Protein AF-A0A1J4JAC3-F1 (afdb_monomer_lite)

Sequence (617 aa):
MEIDFVDEEEGLDLLEAREMFLNYNIKGLGPDDFVIIKKSLINSKSPNYKYFCHSVSGLMVDSLESFLDYYLKLEQLQNHQNKIQTQKYKFEGGQFRCFNSFSNEELLITVDCELNITTNITELIDQNFDNFLYSSILRYHRPTFPIICATFGCLNPYYLKYLNCYQPRNLNYEEIEYLTKKHPISHEFYFSIAKIVSLTLNSKQFSQYLHQIEHTHPMVLSYIHQIIPKNREISTALYFFIEHHLDFFCDDLNSAITLVNHFCDCQNIEKCIKFVPLLHSNLWNDPRCGICLGRICTHNSKFSDAFGYFNLASFRINNNLNHLNHNDLHESNLNENNINESYINENNININYLSESCWNDKVSKEELKLCKTQLNGIFSDFINAIIEMYLKINNEELFSELIDDFSRKHRLYRHYSQINKTSEYYSDYSENNNDMNIENRKINIELDYRYGKSNTENENSDLFEYYENDNQEAIFLYDPGIESVPQIDNELENMPFSSTFNEALNNVKGIFNQYKKLKNRRANLNQDHVGNLIVAYRVKDGELMNRIFKTVQQSRTVTIADFVIMLKGVVVGLIQITNTLLETYPYNSNHAQKTVLDYTRKLVKQLDELPQLNDNP

Secondary structure (DSSP, 8-state):
--------EESSHHHHHHHHHHHTT--SS-SPEEEEEEEEETT-SS--EEEEEEEEES---SSSHHHHHHHHHHHHHHHHHTTT-SS-EEEEEEEEEEEETTTTEEEEEEEETT--EEES-S---HHHHHHHHHHHHHHHHSS--HHHHHHHT-S-----TTEEE-PPPPPPHHHHHHHHHHSPP-HHHHHHHHHHHHHH--HHHHHHHHHHHTTT-HHHHHHHHHHS-TTBHHHHHHHHHHHHHHHH-TT-HHHHHHHHHHHHHTT-GGGGGGGHHHHHHTTTT-HHHHHHHHHHHHHTT-HHHHHHHHHHHHHHHHHHHHHHHHTTT--S----------SS-GGG---TTS-HHHHHTTS-HHHHHHHT-TTSSHHHHHHHHHHHHHHHH--HHHHHHHHHHHHHHHHHHHHHHHHHHHHHHHHHHGGGS-THHHHHHHHHHHHHHHHT--------SS---------GGG-PPP-TT--------TTGGGSPPPHHHHHHHHHHHHHHHHHHHHHTT-S-TTSSHHHHHHHHHHTT-HHHHHHHHHHHHHHT---HHHHHHHHHHHHTTSS---HHHHHPPPTT--HHHHHHHHHHHHHHHHHHTSPBPPS--

Radius of gyration: 28.75 Å; chains: 1; bounding box: 92×59×74 Å

InterPro domains:
  IPR015374 Chs5p-Arf1p binding [PTHR31975] (8-485)

Foldseek 3Di:
DADQDFFKDWDCVVVVVLVVQLVVVDADLHDAKKKKWWKAWPPDPDRPIIIIMFGEFQQQQQDLCSVLVVVVNVQVNLVVVQVPDPTHIHTQKMWIWFAQQQVRDIWIWIQGPVRDIDIPDPDDDSVNSVRSRVSRLLRLLFQQALLSCLQLQDPDHNDGQRYDYDHHDQDDLVSLVCCLVRGDDDPSNLLSSLLSLLQPDALVSSLVVLVVPLQPPVVSLLNVLSFFACQFPSVVSSLVSLVVSCVVVVLPPSSLLSNLVSCLVVVVLVVNQLCLLSLVLCLQVALSSLLSLLSSCLSVVVNLLSLLSLQSSLVVVVVVVVVVVVVVPDPDDDDDDDDDDPDPDPVPPPPCVCPCVVVVVRDDPVSVCSSVPCCHDDNVSSLLSVLSSCVSVVDPVVVVVSVVVLQVLQVVLVVVVVVVVVVVVVVVVVVDDDDPPPVVVVVVVVVCVVVDDDDDDDDDPPPDDDPPVPPPVSPDDSDSPDGDRDDDDPVSSNDHRDPSSVVSVVVSVVLVVLVVCLVVVVDDLCPPVLSQLVSCLSNLNLVSLVVSVVVCVVVLQDASSNLSSVLSCLSNPSDADDVSSQPDDHPPDDPVSVSVSNVSSVSSNSSSPRHGNPPPD

pLDDT: mean 80.36, std 19.41, range [25.05, 98.0]

Structure (mmCIF, N/CA/C/O backbone):
data_AF-A0A1J4JAC3-F1
#
_entry.id   AF-A0A1J4JAC3-F1
#
loop_
_atom_site.group_PDB
_atom_site.id
_atom_site.type_symbol
_atom_site.label_atom_id
_atom_site.label_alt_id
_atom_site.label_comp_id
_atom_site.label_asym_id
_atom_site.label_entity_id
_atom_site.label_seq_id
_atom_site.pdbx_PDB_ins_code
_atom_site.Cartn_x
_atom_site.Cartn_y
_atom_site.Cartn_z
_atom_site.occupancy
_atom_site.B_iso_or_equiv
_atom_site.auth_seq_id
_atom_site.auth_comp_id
_atom_site.auth_asym_id
_atom_site.auth_atom_id
_atom_site.pdbx_PDB_model_num
ATOM 1 N N . MET A 1 1 ? -22.772 6.637 14.290 1.00 61.91 1 MET A N 1
ATOM 2 C CA . MET A 1 1 ? -21.769 5.562 14.434 1.00 61.91 1 MET A CA 1
ATOM 3 C C . MET A 1 1 ? -22.425 4.435 15.208 1.00 61.91 1 MET A C 1
ATOM 5 O O . MET A 1 1 ? -22.780 4.657 16.361 1.00 61.91 1 MET A O 1
ATOM 9 N N . GLU A 1 2 ? -22.667 3.314 14.541 1.00 71.88 2 GLU A N 1
ATOM 10 C CA . GLU A 1 2 ? -23.227 2.086 15.118 1.00 71.88 2 GLU A CA 1
ATOM 11 C C . GLU A 1 2 ? -22.047 1.149 15.439 1.00 71.88 2 GLU A C 1
ATOM 13 O O . GLU A 1 2 ? -21.089 1.111 14.665 1.00 71.88 2 GLU A O 1
ATOM 18 N N . ILE A 1 3 ? -22.050 0.505 16.612 1.00 77.81 3 ILE A N 1
ATOM 19 C CA . ILE A 1 3 ? -20.988 -0.416 17.050 1.00 77.81 3 ILE A CA 1
ATOM 20 C C . ILE A 1 3 ? -21.619 -1.795 17.215 1.00 77.81 3 ILE A C 1
ATOM 22 O O . ILE A 1 3 ? -22.270 -2.066 18.223 1.00 77.81 3 ILE A O 1
ATOM 26 N N . ASP A 1 4 ? -21.409 -2.663 16.231 1.00 74.81 4 ASP A N 1
ATOM 27 C CA . ASP A 1 4 ? -21.992 -4.010 16.235 1.00 74.81 4 ASP A CA 1
ATOM 28 C C . ASP A 1 4 ? -21.114 -5.027 16.975 1.00 74.81 4 ASP A C 1
ATOM 30 O O . ASP A 1 4 ? -21.594 -6.049 17.473 1.00 74.81 4 ASP A O 1
ATOM 34 N N . PHE A 1 5 ? -19.814 -4.749 17.060 1.00 80.75 5 PHE A N 1
ATOM 35 C CA . PHE A 1 5 ? -18.822 -5.615 17.679 1.00 80.75 5 PHE A CA 1
ATOM 36 C C . PHE A 1 5 ? -17.580 -4.815 18.071 1.00 80.75 5 PHE A C 1
ATOM 38 O O . PHE A 1 5 ? -17.227 -3.848 17.396 1.00 80.75 5 PHE A O 1
ATOM 45 N N . VAL A 1 6 ? -16.906 -5.255 19.135 1.00 80.19 6 VAL A N 1
ATOM 46 C CA . VAL A 1 6 ? -15.604 -4.730 19.558 1.00 80.19 6 VAL A CA 1
ATOM 47 C C . VAL A 1 6 ? -14.692 -5.899 19.879 1.00 80.19 6 VAL A C 1
ATOM 49 O O . VAL A 1 6 ? -15.071 -6.791 20.639 1.00 80.19 6 VAL A O 1
ATOM 52 N N . ASP A 1 7 ? -13.514 -5.891 19.264 1.00 79.19 7 ASP A N 1
ATOM 53 C CA . ASP A 1 7 ? -12.436 -6.816 19.602 1.00 79.19 7 ASP A CA 1
ATOM 54 C C . ASP A 1 7 ? -11.633 -6.223 20.766 1.00 79.19 7 ASP A C 1
ATOM 56 O O . ASP A 1 7 ? -11.125 -5.110 20.631 1.00 79.19 7 ASP A O 1
ATOM 60 N N . GLU A 1 8 ? -11.563 -6.928 21.898 1.00 85.19 8 GLU A N 1
ATOM 61 C CA . GLU A 1 8 ? -10.936 -6.464 23.146 1.00 85.19 8 GLU A CA 1
ATOM 62 C C . GLU A 1 8 ? -10.027 -7.552 23.741 1.00 85.19 8 GLU A C 1
ATOM 64 O O . GLU A 1 8 ? -10.340 -8.744 23.686 1.00 85.19 8 GLU A O 1
ATOM 69 N N . GLU A 1 9 ? -8.935 -7.137 24.382 1.00 85.62 9 GLU A N 1
ATOM 70 C CA . GLU A 1 9 ? -8.028 -7.993 25.150 1.00 85.62 9 GLU A CA 1
ATOM 71 C C . GLU A 1 9 ? -8.251 -7.809 26.654 1.00 85.62 9 GLU A C 1
ATOM 73 O O . GLU A 1 9 ? -8.298 -6.683 27.148 1.00 85.62 9 GLU A O 1
ATOM 78 N N . GLU A 1 10 ? -8.382 -8.911 27.400 1.00 87.44 10 GLU A N 1
ATOM 79 C CA . GLU A 1 10 ? -8.357 -8.862 28.866 1.00 87.44 10 GLU A CA 1
ATOM 80 C C . GLU A 1 10 ? -6.909 -8.673 29.335 1.00 87.44 10 GLU A C 1
ATOM 82 O O . GLU A 1 10 ? -6.057 -9.509 29.044 1.00 87.44 10 GLU A O 1
ATOM 87 N N . GLY A 1 11 ? -6.644 -7.610 30.093 1.00 86.50 11 GLY A N 1
ATOM 88 C CA . GLY A 1 11 ? -5.310 -7.275 30.590 1.00 86.50 11 GLY A CA 1
ATOM 89 C C . GLY A 1 11 ? -4.885 -5.850 30.246 1.00 86.50 11 GLY A C 1
ATOM 90 O O . GLY A 1 11 ? -5.701 -5.021 29.841 1.00 86.50 11 GLY A O 1
ATOM 91 N N . LEU A 1 12 ? -3.599 -5.568 30.464 1.00 78.75 12 LEU A N 1
ATOM 92 C CA . LEU A 1 12 ? -2.965 -4.276 30.177 1.00 78.75 12 LEU A CA 1
ATOM 93 C C . LEU A 1 12 ? -1.758 -4.413 29.236 1.00 78.75 12 LEU A C 1
ATOM 95 O O . LEU A 1 12 ? -1.046 -3.439 29.025 1.00 78.75 12 LEU A O 1
ATOM 99 N N . ASP A 1 13 ? -1.558 -5.575 28.614 1.00 79.56 13 ASP A N 1
ATOM 100 C CA . ASP A 1 13 ? -0.420 -5.844 27.726 1.00 79.56 13 ASP A CA 1
ATOM 101 C C . ASP A 1 13 ? -0.327 -4.824 26.575 1.00 79.56 13 ASP A C 1
ATOM 103 O O . ASP A 1 13 ? 0.761 -4.372 26.220 1.00 79.56 13 ASP A O 1
ATOM 107 N N . LEU A 1 14 ? -1.467 -4.394 26.013 1.00 74.00 14 LEU A N 1
ATOM 108 C CA . LEU A 1 14 ? -1.494 -3.336 24.992 1.00 74.00 14 LEU A CA 1
ATOM 109 C C . LEU A 1 14 ? -1.071 -1.968 25.541 1.00 74.00 14 LEU A C 1
ATOM 111 O O . LEU A 1 14 ? -0.488 -1.171 24.806 1.00 74.00 14 LEU A O 1
ATOM 115 N N . LEU A 1 15 ? -1.369 -1.682 26.811 1.00 80.25 15 LEU A N 1
ATOM 116 C CA . LEU A 1 15 ? -0.938 -0.449 27.465 1.00 80.25 15 LEU A CA 1
ATOM 117 C C . LEU A 1 15 ? 0.575 -0.471 27.689 1.00 80.25 15 LEU A C 1
ATOM 119 O O . LEU A 1 15 ? 1.238 0.507 27.362 1.00 80.25 15 LEU A O 1
ATOM 123 N N . GLU A 1 16 ? 1.126 -1.588 28.163 1.00 81.00 16 GLU A N 1
ATOM 124 C CA . GLU A 1 16 ? 2.575 -1.756 28.326 1.00 81.00 16 GLU A CA 1
ATOM 125 C C . GLU A 1 16 ? 3.299 -1.627 26.979 1.00 81.00 16 GLU A C 1
ATOM 127 O O . GLU A 1 16 ? 4.265 -0.875 26.861 1.00 81.00 16 GLU A O 1
ATOM 132 N N . ALA A 1 17 ? 2.779 -2.268 25.925 1.00 75.12 17 ALA A N 1
ATOM 133 C CA . ALA A 1 17 ? 3.318 -2.140 24.571 1.00 75.12 17 ALA A CA 1
ATOM 134 C C . ALA A 1 17 ? 3.281 -0.686 24.066 1.00 75.12 17 ALA A C 1
ATOM 136 O O . ALA A 1 17 ? 4.227 -0.222 23.425 1.00 75.12 17 ALA A O 1
ATOM 137 N N . ARG A 1 18 ? 2.212 0.058 24.377 1.00 81.81 18 ARG A N 1
ATOM 138 C CA . ARG A 1 18 ? 2.099 1.487 24.060 1.00 81.81 18 ARG A CA 1
ATOM 139 C C . ARG A 1 18 ? 3.107 2.331 24.840 1.00 81.81 18 ARG A C 1
ATOM 141 O O . ARG A 1 18 ? 3.725 3.216 24.256 1.00 81.81 18 ARG A O 1
ATOM 148 N N . GLU A 1 19 ? 3.267 2.096 26.136 1.00 83.19 19 GLU A N 1
ATOM 149 C CA . GLU A 1 19 ? 4.220 2.835 26.971 1.00 83.19 19 GLU A CA 1
ATOM 150 C C . GLU A 1 19 ? 5.657 2.584 26.515 1.00 83.19 19 GLU A C 1
ATOM 152 O O . GLU A 1 19 ? 6.435 3.528 26.378 1.00 83.19 19 GLU A O 1
ATOM 157 N N . MET A 1 20 ? 5.986 1.335 26.171 1.00 79.00 20 MET A N 1
ATOM 158 C CA . MET A 1 20 ? 7.246 1.007 25.509 1.00 79.00 20 MET A CA 1
ATOM 159 C C . MET A 1 20 ? 7.410 1.815 24.220 1.00 79.00 20 MET A C 1
ATOM 161 O O . MET A 1 20 ? 8.429 2.477 24.057 1.00 79.00 20 MET A O 1
ATOM 165 N N . PHE A 1 21 ? 6.397 1.837 23.346 1.00 73.88 21 PHE A N 1
ATOM 166 C CA . PHE A 1 21 ? 6.421 2.599 22.093 1.00 73.88 21 PHE A CA 1
ATOM 167 C C . PHE A 1 21 ? 6.709 4.096 22.313 1.00 73.88 21 PHE A C 1
ATOM 169 O O . PHE A 1 21 ? 7.547 4.672 21.623 1.00 73.88 21 PHE A O 1
ATOM 176 N N . LEU A 1 22 ? 6.068 4.729 23.299 1.00 79.25 22 LEU A N 1
ATOM 177 C CA . LEU A 1 22 ? 6.287 6.146 23.619 1.00 79.25 22 LEU A CA 1
ATOM 178 C C . LEU A 1 22 ? 7.692 6.416 24.184 1.00 79.25 22 LEU A C 1
ATOM 180 O O . LEU A 1 22 ? 8.298 7.439 23.863 1.00 79.25 22 LEU A O 1
ATOM 184 N N . ASN A 1 23 ? 8.244 5.486 24.966 1.00 79.94 23 ASN A N 1
ATOM 185 C CA . ASN A 1 23 ? 9.578 5.620 25.556 1.00 79.94 23 ASN A CA 1
ATOM 186 C C . ASN A 1 23 ? 10.714 5.575 24.520 1.00 79.94 23 ASN A C 1
ATOM 188 O O . ASN A 1 23 ? 11.791 6.109 24.777 1.00 79.94 23 ASN A O 1
ATOM 192 N N . TYR A 1 24 ? 10.480 5.004 23.334 1.00 74.06 24 TYR A N 1
ATOM 193 C CA . TYR A 1 24 ? 11.463 4.975 22.244 1.00 74.06 24 TYR A CA 1
ATOM 194 C C . TYR A 1 24 ? 11.569 6.291 21.452 1.00 74.06 24 TYR A C 1
ATOM 196 O O . TYR A 1 24 ? 12.238 6.329 20.421 1.00 74.06 24 TYR A O 1
ATOM 204 N N . ASN A 1 25 ? 10.950 7.381 21.929 1.00 65.06 25 ASN A N 1
ATOM 205 C CA . ASN A 1 25 ? 11.027 8.719 21.328 1.00 65.06 25 ASN A CA 1
ATOM 206 C C . ASN A 1 25 ? 10.692 8.706 19.821 1.00 65.06 25 ASN A C 1
ATOM 208 O O . ASN A 1 25 ? 11.392 9.295 18.989 1.00 65.06 25 ASN A O 1
ATOM 212 N N . ILE A 1 26 ? 9.651 7.949 19.466 1.00 62.25 26 ILE A N 1
ATOM 213 C CA . ILE A 1 26 ? 9.314 7.652 18.075 1.00 62.25 26 ILE A CA 1
ATOM 214 C C . ILE A 1 26 ? 8.820 8.918 17.372 1.00 62.25 26 ILE A C 1
ATOM 216 O O . ILE A 1 26 ? 7.891 9.590 17.819 1.00 62.25 26 ILE A O 1
ATOM 220 N N . LYS A 1 27 ? 9.449 9.216 16.233 1.00 68.62 27 LYS A N 1
ATOM 221 C CA . LYS A 1 27 ? 9.082 10.298 15.315 1.00 68.62 27 LYS A CA 1
ATOM 222 C C . LYS A 1 27 ? 8.002 9.792 14.350 1.00 68.62 27 LYS A C 1
ATOM 224 O O . LYS A 1 27 ? 8.169 8.720 13.779 1.00 68.62 27 LYS A O 1
ATOM 229 N N . GLY A 1 28 ? 6.921 10.544 14.133 1.00 86.94 28 GLY A N 1
ATOM 230 C CA . GLY A 1 28 ? 5.861 10.145 13.195 1.00 86.94 28 GLY A CA 1
ATOM 231 C C . GLY A 1 28 ? 4.471 10.650 13.575 1.00 86.94 28 GLY A C 1
ATOM 232 O O . GLY A 1 28 ? 4.336 11.718 14.168 1.00 86.94 28 GLY A O 1
ATOM 233 N N . LEU A 1 29 ? 3.436 9.868 13.250 1.00 91.19 29 LEU A N 1
ATOM 234 C CA . LEU A 1 29 ? 2.049 10.141 13.658 1.00 91.19 29 LEU A CA 1
ATOM 235 C C . LEU A 1 29 ? 1.709 9.588 15.056 1.00 91.19 29 LEU A C 1
ATOM 237 O O . LEU A 1 29 ? 0.594 9.791 15.548 1.00 91.19 29 LEU A O 1
ATOM 241 N N . GLY A 1 30 ? 2.663 8.903 15.694 1.00 89.19 30 GLY A N 1
ATOM 242 C CA . GLY A 1 30 ? 2.531 8.304 17.022 1.00 89.19 30 GLY A CA 1
ATOM 243 C C . GLY A 1 30 ? 1.675 7.034 17.045 1.00 89.19 30 GLY A C 1
ATOM 244 O O . GLY A 1 30 ? 1.290 6.524 15.996 1.00 89.19 30 GLY A O 1
ATOM 245 N N . PRO A 1 31 ? 1.387 6.465 18.224 1.00 88.00 31 PRO A N 1
ATOM 246 C CA . PRO A 1 31 ? 0.606 5.231 18.339 1.00 88.00 31 PRO A CA 1
ATOM 247 C C . PRO A 1 31 ? -0.889 5.449 18.026 1.00 88.00 31 PRO A C 1
ATOM 249 O O . PRO A 1 31 ? -1.391 6.564 18.159 1.00 88.00 31 PRO A O 1
ATOM 252 N N . ASP A 1 32 ? -1.612 4.383 17.646 1.00 87.56 32 ASP A N 1
ATOM 253 C CA . ASP A 1 32 ? -3.075 4.444 17.428 1.00 87.56 32 ASP A CA 1
ATOM 254 C C . ASP A 1 32 ? -3.820 4.819 18.706 1.00 87.56 32 ASP A C 1
ATOM 256 O O . ASP A 1 32 ? -3.309 4.616 19.805 1.00 87.56 32 ASP A O 1
ATOM 260 N N . ASP A 1 33 ? -5.038 5.341 18.580 1.00 91.50 33 ASP A N 1
ATOM 261 C CA . ASP A 1 33 ? -5.826 5.702 19.754 1.00 91.50 33 ASP A CA 1
ATOM 262 C C . ASP A 1 33 ? -6.205 4.440 20.541 1.00 91.50 33 ASP A C 1
ATOM 264 O O . ASP A 1 33 ? -6.302 3.335 19.996 1.00 91.50 33 ASP A O 1
ATOM 268 N N . PHE A 1 34 ? -6.360 4.576 21.853 1.00 92.25 34 PHE A N 1
ATOM 269 C CA . PHE A 1 34 ? -6.440 3.426 22.750 1.00 92.25 34 PHE A CA 1
ATOM 270 C C . PHE A 1 34 ? -7.536 3.598 23.791 1.00 92.25 34 PHE A C 1
ATOM 272 O O . PHE A 1 34 ? -7.691 4.673 24.368 1.00 92.25 34 PHE A O 1
ATOM 279 N N . VAL A 1 35 ? -8.292 2.531 24.040 1.00 95.19 35 VAL A N 1
ATOM 280 C CA . VAL A 1 35 ? -9.406 2.506 24.986 1.00 95.19 35 VAL A CA 1
ATOM 281 C C . VAL A 1 35 ? -9.149 1.443 26.043 1.00 95.19 35 VAL A C 1
ATOM 283 O O . VAL A 1 35 ? -8.737 0.327 25.733 1.00 95.19 35 VAL A O 1
ATOM 286 N N . ILE A 1 36 ? -9.426 1.791 27.298 1.00 96.06 36 ILE A N 1
ATOM 287 C CA . ILE A 1 36 ? -9.386 0.884 28.444 1.00 96.06 36 ILE A CA 1
ATOM 288 C C . ILE A 1 36 ? -10.749 0.937 29.121 1.00 96.06 36 ILE A C 1
ATOM 290 O O . ILE A 1 36 ? -11.180 1.994 29.572 1.00 96.06 36 ILE A O 1
ATOM 294 N N . ILE A 1 37 ? -11.419 -0.201 29.240 1.00 97.00 37 ILE A N 1
ATOM 295 C CA . ILE A 1 37 ? -12.693 -0.335 29.938 1.00 97.00 37 ILE A CA 1
ATOM 296 C C . ILE A 1 37 ? -12.481 -1.127 31.220 1.00 97.00 37 ILE A C 1
ATOM 298 O O . ILE A 1 37 ? -12.005 -2.264 31.212 1.00 97.00 37 ILE A O 1
ATOM 302 N N . LYS A 1 38 ? -12.890 -0.538 32.342 1.00 96.44 38 LYS A N 1
ATOM 303 C CA . LYS A 1 38 ? -12.911 -1.204 33.640 1.00 96.44 38 LYS A CA 1
ATOM 304 C C . LYS A 1 38 ? -14.263 -1.885 33.819 1.00 96.44 38 LYS A C 1
ATOM 306 O O . LYS A 1 38 ? -15.296 -1.220 33.872 1.00 96.44 38 LYS A O 1
ATOM 311 N N . LYS A 1 39 ? -14.265 -3.212 33.942 1.00 95.69 39 LYS A N 1
ATOM 312 C CA . LYS A 1 39 ? -15.480 -4.023 34.099 1.00 95.69 39 LYS A CA 1
ATOM 313 C C . LYS A 1 39 ? -15.486 -4.763 35.436 1.00 95.69 39 LYS A C 1
ATOM 315 O O . LYS A 1 39 ? -14.446 -5.221 35.903 1.00 95.69 39 LYS A O 1
ATOM 320 N N . SER A 1 40 ? -16.659 -4.928 36.038 1.00 95.31 40 SER A N 1
ATOM 321 C CA . SER A 1 40 ? -16.889 -5.797 37.198 1.00 95.31 40 SER A CA 1
ATOM 322 C C . SER A 1 40 ? -17.835 -6.941 36.831 1.00 95.31 40 SER A C 1
ATOM 324 O O . SER A 1 40 ? -18.717 -6.799 35.982 1.00 95.31 40 SER A O 1
ATOM 326 N N . LEU A 1 41 ? -17.650 -8.115 37.438 1.00 94.56 41 LEU A N 1
ATOM 327 C CA . LEU A 1 41 ? -18.534 -9.256 37.197 1.00 94.56 41 LEU A CA 1
ATOM 328 C C . LEU A 1 41 ? -19.820 -9.112 38.031 1.00 94.56 41 LEU A C 1
ATOM 330 O O . LEU A 1 41 ? -19.756 -9.132 39.259 1.00 94.56 41 LEU A O 1
ATOM 334 N N . ILE A 1 42 ? -20.989 -9.055 37.383 1.00 92.38 42 ILE A N 1
ATOM 335 C CA . ILE A 1 42 ? -22.286 -8.755 38.035 1.00 92.38 42 ILE A CA 1
ATOM 336 C C . ILE A 1 42 ? -22.646 -9.762 39.142 1.00 92.38 42 ILE A C 1
ATOM 338 O O . ILE A 1 42 ? -23.267 -9.402 40.137 1.00 92.38 42 ILE A O 1
ATOM 342 N N . ASN A 1 43 ? -22.239 -11.024 38.991 1.00 86.56 43 ASN A N 1
ATOM 343 C CA . ASN A 1 43 ? -22.585 -12.104 39.923 1.00 86.56 43 ASN A CA 1
ATOM 344 C C . ASN A 1 43 ? -21.457 -12.457 40.911 1.00 86.56 43 ASN A C 1
ATOM 346 O O . ASN A 1 43 ? -21.560 -13.455 41.628 1.00 86.56 43 ASN A O 1
ATOM 350 N N . SER A 1 44 ? -20.361 -11.695 40.934 1.00 87.25 44 SER A N 1
ATOM 351 C CA . SER A 1 44 ? -19.261 -11.946 41.866 1.00 87.25 44 SER A CA 1
ATOM 352 C C . SER A 1 44 ? -19.561 -11.340 43.236 1.00 87.25 44 SER A C 1
ATOM 354 O O . SER A 1 44 ? -20.014 -10.205 43.342 1.00 87.25 44 SER A O 1
ATOM 356 N N . LYS A 1 45 ? -19.275 -12.089 44.308 1.00 83.38 45 LYS A N 1
ATOM 357 C CA . LYS A 1 45 ? -19.420 -11.601 45.694 1.00 83.38 45 LYS A CA 1
ATOM 358 C C . LYS A 1 45 ? -18.355 -10.572 46.081 1.00 83.38 45 LYS A C 1
ATOM 360 O O . LYS A 1 45 ? -18.538 -9.856 47.059 1.00 83.38 45 LYS A O 1
ATOM 365 N N . SER A 1 46 ? -17.248 -10.523 45.346 1.00 80.56 46 SER A N 1
ATOM 366 C CA . SER A 1 46 ? -16.190 -9.529 45.499 1.00 80.56 46 SER A CA 1
ATOM 367 C C . SER A 1 46 ? -16.097 -8.666 44.238 1.00 80.56 46 SER A C 1
ATOM 369 O O . SER A 1 46 ? -16.243 -9.206 43.133 1.00 80.56 46 SER A O 1
ATOM 371 N N . PRO A 1 47 ? -15.835 -7.350 44.369 1.00 74.06 47 PRO A N 1
ATOM 372 C CA . PRO A 1 47 ? -15.559 -6.483 43.231 1.00 74.06 47 PRO A CA 1
ATOM 373 C C . PRO A 1 47 ? -14.201 -6.873 42.642 1.00 74.06 47 PRO A C 1
ATOM 375 O O . PRO A 1 47 ? -13.161 -6.330 43.002 1.00 74.06 47 PRO A O 1
ATOM 378 N N . ASN A 1 48 ? -14.206 -7.887 41.780 1.00 87.44 48 ASN A N 1
ATOM 379 C CA . ASN A 1 48 ? -13.041 -8.256 40.998 1.00 87.44 48 ASN A CA 1
ATOM 380 C C . ASN A 1 48 ? -13.098 -7.453 39.701 1.00 87.44 48 ASN A C 1
ATOM 382 O O . ASN A 1 48 ? -13.889 -7.770 38.807 1.00 87.44 48 ASN A O 1
ATOM 386 N N . TYR A 1 49 ? -12.334 -6.363 39.658 1.00 90.69 49 TYR A N 1
ATOM 387 C CA . TYR A 1 49 ? -12.243 -5.522 38.475 1.00 90.69 49 TYR A CA 1
ATOM 388 C C . TYR A 1 49 ? -11.330 -6.179 37.451 1.00 90.69 49 TYR A C 1
ATOM 390 O O . TYR A 1 49 ? -10.234 -6.630 37.779 1.00 90.69 49 TYR A O 1
ATOM 398 N N . LYS A 1 50 ? -11.784 -6.183 36.206 1.00 92.88 50 LYS A N 1
ATOM 399 C CA . LYS A 1 50 ? -11.001 -6.575 35.045 1.00 92.88 50 LYS A CA 1
ATOM 400 C C . LYS A 1 50 ? -10.858 -5.383 34.116 1.00 92.88 50 LYS A C 1
ATOM 402 O O . LYS A 1 50 ? -11.794 -4.592 33.981 1.00 92.88 50 LYS A O 1
ATOM 407 N N . TYR A 1 51 ? -9.699 -5.275 33.487 1.00 93.38 51 TYR A N 1
ATOM 408 C CA . TYR A 1 51 ? -9.441 -4.281 32.457 1.00 93.38 51 TYR A CA 1
ATOM 409 C C . TYR A 1 51 ? -9.510 -4.967 31.106 1.00 93.38 51 TYR A C 1
ATOM 411 O O . TYR A 1 51 ? -8.932 -6.035 30.915 1.00 93.38 51 TYR A O 1
ATOM 419 N N . PHE A 1 52 ? -10.267 -4.357 30.212 1.00 94.12 52 PHE A N 1
ATOM 420 C CA . PHE A 1 52 ? -10.358 -4.748 28.821 1.00 94.12 52 PHE A CA 1
ATOM 421 C C . PHE A 1 52 ? -9.818 -3.599 27.999 1.00 94.12 52 PHE A C 1
ATOM 423 O O . PHE A 1 52 ? -10.124 -2.444 28.299 1.00 94.12 52 PHE A O 1
ATOM 430 N N . CYS A 1 53 ? -9.005 -3.896 27.002 1.00 92.75 53 CYS A N 1
ATOM 431 C CA . CYS A 1 53 ? -8.393 -2.865 26.192 1.00 92.75 53 CYS A CA 1
ATOM 432 C C . CYS A 1 53 ? -8.463 -3.173 24.705 1.00 92.75 53 CYS A C 1
ATOM 434 O O . CYS A 1 53 ? -8.459 -4.329 24.281 1.00 92.75 53 CYS A O 1
ATOM 436 N N . HIS A 1 54 ? -8.531 -2.111 23.911 1.00 90.94 54 HIS A N 1
ATOM 437 C CA . HIS A 1 54 ? -8.553 -2.192 22.460 1.00 90.94 54 HIS A CA 1
ATOM 438 C C . HIS A 1 54 ? -8.035 -0.903 21.839 1.00 90.94 54 HIS A C 1
ATOM 440 O O . HIS A 1 54 ? -8.116 0.180 22.421 1.00 90.94 54 HIS A O 1
ATOM 446 N N . SER A 1 55 ? -7.505 -1.018 20.629 1.00 88.75 55 SER A N 1
ATOM 447 C CA . SER A 1 55 ? -7.128 0.135 19.824 1.00 88.75 55 SER A CA 1
ATOM 448 C C . SER A 1 55 ? -8.324 0.615 19.008 1.00 88.75 55 SER A C 1
ATOM 450 O O . SER A 1 55 ? -9.210 -0.157 18.618 1.00 88.75 55 SER A O 1
ATOM 452 N N . VAL A 1 56 ? -8.346 1.908 18.723 1.00 89.69 56 VAL A N 1
ATOM 453 C CA . VAL A 1 56 ? -9.355 2.560 17.898 1.00 89.69 56 VAL A CA 1
ATOM 454 C C . VAL A 1 56 ? -8.647 3.446 16.877 1.00 89.69 56 VAL A C 1
ATOM 456 O O . VAL A 1 56 ? -7.654 4.095 17.186 1.00 89.69 56 VAL A O 1
ATOM 459 N N . SER A 1 57 ? -9.142 3.465 15.643 1.00 88.00 57 SER A N 1
ATOM 460 C CA . SER A 1 57 ? -8.629 4.342 14.588 1.00 88.00 57 SER A CA 1
ATOM 461 C C . SER A 1 57 ? -9.777 5.087 13.921 1.00 88.00 57 SER A C 1
ATOM 463 O O . SER A 1 57 ? -10.808 4.483 13.619 1.00 88.00 57 SER A O 1
ATOM 465 N N . GLY A 1 58 ? -9.600 6.394 13.713 1.00 88.56 58 GLY A N 1
ATOM 466 C CA . GLY A 1 58 ? -10.588 7.275 13.085 1.00 88.56 58 GLY A CA 1
ATOM 467 C C . GLY A 1 58 ? -11.792 7.625 13.968 1.00 88.56 58 GLY A C 1
ATOM 468 O O . GLY A 1 58 ? -12.835 8.033 13.453 1.00 88.56 58 GLY A O 1
ATOM 469 N N . LEU A 1 59 ? -11.671 7.476 15.293 1.00 90.88 59 LEU A N 1
ATOM 470 C CA . LEU A 1 59 ? -12.636 8.059 16.226 1.00 90.88 59 LEU A CA 1
ATOM 471 C C . LEU A 1 59 ? -12.431 9.577 16.253 1.00 90.88 59 LEU A C 1
ATOM 473 O O . LEU A 1 59 ? -11.343 10.055 16.554 1.00 90.88 59 LEU A O 1
ATOM 477 N N . MET A 1 60 ? -13.480 10.333 15.939 1.00 90.38 60 MET A N 1
ATOM 478 C CA . MET A 1 60 ? -13.405 11.794 15.930 1.00 90.38 60 MET A CA 1
ATOM 479 C C . MET A 1 60 ? -13.400 12.320 17.361 1.00 90.38 60 MET A C 1
ATOM 481 O O . MET A 1 60 ? -14.325 12.033 18.117 1.00 90.38 60 MET A O 1
ATOM 485 N N . VAL A 1 61 ? -12.360 13.074 17.713 1.00 88.75 61 VAL A N 1
ATOM 486 C CA . VAL A 1 61 ? -12.186 13.697 19.031 1.00 88.75 61 VAL A CA 1
ATOM 487 C C . VAL A 1 61 ? -12.288 15.206 18.852 1.00 88.75 61 VAL A C 1
ATOM 489 O O . VAL A 1 61 ? -11.285 15.911 18.809 1.00 88.75 61 VAL A O 1
ATOM 492 N N . ASP A 1 62 ? -13.510 15.680 18.646 1.00 88.56 62 ASP A N 1
ATOM 493 C CA . ASP A 1 62 ? -13.845 17.098 18.493 1.00 88.56 62 ASP A CA 1
ATOM 494 C C . ASP A 1 62 ? -14.266 17.758 19.815 1.00 88.56 62 ASP A C 1
ATOM 496 O O . ASP A 1 62 ? -14.272 18.983 19.913 1.00 88.56 62 ASP A O 1
ATOM 500 N N . SER A 1 63 ? -14.566 16.967 20.846 1.00 92.88 63 SER A N 1
ATOM 501 C CA . SER A 1 63 ? -14.802 17.435 22.209 1.00 92.88 63 SER A CA 1
ATOM 502 C C . SER A 1 63 ? -14.504 16.337 23.241 1.00 92.88 63 SER A C 1
ATOM 504 O O . SER A 1 63 ? -14.046 15.239 22.913 1.00 92.88 63 SER A O 1
ATOM 506 N N . LEU A 1 64 ? -14.738 16.623 24.526 1.00 92.06 64 LEU A N 1
ATOM 507 C CA . LEU A 1 64 ? -14.615 15.612 25.584 1.00 92.06 64 LEU A CA 1
ATOM 508 C C . LEU A 1 64 ? -15.761 14.595 25.546 1.00 92.06 64 LEU A C 1
ATOM 510 O O . LEU A 1 64 ? -15.584 13.421 25.880 1.00 92.06 64 LEU A O 1
ATOM 514 N N . GLU A 1 65 ? -16.929 15.040 25.098 1.00 94.44 65 GLU A N 1
ATOM 515 C CA . GLU A 1 65 ? -18.143 14.246 24.960 1.00 94.44 65 GLU A CA 1
ATOM 516 C C . GLU A 1 65 ? -18.026 13.192 23.853 1.00 94.44 65 GLU A C 1
ATOM 518 O O . GLU A 1 65 ? -18.699 12.164 23.937 1.00 94.44 65 GLU A O 1
ATOM 523 N N . SER A 1 66 ? -17.132 13.364 22.870 1.00 92.94 66 SER A N 1
ATOM 524 C CA . SER A 1 66 ? -16.947 12.389 21.785 1.00 92.94 66 SER A CA 1
ATOM 525 C C . SER A 1 66 ? -16.586 10.995 22.322 1.00 92.94 66 SER A C 1
ATOM 527 O O . SER A 1 66 ? -17.068 9.981 21.806 1.00 92.94 66 SER A O 1
ATOM 529 N N . PHE A 1 67 ? -15.791 10.918 23.401 1.00 95.06 67 PHE A N 1
ATOM 530 C CA . PHE A 1 67 ? -15.509 9.638 24.058 1.00 95.06 67 PHE A CA 1
ATOM 531 C C . PHE A 1 67 ? -16.675 9.143 24.920 1.00 95.06 67 PHE A C 1
ATOM 533 O O . PHE A 1 67 ? -16.932 7.940 24.933 1.00 95.06 67 PHE A O 1
ATOM 540 N N . LEU A 1 68 ? -17.416 10.025 25.598 1.00 96.25 68 LEU A N 1
ATOM 541 C CA . LEU A 1 68 ? -18.603 9.618 26.358 1.00 96.25 68 LEU A CA 1
ATOM 542 C C . LEU A 1 68 ? -19.637 8.945 25.440 1.00 96.25 68 LEU A C 1
ATOM 544 O O . LEU A 1 68 ? -20.147 7.871 25.760 1.00 96.25 68 LEU A O 1
ATOM 548 N N . ASP A 1 69 ? -19.875 9.511 24.259 1.00 94.88 69 ASP A N 1
ATOM 549 C CA . ASP A 1 69 ? -20.761 8.937 23.243 1.00 94.88 69 ASP A CA 1
ATOM 550 C C . ASP A 1 69 ? -20.298 7.557 22.767 1.00 94.88 69 ASP A C 1
ATOM 552 O O . ASP A 1 69 ? -21.113 6.667 22.499 1.00 94.88 69 ASP A O 1
ATOM 556 N N . TYR A 1 70 ? -18.987 7.372 22.625 1.00 94.88 70 TYR A N 1
ATOM 557 C CA . TYR A 1 70 ? -18.396 6.083 22.289 1.00 94.88 70 TYR A CA 1
ATOM 558 C C . TYR A 1 70 ? -18.564 5.077 23.439 1.00 94.88 70 TYR A C 1
ATOM 560 O O . TYR A 1 70 ? -19.047 3.964 23.223 1.00 94.88 70 TYR A O 1
ATOM 568 N N . TYR A 1 71 ? -18.257 5.486 24.670 1.00 96.12 71 TYR A N 1
ATOM 569 C CA . TYR A 1 71 ? -18.383 4.681 25.884 1.00 96.12 71 TYR A CA 1
ATOM 570 C C . TYR A 1 71 ? -19.820 4.193 26.118 1.00 96.12 71 TYR A C 1
ATOM 572 O O . TYR A 1 71 ? -20.034 3.008 26.373 1.00 96.12 71 TYR A O 1
ATOM 580 N N . LEU A 1 72 ? -20.822 5.060 25.953 1.00 96.06 72 LEU A N 1
ATOM 581 C CA . LEU A 1 72 ? -22.233 4.688 26.106 1.00 96.06 72 LEU A CA 1
ATOM 582 C C . LEU A 1 72 ? -22.673 3.635 25.079 1.00 96.06 72 LEU A C 1
ATOM 584 O O . LEU A 1 72 ? -23.472 2.752 25.395 1.00 96.06 72 LEU A O 1
ATOM 588 N N . LYS A 1 73 ? -22.132 3.673 23.856 1.00 94.94 73 LYS A N 1
ATOM 589 C CA . LYS A 1 73 ? -22.389 2.631 22.846 1.00 94.94 73 LYS A CA 1
ATOM 590 C C . LYS A 1 73 ? -21.736 1.305 23.225 1.00 94.94 73 LYS A C 1
ATOM 592 O O . LYS A 1 73 ? -22.369 0.262 23.069 1.00 94.94 73 LYS A O 1
ATOM 597 N N . LEU A 1 74 ? -20.517 1.334 23.768 1.00 94.94 74 LEU A N 1
ATOM 598 C CA . LEU A 1 74 ? -19.869 0.134 24.307 1.00 94.94 74 LEU A CA 1
ATOM 599 C C . LEU A 1 74 ? -20.685 -0.482 25.447 1.00 94.94 74 LEU A C 1
ATOM 601 O O . LEU A 1 74 ? -20.877 -1.697 25.488 1.00 94.94 74 LEU A O 1
ATOM 605 N N . GLU A 1 75 ? -21.214 0.346 26.346 1.00 95.56 75 GLU A N 1
ATOM 606 C CA . GLU A 1 75 ? -22.057 -0.118 27.445 1.00 95.56 75 GLU A CA 1
ATOM 607 C C . GLU A 1 75 ? -23.360 -0.751 26.927 1.00 95.56 75 GLU A C 1
ATOM 609 O O . GLU A 1 75 ? -23.771 -1.821 27.387 1.00 95.56 75 GLU A O 1
ATOM 614 N N . GLN A 1 76 ? -24.001 -0.147 25.922 1.00 95.12 76 GLN A N 1
ATOM 615 C CA . GLN A 1 76 ? -25.176 -0.724 25.258 1.00 95.12 76 GLN A CA 1
ATOM 616 C C . GLN A 1 76 ? -24.865 -2.082 24.614 1.00 95.12 76 GLN A C 1
ATOM 618 O O . GLN A 1 76 ? -25.637 -3.034 24.790 1.00 95.12 76 GLN A O 1
ATOM 623 N N . LEU A 1 77 ? -23.726 -2.200 23.927 1.00 93.69 77 LEU A N 1
ATOM 624 C CA . LEU A 1 77 ? -23.260 -3.456 23.343 1.00 93.69 77 LEU A CA 1
ATOM 625 C C . LEU A 1 77 ? -23.011 -4.514 24.427 1.00 93.69 77 LEU A C 1
ATOM 627 O O . LEU A 1 77 ? -23.503 -5.638 24.311 1.00 93.69 77 LEU A O 1
ATOM 631 N N . GLN A 1 78 ? -22.335 -4.160 25.523 1.00 94.69 78 GLN A N 1
ATOM 632 C CA . GLN A 1 78 ? -22.112 -5.068 26.652 1.00 94.69 78 GLN A CA 1
ATOM 633 C C . GLN A 1 78 ? -23.436 -5.521 27.277 1.00 94.69 78 GLN A C 1
ATOM 635 O O . GLN A 1 78 ? -23.609 -6.699 27.593 1.00 94.69 78 GLN A O 1
ATOM 640 N N . ASN A 1 79 ? -24.403 -4.616 27.427 1.00 94.31 79 ASN A N 1
ATOM 641 C CA . ASN A 1 79 ? -25.735 -4.942 27.930 1.00 94.31 79 ASN A CA 1
ATOM 642 C C . ASN A 1 79 ? -26.477 -5.917 27.012 1.00 94.31 79 ASN A C 1
ATOM 644 O O . ASN A 1 79 ? -27.213 -6.781 27.497 1.00 94.31 79 ASN A O 1
ATOM 648 N N . HIS A 1 80 ? -26.276 -5.817 25.698 1.00 93.69 80 HIS A N 1
ATOM 649 C CA . HIS A 1 80 ? -26.770 -6.806 24.749 1.00 93.69 80 HIS A CA 1
ATOM 650 C C . HIS A 1 80 ? -26.053 -8.155 24.921 1.00 93.69 80 HIS A C 1
ATOM 652 O O . HIS A 1 80 ? -26.715 -9.181 25.086 1.00 93.69 80 HIS A O 1
ATOM 658 N N . GLN A 1 81 ? -24.719 -8.162 24.984 1.00 91.75 81 GLN A N 1
ATOM 659 C CA . GLN A 1 81 ? -23.912 -9.373 25.178 1.00 91.75 81 GLN A CA 1
ATOM 660 C C . GLN A 1 81 ? -24.240 -10.095 26.494 1.00 91.75 81 GLN A C 1
ATOM 662 O O . GLN A 1 81 ? -24.377 -11.317 26.504 1.00 91.75 81 GLN A O 1
ATOM 667 N N . ASN A 1 82 ? -24.489 -9.361 27.582 1.00 93.56 82 ASN A N 1
ATOM 668 C CA . ASN A 1 82 ? -24.896 -9.892 28.889 1.00 93.56 82 ASN A CA 1
ATOM 669 C C . ASN A 1 82 ? -26.225 -10.671 28.861 1.00 93.56 82 ASN A C 1
ATOM 671 O O . ASN A 1 82 ? -26.525 -11.418 29.800 1.00 93.56 82 ASN A O 1
ATOM 675 N N . LYS A 1 83 ? -27.058 -10.487 27.827 1.00 94.00 83 LYS A N 1
ATOM 676 C CA . LYS A 1 83 ? -28.286 -11.278 27.633 1.00 94.00 83 LYS A CA 1
ATOM 677 C C . LYS A 1 83 ? -27.986 -12.676 27.094 1.00 94.00 83 LYS A C 1
ATOM 679 O O . LYS A 1 83 ? -28.794 -13.575 27.304 1.00 94.00 83 LYS A O 1
ATOM 684 N N . ILE A 1 84 ? -26.849 -12.846 26.421 1.00 93.00 84 ILE A N 1
ATOM 685 C CA . ILE A 1 84 ? -26.479 -14.057 25.679 1.00 93.00 84 ILE A CA 1
ATOM 686 C C . ILE A 1 84 ? -25.353 -14.818 26.398 1.00 93.00 84 ILE A C 1
ATOM 688 O O . ILE A 1 84 ? -25.360 -16.045 26.441 1.00 93.00 84 ILE A O 1
ATOM 692 N N . GLN A 1 85 ? -24.394 -14.101 26.983 1.00 89.75 85 GLN A N 1
ATOM 693 C CA . GLN A 1 85 ? -23.210 -14.671 27.620 1.00 89.75 85 GLN A CA 1
ATOM 694 C C . GLN A 1 85 ? -23.482 -15.146 29.055 1.00 89.75 85 GLN A C 1
ATOM 696 O O . GLN A 1 85 ? -24.310 -14.599 29.789 1.00 89.75 85 GLN A O 1
ATOM 701 N N . THR A 1 86 ? -22.750 -16.184 29.468 1.00 87.75 86 THR A N 1
ATOM 702 C CA . THR A 1 86 ? -22.818 -16.751 30.824 1.00 87.75 86 THR A CA 1
ATOM 703 C C . THR A 1 86 ? -22.154 -15.841 31.854 1.00 87.75 86 THR A C 1
ATOM 705 O O . THR A 1 86 ? -22.698 -15.625 32.938 1.00 87.75 86 THR A O 1
ATOM 708 N N . GLN A 1 87 ? -20.989 -15.289 31.511 1.00 90.25 87 GLN A N 1
ATOM 709 C CA . GLN A 1 87 ? -20.330 -14.241 32.279 1.00 90.25 87 GLN A CA 1
ATOM 710 C C . GLN A 1 87 ? -20.943 -12.897 31.907 1.00 90.25 87 GLN A C 1
ATOM 712 O O . GLN A 1 87 ? -21.076 -12.578 30.730 1.00 90.25 87 GLN A O 1
ATOM 717 N N . LYS A 1 88 ? -21.337 -12.128 32.923 1.00 94.19 88 LYS A N 1
ATOM 718 C CA . LYS A 1 88 ? -21.983 -10.831 32.742 1.00 94.19 88 LYS A CA 1
ATOM 719 C C . LYS A 1 88 ? -21.150 -9.753 33.398 1.00 94.19 88 LYS A C 1
ATOM 721 O O . LYS A 1 88 ? -20.781 -9.888 34.568 1.00 94.19 88 LYS A O 1
ATOM 726 N N . TYR A 1 89 ? -20.904 -8.693 32.649 1.00 94.94 89 TYR A N 1
ATOM 727 C CA . TYR A 1 89 ? -20.036 -7.601 33.050 1.00 94.94 89 TYR A CA 1
ATOM 728 C C . TYR A 1 89 ? -20.819 -6.301 33.174 1.00 94.94 89 TYR A C 1
ATOM 730 O O . TYR A 1 89 ? -21.669 -6.002 32.340 1.00 94.94 89 TYR A O 1
ATOM 738 N N . LYS A 1 90 ? -20.519 -5.518 34.203 1.00 95.25 90 LYS A N 1
ATOM 739 C CA . LYS A 1 90 ? -20.965 -4.135 34.348 1.00 95.25 90 LYS A CA 1
ATOM 740 C C . LYS A 1 90 ? -19.767 -3.222 34.119 1.00 95.25 90 LYS A C 1
ATOM 742 O O . LYS A 1 90 ? -18.667 -3.544 34.566 1.00 95.25 90 LYS A O 1
ATOM 747 N N . PHE A 1 91 ? -19.969 -2.113 33.420 1.00 96.62 91 PHE A N 1
ATOM 748 C CA . PHE A 1 91 ? -18.927 -1.109 33.258 1.00 96.62 91 PHE A CA 1
ATOM 749 C C . PHE A 1 91 ? -18.828 -0.261 34.531 1.00 96.62 91 PHE A C 1
ATOM 751 O O . PHE A 1 91 ? -19.836 0.119 35.124 1.00 96.62 91 PHE A O 1
ATOM 758 N N . GLU A 1 92 ? -17.603 -0.005 34.969 1.00 96.50 92 GLU A N 1
ATOM 759 C CA . GLU A 1 92 ? -17.290 0.790 36.164 1.00 96.50 92 GLU A CA 1
ATOM 760 C C . GLU A 1 92 ? -16.526 2.074 35.809 1.00 96.50 92 GLU A C 1
ATOM 762 O O . GLU A 1 92 ? -16.197 2.864 36.690 1.00 96.50 92 GLU A O 1
ATOM 767 N N . GLY A 1 93 ? -16.208 2.256 34.529 1.00 97.31 93 GLY A N 1
ATOM 768 C CA . GLY A 1 93 ? -15.502 3.405 33.987 1.00 97.31 93 GLY A CA 1
ATOM 769 C C . GLY A 1 93 ? -14.720 3.044 32.727 1.00 97.31 93 GLY A C 1
ATOM 770 O O . GLY A 1 93 ? -14.509 1.867 32.408 1.00 97.31 93 GLY A O 1
ATOM 771 N N . GLY A 1 94 ? -14.274 4.069 32.017 1.00 97.38 94 GLY A N 1
ATOM 772 C CA . GLY A 1 94 ? -13.505 3.948 30.789 1.00 97.38 94 GLY A CA 1
ATOM 773 C C . GLY A 1 94 ? -12.443 5.031 30.681 1.00 97.38 94 GLY A C 1
ATOM 774 O O . GLY A 1 94 ? -12.578 6.118 31.237 1.00 97.38 94 GLY A O 1
ATOM 775 N N . GLN A 1 95 ? -11.382 4.728 29.951 1.00 97.38 95 GLN A N 1
ATOM 776 C CA . GLN A 1 95 ? -10.329 5.663 29.595 1.00 97.38 95 GLN A CA 1
ATOM 777 C C . GLN A 1 95 ? -10.111 5.628 28.091 1.00 97.38 95 GLN A C 1
ATOM 779 O O . GLN A 1 95 ? -10.125 4.556 27.487 1.00 97.38 95 GLN A O 1
ATOM 784 N N . PHE A 1 96 ? -9.865 6.791 27.509 1.00 96.44 96 PHE A N 1
ATOM 785 C CA . PHE A 1 96 ? -9.481 6.955 26.120 1.00 96.44 96 PHE A CA 1
ATOM 786 C C . PHE A 1 96 ? -8.217 7.786 26.027 1.00 96.44 96 PHE A C 1
ATOM 788 O O . PHE A 1 96 ? -8.110 8.834 26.659 1.00 96.44 96 PHE A O 1
ATOM 795 N N . ARG A 1 97 ? -7.265 7.299 25.240 1.00 95.44 97 ARG A N 1
ATOM 796 C CA . ARG A 1 97 ? -5.968 7.920 25.006 1.00 95.44 97 ARG A CA 1
ATOM 797 C C . ARG A 1 97 ? -5.840 8.263 23.531 1.00 95.44 97 ARG A C 1
ATOM 799 O O . ARG A 1 97 ? -5.843 7.361 22.693 1.00 95.44 97 ARG A O 1
ATOM 806 N N . CYS A 1 98 ? -5.698 9.548 23.233 1.00 95.00 98 CYS A N 1
ATOM 807 C CA . CYS A 1 98 ? -5.483 10.075 21.890 1.00 95.00 98 CYS A CA 1
ATOM 808 C C . CYS A 1 98 ? -4.135 10.788 21.827 1.00 95.00 98 CYS A C 1
ATOM 810 O O . CYS A 1 98 ? -3.828 11.629 22.672 1.00 95.00 98 CYS A O 1
ATOM 812 N N . PHE A 1 99 ? -3.322 10.456 20.827 1.00 93.69 99 PHE A N 1
ATOM 813 C CA . PHE A 1 99 ? -2.007 11.068 20.652 1.00 93.69 99 PHE A CA 1
ATOM 814 C C . PHE A 1 99 ? -2.075 12.288 19.724 1.00 93.69 99 PHE A C 1
ATOM 816 O O . PHE A 1 99 ? -2.670 12.224 18.646 1.00 93.69 99 PHE A O 1
ATOM 823 N N . ASN A 1 100 ? -1.434 13.389 20.100 1.00 94.25 100 ASN A N 1
ATOM 824 C CA . ASN A 1 100 ? -1.270 14.573 19.265 1.00 94.25 100 ASN A CA 1
ATOM 825 C C . ASN A 1 100 ? 0.110 14.552 18.603 1.00 94.25 100 ASN A C 1
ATOM 827 O O . ASN A 1 100 ? 1.117 14.809 19.258 1.00 94.25 100 ASN A O 1
ATOM 831 N N . SER A 1 101 ? 0.162 14.307 17.295 1.00 94.06 101 SER A N 1
ATOM 832 C CA . SER A 1 101 ? 1.422 14.250 16.544 1.00 94.06 101 SER A CA 1
ATOM 833 C C . SER A 1 101 ? 2.024 15.622 16.219 1.00 94.06 101 SER A C 1
ATOM 835 O O . SER A 1 101 ? 3.135 15.691 15.702 1.00 94.06 101 SER A O 1
ATOM 837 N N . PHE A 1 102 ? 1.337 16.722 16.547 1.00 93.94 102 PHE A N 1
ATOM 838 C CA . PHE A 1 102 ? 1.890 18.074 16.428 1.00 93.94 102 PHE A CA 1
ATOM 839 C C . PHE A 1 102 ? 2.751 18.454 17.634 1.00 93.94 102 PHE A C 1
ATOM 841 O O . PHE A 1 102 ? 3.806 19.058 17.457 1.00 93.94 102 PHE A O 1
ATOM 848 N N . SER A 1 103 ? 2.294 18.133 18.852 1.00 92.62 103 SER A N 1
ATOM 849 C CA . SER A 1 103 ? 2.992 18.476 20.104 1.00 92.62 103 SER A CA 1
ATOM 850 C C . SER A 1 103 ? 3.658 17.286 20.797 1.00 92.62 103 SER A C 1
ATOM 852 O O . SER A 1 103 ? 4.395 17.491 21.756 1.00 92.62 103 SER A O 1
ATOM 854 N N . ASN A 1 104 ? 3.442 16.060 20.307 1.00 90.94 104 ASN A N 1
ATOM 855 C CA . ASN A 1 104 ? 3.832 14.806 20.959 1.00 90.94 104 ASN A CA 1
ATOM 856 C C . ASN A 1 104 ? 3.244 14.645 22.374 1.00 90.94 104 ASN A C 1
ATOM 858 O O . ASN A 1 104 ? 3.861 14.043 23.251 1.00 90.94 104 ASN A O 1
ATOM 862 N N . GLU A 1 105 ? 2.042 15.179 22.596 1.00 90.94 105 GLU A N 1
ATOM 863 C CA . GLU A 1 105 ? 1.301 15.061 23.855 1.00 90.94 105 GLU A CA 1
ATOM 864 C C . GLU A 1 105 ? 0.174 14.029 23.737 1.00 90.94 105 GLU A C 1
ATOM 866 O O . GLU A 1 105 ? -0.402 13.823 22.668 1.00 90.94 105 GLU A O 1
ATOM 871 N N . GLU A 1 106 ? -0.185 13.394 24.850 1.00 92.50 106 GLU A N 1
ATOM 872 C CA . GLU A 1 106 ? -1.309 12.459 24.919 1.00 92.50 106 GLU A CA 1
ATOM 873 C C . GLU A 1 106 ? -2.472 13.077 25.702 1.00 92.50 106 GLU A C 1
ATOM 875 O O . GLU A 1 106 ? -2.310 13.493 26.851 1.00 92.50 106 GLU A O 1
ATOM 880 N N . LEU A 1 107 ? -3.660 13.091 25.098 1.00 95.38 107 LEU A N 1
ATOM 881 C CA . LEU A 1 107 ? -4.917 13.374 25.782 1.00 95.38 107 LEU A CA 1
ATOM 882 C C . LEU A 1 107 ? -5.470 12.081 26.368 1.00 95.38 107 LEU A C 1
ATOM 884 O O . LEU A 1 107 ? -5.778 11.144 25.635 1.00 95.38 107 LEU A O 1
ATOM 888 N N . LEU A 1 108 ? -5.648 12.068 27.684 1.00 96.50 108 LEU A N 1
ATOM 889 C CA . LEU A 1 108 ? -6.364 11.042 28.424 1.00 96.50 108 LEU A CA 1
ATOM 890 C C . LEU A 1 108 ? -7.728 11.599 28.834 1.00 96.50 108 LEU A C 1
ATOM 892 O O . LEU A 1 108 ? -7.789 12.525 29.639 1.00 96.50 108 LEU A O 1
ATOM 896 N N . ILE A 1 109 ? -8.804 11.003 28.328 1.00 97.25 109 ILE A N 1
ATOM 897 C CA . ILE A 1 109 ? -10.182 11.253 28.763 1.00 97.25 109 ILE A CA 1
ATOM 898 C C . ILE A 1 109 ? -10.614 10.081 29.640 1.00 97.25 109 ILE A C 1
ATOM 900 O O . ILE A 1 109 ? -10.516 8.930 29.224 1.00 97.25 109 ILE A O 1
ATOM 904 N N . THR A 1 110 ? -11.093 10.353 30.850 1.00 97.81 110 THR A N 1
ATOM 905 C CA . THR A 1 110 ? -11.619 9.337 31.772 1.00 97.81 110 THR A CA 1
ATOM 906 C C . THR A 1 110 ? -13.098 9.588 32.026 1.00 97.81 110 THR A C 1
ATOM 908 O O . THR A 1 110 ? -13.478 10.703 32.374 1.00 97.81 110 THR A O 1
ATOM 911 N N . VAL A 1 111 ? -13.908 8.541 31.878 1.00 98.00 111 VAL A N 1
ATOM 912 C CA . VAL A 1 111 ? -15.336 8.503 32.214 1.00 98.00 111 VAL A CA 1
ATOM 913 C C . VAL A 1 111 ? -15.512 7.574 33.410 1.00 98.00 111 VAL A C 1
ATOM 915 O O . VAL A 1 111 ? -15.058 6.428 33.368 1.00 98.00 111 VAL A O 1
ATOM 918 N N . ASP A 1 112 ? -16.140 8.045 34.482 1.00 96.75 112 ASP A N 1
ATOM 919 C CA . ASP A 1 112 ? -16.437 7.216 35.656 1.00 96.75 112 ASP A CA 1
ATOM 920 C C . ASP A 1 112 ? -17.809 6.514 35.560 1.00 96.75 112 ASP A C 1
ATOM 922 O O . ASP A 1 112 ? -18.522 6.600 34.558 1.00 96.75 112 ASP A O 1
ATOM 926 N N . CYS A 1 113 ? -18.185 5.768 36.601 1.00 94.06 113 CYS A N 1
ATOM 927 C CA . CYS A 1 113 ? -19.464 5.055 36.652 1.00 94.06 113 CYS A CA 1
ATOM 928 C C . CYS A 1 113 ? -20.694 5.972 36.794 1.00 94.06 113 CYS A C 1
ATOM 930 O O . CYS A 1 113 ? -21.818 5.508 36.603 1.00 94.06 113 CYS A O 1
ATOM 932 N N . GLU A 1 114 ? -20.489 7.248 37.121 1.00 96.75 114 GLU A N 1
ATOM 933 C CA . GLU A 1 114 ? -21.513 8.293 37.190 1.00 96.75 114 GLU A CA 1
ATOM 934 C C . GLU A 1 114 ? -21.561 9.123 35.895 1.00 96.75 114 GLU A C 1
ATOM 936 O O . GLU A 1 114 ? -22.355 10.056 35.792 1.00 96.75 114 GLU A O 1
ATOM 941 N N . LEU A 1 115 ? -20.768 8.735 34.885 1.00 96.44 115 LEU A N 1
ATOM 942 C CA . LEU A 1 115 ? -20.603 9.405 33.595 1.00 96.44 115 LEU A CA 1
ATOM 943 C C . LEU A 1 115 ? -19.947 10.792 33.694 1.00 96.44 115 LEU A C 1
ATOM 945 O O . LEU A 1 115 ? -20.057 11.591 32.762 1.00 96.44 115 LEU A O 1
ATOM 949 N N . ASN A 1 116 ? -19.232 11.083 34.784 1.00 97.50 116 ASN A N 1
ATOM 950 C CA . ASN A 1 116 ? -18.429 12.297 34.878 1.00 97.50 116 ASN A CA 1
ATOM 951 C C . ASN A 1 116 ? -17.178 12.160 34.006 1.00 97.50 116 ASN A C 1
ATOM 953 O O . ASN A 1 116 ? -16.525 11.112 33.998 1.00 97.50 116 ASN A O 1
ATOM 957 N N . ILE A 1 117 ? -16.824 13.240 33.305 1.00 97.25 117 ILE A N 1
ATOM 958 C CA . ILE A 1 117 ? -15.656 13.291 32.423 1.00 97.25 117 ILE A CA 1
ATOM 959 C C . ILE A 1 117 ? -14.520 14.058 33.105 1.00 97.25 117 ILE A C 1
ATOM 961 O O . ILE A 1 117 ? -14.721 15.151 33.633 1.00 97.25 117 ILE A O 1
ATOM 965 N N . THR A 1 118 ? -13.311 13.504 33.059 1.00 96.81 118 THR A N 1
ATOM 966 C CA . THR A 1 118 ? -12.076 14.159 33.519 1.00 96.81 118 THR A CA 1
ATOM 967 C C . THR A 1 118 ? -10.956 13.989 32.496 1.00 96.81 118 THR A C 1
ATOM 969 O O . THR A 1 118 ? -10.969 13.041 31.708 1.00 96.81 118 THR A O 1
ATOM 972 N N . THR A 1 119 ? -9.983 14.903 32.503 1.00 97.00 119 THR A N 1
ATOM 973 C CA . THR A 1 119 ? -8.844 14.897 31.576 1.00 97.00 119 THR A CA 1
ATOM 974 C C . THR A 1 119 ? -7.517 15.104 32.294 1.00 97.00 119 THR A C 1
ATOM 976 O O . THR A 1 119 ? -7.470 15.650 33.396 1.00 97.00 119 THR A O 1
ATOM 979 N N . ASN A 1 120 ? -6.417 14.681 31.668 1.00 96.06 120 ASN A N 1
ATOM 980 C CA . ASN A 1 120 ? -5.062 14.982 32.148 1.00 96.06 120 ASN A CA 1
ATOM 981 C C . ASN A 1 120 ? -4.572 16.392 31.764 1.00 96.06 120 ASN A C 1
ATOM 983 O O . ASN A 1 120 ? -3.623 16.883 32.371 1.00 96.06 120 ASN A O 1
ATOM 987 N N . ILE A 1 121 ? -5.195 17.036 30.774 1.00 93.50 121 ILE A N 1
ATOM 988 C CA . ILE A 1 121 ? -4.858 18.393 30.323 1.00 93.50 121 ILE A CA 1
ATOM 989 C C . ILE A 1 121 ? -5.808 19.384 30.998 1.00 93.50 121 ILE A C 1
ATOM 991 O O . ILE A 1 121 ? -7.024 19.277 30.837 1.00 93.50 121 ILE A O 1
ATOM 995 N N . THR A 1 122 ? -5.248 20.329 31.759 1.00 89.56 122 THR A N 1
ATOM 996 C CA . THR A 1 122 ? -6.010 21.278 32.590 1.00 89.56 122 THR A CA 1
ATOM 997 C C . THR A 1 122 ? -6.723 22.356 31.784 1.00 89.56 122 THR A C 1
ATOM 999 O O . THR A 1 122 ? -7.819 22.763 32.155 1.00 89.56 122 THR A O 1
ATOM 1002 N N . GLU A 1 123 ? -6.110 22.820 30.696 1.00 91.44 123 GLU A N 1
ATOM 1003 C CA . GLU A 1 123 ? -6.660 23.852 29.817 1.00 91.44 123 GLU A CA 1
ATOM 1004 C C . GLU A 1 123 ? -6.608 23.349 28.374 1.00 91.44 123 GLU A C 1
ATOM 1006 O O . GLU A 1 123 ? -5.544 23.293 27.761 1.00 91.44 123 GLU A O 1
ATOM 1011 N N . LEU A 1 124 ? -7.766 22.941 27.851 1.00 91.50 124 LEU A N 1
ATOM 1012 C CA . LEU A 1 124 ? -7.943 22.578 26.447 1.00 91.50 124 LEU A CA 1
ATOM 1013 C C . LEU A 1 124 ? -8.555 23.769 25.710 1.00 91.50 124 LEU A C 1
ATOM 1015 O O . LEU A 1 124 ? -9.631 24.238 26.079 1.00 91.50 124 LEU A O 1
ATOM 1019 N N . ILE A 1 125 ? -7.871 24.249 24.675 1.00 92.12 125 ILE A N 1
ATOM 1020 C CA . ILE A 1 125 ? -8.394 25.241 23.729 1.00 92.12 125 ILE A CA 1
ATOM 1021 C C . ILE A 1 125 ? -8.821 24.555 22.427 1.00 92.12 125 ILE A C 1
ATOM 1023 O O . ILE A 1 125 ? -8.381 23.442 22.138 1.00 92.12 125 ILE A O 1
ATOM 1027 N N . ASP A 1 126 ? -9.626 25.230 21.604 1.00 91.38 126 ASP A N 1
ATOM 1028 C CA . ASP A 1 126 ? -10.147 24.684 20.336 1.00 91.38 126 ASP A CA 1
ATOM 1029 C C . ASP A 1 126 ? -9.036 24.118 19.431 1.00 91.38 126 ASP A C 1
ATOM 1031 O O . ASP A 1 126 ? -9.156 23.022 18.887 1.00 91.38 126 ASP A O 1
ATOM 1035 N N . GLN A 1 127 ? -7.885 24.799 19.370 1.00 92.81 127 GLN A N 1
ATOM 1036 C CA . GLN A 1 127 ? -6.727 24.346 18.593 1.00 92.81 127 GLN A CA 1
ATOM 1037 C C . GLN A 1 127 ? -6.172 22.988 19.063 1.00 92.81 127 GLN A C 1
ATOM 1039 O O . GLN A 1 127 ? -5.594 22.252 18.260 1.00 92.81 127 GLN A O 1
ATOM 1044 N N . ASN A 1 128 ? -6.311 22.641 20.349 1.00 93.50 128 ASN A N 1
ATOM 1045 C CA . ASN A 1 128 ? -5.921 21.317 20.830 1.00 93.50 128 ASN A CA 1
ATOM 1046 C C . ASN A 1 128 ? -6.827 20.245 20.226 1.00 93.50 128 ASN A C 1
ATOM 1048 O O . ASN A 1 128 ? -6.312 19.252 19.718 1.00 93.50 128 ASN A O 1
ATOM 1052 N N . PHE A 1 129 ? -8.147 20.452 20.251 1.00 94.19 129 PHE A N 1
ATOM 1053 C CA . PHE A 1 129 ? -9.108 19.508 19.676 1.00 94.19 129 PHE A CA 1
ATOM 1054 C C . PHE A 1 129 ? -8.910 19.345 18.173 1.00 94.19 129 PHE A C 1
ATOM 1056 O O . PHE A 1 129 ? -8.865 18.212 17.701 1.00 94.19 129 PHE A O 1
ATOM 1063 N N . ASP A 1 130 ? -8.657 20.433 17.443 1.00 94.56 130 ASP A N 1
ATOM 1064 C CA . ASP A 1 130 ? -8.299 20.358 16.023 1.00 94.56 130 ASP A CA 1
ATOM 1065 C C . ASP A 1 130 ? -7.058 19.482 15.799 1.00 94.56 130 ASP A C 1
ATOM 1067 O O . ASP A 1 130 ? -7.057 18.598 14.942 1.00 94.56 130 ASP A O 1
ATOM 1071 N N . ASN A 1 131 ? -6.007 19.659 16.605 1.00 95.12 131 ASN A N 1
ATOM 1072 C CA . ASN A 1 131 ? -4.790 18.860 16.479 1.00 95.12 131 ASN A CA 1
ATOM 1073 C C . ASN A 1 131 ? -5.022 17.380 16.822 1.00 95.12 131 ASN A C 1
ATOM 1075 O O . ASN A 1 131 ? -4.508 16.516 16.109 1.00 95.12 131 ASN A O 1
ATOM 1079 N N . PHE A 1 132 ? -5.800 17.059 17.863 1.00 95.25 132 PHE A N 1
ATOM 1080 C CA . PHE A 1 132 ? -6.171 15.671 18.183 1.00 95.25 132 PHE A CA 1
ATOM 1081 C C . PHE A 1 132 ? -7.001 15.042 17.064 1.00 95.25 132 PHE A C 1
ATOM 1083 O O . PHE A 1 132 ? -6.706 13.926 16.629 1.00 95.25 132 PHE A O 1
ATOM 1090 N N . LEU A 1 133 ? -7.984 15.781 16.550 1.00 94.88 133 LEU A N 1
ATOM 1091 C CA . LEU A 1 133 ? -8.823 15.370 15.436 1.00 94.88 133 LEU A CA 1
ATOM 1092 C C . LEU A 1 133 ? -7.976 15.063 14.199 1.00 94.88 133 LEU A C 1
ATOM 1094 O O . LEU A 1 133 ? -8.055 13.965 13.650 1.00 94.88 133 LEU A O 1
ATOM 1098 N N . TYR A 1 134 ? -7.121 15.996 13.780 1.00 96.06 134 TYR A N 1
ATOM 1099 C CA . TYR A 1 134 ? -6.248 15.805 12.626 1.00 96.06 134 TYR A CA 1
ATOM 1100 C C . TYR A 1 134 ? -5.249 14.669 12.827 1.00 96.06 134 TYR A C 1
ATOM 1102 O O . TYR A 1 134 ? -5.032 13.890 11.901 1.00 96.06 134 TYR A O 1
ATOM 1110 N N . SER A 1 135 ? -4.683 14.525 14.026 1.00 95.25 135 SER A N 1
ATOM 1111 C CA . SER A 1 135 ? -3.765 13.426 14.340 1.00 95.25 135 SER A CA 1
ATOM 1112 C C . SER A 1 135 ? -4.460 12.066 14.203 1.00 95.25 135 SER A C 1
ATOM 1114 O O . SER A 1 135 ? -3.902 11.151 13.596 1.00 95.25 135 SER A O 1
ATOM 1116 N N . SER A 1 136 ? -5.703 11.937 14.684 1.00 94.00 136 SER A N 1
ATOM 1117 C CA . SER A 1 136 ? -6.489 10.703 14.538 1.00 94.00 136 SER A CA 1
ATOM 1118 C C . SER A 1 136 ? -6.853 10.419 13.073 1.00 94.00 136 SER A C 1
ATOM 1120 O O . SER A 1 136 ? -6.714 9.286 12.608 1.00 94.00 136 SER A O 1
ATOM 1122 N N . ILE A 1 137 ? -7.226 11.445 12.295 1.00 94.50 137 ILE A N 1
ATOM 1123 C CA . ILE A 1 137 ? -7.505 11.309 10.852 1.00 94.50 137 ILE A CA 1
ATOM 1124 C C . ILE A 1 137 ? -6.252 10.874 10.083 1.00 94.50 137 ILE A C 1
ATOM 1126 O O . ILE A 1 137 ? -6.316 9.966 9.253 1.00 94.50 137 ILE A O 1
ATOM 1130 N N . LEU A 1 138 ? -5.099 11.483 10.361 1.00 94.50 138 LEU A N 1
ATOM 1131 C CA . LEU A 1 138 ? -3.831 11.092 9.749 1.00 94.50 138 LEU A CA 1
ATOM 1132 C C . LEU A 1 138 ? -3.497 9.638 10.101 1.00 94.50 138 LEU A C 1
ATOM 1134 O O . LEU A 1 138 ? -3.207 8.846 9.204 1.00 94.50 138 LEU A O 1
ATOM 1138 N N . ARG A 1 139 ? -3.635 9.240 11.373 1.00 91.06 139 ARG A N 1
ATOM 1139 C CA . ARG A 1 139 ? -3.425 7.845 11.783 1.00 91.06 139 ARG A CA 1
ATOM 1140 C C . ARG A 1 139 ? -4.411 6.867 11.154 1.00 91.06 139 ARG A C 1
ATOM 1142 O O . ARG A 1 139 ? -4.036 5.735 10.886 1.00 91.06 139 ARG A O 1
ATOM 1149 N N . TYR A 1 140 ? -5.633 7.283 10.844 1.00 89.19 140 TYR A N 1
ATOM 1150 C CA . TYR A 1 140 ? -6.571 6.454 10.084 1.00 89.19 140 TYR A CA 1
ATOM 1151 C C . TYR A 1 140 ? -6.102 6.179 8.647 1.00 89.19 140 TYR A C 1
ATOM 1153 O O . TYR A 1 140 ? -6.309 5.090 8.098 1.00 89.19 140 TYR A O 1
ATOM 1161 N N . HIS A 1 141 ? -5.442 7.152 8.019 1.00 88.81 141 HIS A N 1
ATOM 1162 C CA . HIS A 1 141 ? -4.907 6.996 6.669 1.00 88.81 141 HIS A CA 1
ATOM 1163 C C . HIS A 1 141 ? -3.506 6.370 6.630 1.00 88.81 141 HIS A C 1
ATOM 1165 O O . HIS A 1 141 ? -3.094 5.894 5.568 1.00 88.81 141 HIS A O 1
ATOM 1171 N N . ARG A 1 142 ? -2.804 6.255 7.760 1.00 86.19 142 ARG A N 1
ATOM 1172 C CA . ARG A 1 142 ? -1.479 5.624 7.813 1.00 86.19 142 ARG A CA 1
ATOM 1173 C C . ARG A 1 142 ? -1.506 4.148 7.368 1.00 86.19 142 ARG A C 1
ATOM 1175 O O . ARG A 1 142 ? -2.558 3.501 7.369 1.00 86.19 142 ARG A O 1
ATOM 1182 N N . PRO A 1 143 ? -0.372 3.578 6.936 1.00 72.31 143 PRO A N 1
ATOM 1183 C CA . PRO A 1 143 ? -0.305 2.198 6.471 1.00 72.31 143 PRO A CA 1
ATOM 1184 C C . PRO A 1 143 ? -0.145 1.222 7.651 1.00 72.31 143 PRO A C 1
ATOM 1186 O O . PRO A 1 143 ? 0.865 0.547 7.781 1.00 72.31 143 PRO A O 1
ATOM 1189 N N . THR A 1 144 ? -1.132 1.137 8.545 1.00 73.19 144 THR A N 1
ATOM 1190 C CA . THR A 1 144 ? -1.057 0.211 9.693 1.00 73.19 144 THR A CA 1
ATOM 1191 C C . THR A 1 144 ? -1.277 -1.242 9.305 1.00 73.19 144 THR A C 1
ATOM 1193 O O . THR A 1 144 ? -0.654 -2.138 9.864 1.00 73.19 144 THR A O 1
ATOM 1196 N N . PHE A 1 145 ? -2.163 -1.503 8.347 1.00 76.06 145 PHE A N 1
ATOM 1197 C CA . PHE A 1 145 ? -2.665 -2.855 8.137 1.00 76.06 145 PHE A CA 1
ATOM 1198 C C . PHE A 1 145 ? -1.873 -3.636 7.085 1.00 76.06 145 PHE A C 1
ATOM 1200 O O . PHE A 1 145 ? -1.767 -3.158 5.954 1.00 76.06 145 PHE A O 1
ATOM 1207 N N . PRO A 1 146 ? -1.471 -4.893 7.370 1.00 79.56 146 PRO A N 1
ATOM 1208 C CA . PRO A 1 146 ? -0.914 -5.825 6.387 1.00 79.56 146 PRO A CA 1
ATOM 1209 C C . PRO A 1 146 ? -1.650 -5.848 5.046 1.00 79.56 146 PRO A C 1
ATOM 1211 O O . PRO A 1 146 ? -1.025 -5.793 3.994 1.00 79.56 146 PRO A O 1
ATOM 1214 N N . ILE A 1 147 ? -2.986 -5.882 5.084 1.00 84.19 147 ILE A N 1
ATOM 1215 C CA . ILE A 1 147 ? -3.856 -5.913 3.899 1.00 84.19 147 ILE A CA 1
ATOM 1216 C C . ILE A 1 147 ? -3.693 -4.639 3.062 1.00 84.19 147 ILE A C 1
ATOM 1218 O O . ILE A 1 147 ? -3.570 -4.713 1.839 1.00 84.19 147 ILE A O 1
ATOM 1222 N N . ILE A 1 148 ? -3.652 -3.474 3.710 1.00 83.12 148 ILE A N 1
ATOM 1223 C CA . ILE A 1 148 ? -3.471 -2.184 3.038 1.00 83.12 148 ILE A CA 1
ATOM 1224 C C . ILE A 1 148 ? -2.052 -2.077 2.490 1.00 83.12 148 ILE A C 1
ATOM 1226 O O . ILE A 1 148 ? -1.888 -1.755 1.316 1.00 83.12 148 ILE A O 1
ATOM 1230 N N . CYS A 1 149 ? -1.040 -2.404 3.297 1.00 81.75 149 CYS A N 1
ATOM 1231 C CA . CYS A 1 149 ? 0.356 -2.395 2.866 1.00 81.75 149 CYS A CA 1
ATOM 1232 C C . CYS A 1 149 ? 0.569 -3.322 1.669 1.00 81.75 149 CYS A C 1
ATOM 1234 O O . CYS A 1 149 ? 1.186 -2.930 0.684 1.00 81.75 149 CYS A O 1
ATOM 1236 N N . ALA A 1 150 ? -0.013 -4.522 1.699 1.00 82.94 150 ALA A N 1
ATOM 1237 C CA . ALA A 1 150 ? 0.086 -5.474 0.604 1.00 82.94 150 ALA A CA 1
ATOM 1238 C C . ALA A 1 150 ? -0.622 -4.983 -0.672 1.00 82.94 150 ALA A C 1
ATOM 1240 O O . ALA A 1 150 ? -0.121 -5.232 -1.772 1.00 82.94 150 ALA A O 1
ATOM 1241 N N . THR A 1 151 ? -1.742 -4.265 -0.528 1.00 86.75 151 THR A N 1
ATOM 1242 C CA . THR A 1 151 ? -2.530 -3.724 -1.650 1.00 86.75 151 THR A CA 1
ATOM 1243 C C . THR A 1 151 ? -1.845 -2.526 -2.316 1.00 86.75 151 THR A C 1
ATOM 1245 O O . THR A 1 151 ? -1.779 -2.486 -3.542 1.00 86.75 151 THR A O 1
ATOM 1248 N N . PHE A 1 152 ? -1.309 -1.585 -1.530 1.00 82.69 152 PHE A N 1
ATOM 1249 C CA . PHE A 1 152 ? -0.757 -0.305 -2.010 1.00 82.69 152 PHE A CA 1
ATOM 1250 C C . PHE A 1 152 ? 0.777 -0.228 -2.009 1.00 82.69 152 PHE A C 1
ATOM 1252 O O . PHE A 1 152 ? 1.334 0.797 -2.380 1.00 82.69 152 PHE A O 1
ATOM 1259 N N . GLY A 1 153 ? 1.477 -1.287 -1.593 1.00 74.56 153 GLY A N 1
ATOM 1260 C CA . GLY A 1 153 ? 2.943 -1.331 -1.589 1.00 74.56 153 GLY A CA 1
ATOM 1261 C C . GLY A 1 153 ? 3.609 -0.520 -0.475 1.00 74.56 153 GLY A C 1
ATOM 1262 O O . GLY A 1 153 ? 4.732 -0.058 -0.647 1.00 74.56 153 GLY A O 1
ATOM 1263 N N . CYS A 1 154 ? 2.937 -0.339 0.663 1.00 69.31 154 CYS A N 1
ATOM 1264 C CA . CYS A 1 154 ? 3.458 0.457 1.776 1.00 69.31 154 CYS A CA 1
ATOM 1265 C C . CYS A 1 154 ? 4.531 -0.292 2.574 1.00 69.31 154 CYS A C 1
ATOM 1267 O O . CYS A 1 154 ? 4.462 -1.514 2.732 1.00 69.31 154 CYS A O 1
ATOM 1269 N N . LEU A 1 155 ? 5.472 0.465 3.141 1.00 57.75 155 LEU A N 1
ATOM 1270 C CA . LEU A 1 155 ? 6.499 -0.057 4.038 1.00 57.75 155 LEU A CA 1
ATOM 1271 C C . LEU A 1 155 ? 5.903 -0.369 5.420 1.00 57.75 155 LEU A C 1
ATOM 1273 O O . LEU A 1 155 ? 5.122 0.422 5.938 1.00 57.75 155 LEU A O 1
ATOM 1277 N N . ASN A 1 156 ? 6.297 -1.524 5.965 1.00 61.50 156 ASN A N 1
ATOM 1278 C CA . ASN A 1 156 ? 6.154 -1.992 7.351 1.00 61.50 156 ASN A CA 1
ATOM 1279 C C . ASN A 1 156 ? 4.785 -1.754 8.021 1.00 61.50 156 ASN A C 1
ATOM 1281 O O . ASN A 1 156 ? 4.538 -0.675 8.554 1.00 61.50 156 ASN A O 1
ATOM 1285 N N . PRO A 1 157 ? 3.894 -2.765 8.067 1.00 60.44 157 PRO A N 1
ATOM 1286 C CA . PRO A 1 157 ? 2.667 -2.636 8.844 1.00 60.44 157 PRO A CA 1
ATOM 1287 C C . PRO A 1 157 ? 2.976 -2.463 10.339 1.00 60.44 157 PRO A C 1
ATOM 1289 O O . PRO A 1 157 ? 3.940 -3.020 10.852 1.00 60.44 157 PRO A O 1
ATOM 1292 N N . TYR A 1 158 ? 2.112 -1.752 11.057 1.00 63.53 158 TYR A N 1
ATOM 1293 C CA . TYR A 1 158 ? 2.066 -1.798 12.517 1.00 63.53 158 TYR A CA 1
ATOM 1294 C C . TYR A 1 158 ? 0.954 -2.764 12.898 1.00 63.53 158 TYR A C 1
ATOM 1296 O O . TYR A 1 158 ? -0.229 -2.445 12.763 1.00 63.53 158 TYR A O 1
ATOM 1304 N N . TYR A 1 159 ? 1.311 -3.978 13.313 1.00 60.69 159 TYR A N 1
ATOM 1305 C CA . TYR A 1 159 ? 0.291 -4.977 13.601 1.00 60.69 159 TYR A CA 1
ATOM 1306 C C . TYR A 1 159 ? -0.423 -4.680 14.923 1.00 60.69 159 TYR A C 1
ATOM 1308 O O . TYR A 1 159 ? 0.162 -4.783 16.000 1.00 60.69 159 TYR A O 1
ATOM 1316 N N . LEU A 1 160 ? -1.715 -4.361 14.835 1.00 65.12 160 LEU A N 1
ATOM 1317 C CA . LEU A 1 160 ? -2.600 -4.183 15.982 1.00 65.12 160 LEU A CA 1
ATOM 1318 C C . LEU A 1 160 ? -3.774 -5.150 15.872 1.00 65.12 160 LEU A C 1
ATOM 1320 O O . LEU A 1 160 ? -4.614 -5.043 14.981 1.00 65.12 160 LEU A O 1
ATOM 1324 N N . LYS A 1 161 ? -3.806 -6.115 16.792 1.00 63.38 161 LYS A N 1
ATOM 1325 C CA . LYS A 1 161 ? -4.745 -7.243 16.786 1.00 63.38 161 LYS A CA 1
ATOM 1326 C C . LYS A 1 161 ? -6.179 -6.837 17.150 1.00 63.38 161 LYS A C 1
ATOM 1328 O O . LYS A 1 161 ? -7.112 -7.376 16.575 1.00 63.38 161 LYS A O 1
ATOM 1333 N N . TYR A 1 162 ? -6.337 -5.869 18.053 1.00 71.62 162 TYR A N 1
ATOM 1334 C CA . TYR A 1 162 ? -7.627 -5.450 18.622 1.00 71.62 162 TYR A CA 1
ATOM 1335 C C . TYR A 1 162 ? -8.005 -4.039 18.161 1.00 71.62 162 TYR A C 1
ATOM 1337 O O . TYR A 1 162 ? -8.335 -3.169 18.965 1.00 71.62 162 TYR A O 1
ATOM 1345 N N . LEU A 1 163 ? -7.849 -3.771 16.863 1.00 77.06 163 LEU A N 1
ATOM 1346 C CA . LEU A 1 163 ? -8.073 -2.450 16.287 1.00 77.06 163 LEU A CA 1
ATOM 1347 C C . LEU A 1 163 ? -9.487 -2.333 15.712 1.00 77.06 163 LEU A C 1
ATOM 1349 O O . LEU A 1 163 ? -9.872 -3.049 14.790 1.00 77.06 163 LEU A O 1
ATOM 1353 N N . ASN A 1 164 ? -10.244 -1.374 16.234 1.00 82.56 164 ASN A N 1
ATOM 1354 C CA . ASN A 1 164 ? -11.577 -1.029 15.765 1.00 82.56 164 ASN A CA 1
ATOM 1355 C C . ASN A 1 164 ? -11.491 0.221 14.877 1.00 82.56 164 ASN A C 1
ATOM 1357 O O . ASN A 1 164 ? -11.091 1.289 15.340 1.00 82.56 164 ASN A O 1
ATOM 1361 N N . CYS A 1 165 ? -11.842 0.098 13.595 1.00 82.19 165 CYS A N 1
ATOM 1362 C CA . CYS A 1 165 ? -11.736 1.202 12.638 1.00 82.19 165 CYS A CA 1
ATOM 1363 C C . CYS A 1 165 ? -13.078 1.899 12.436 1.00 82.19 165 CYS A C 1
ATOM 1365 O O . CYS A 1 165 ? -14.078 1.262 12.106 1.00 82.19 165 CYS A O 1
ATOM 1367 N N . TYR A 1 166 ? -13.059 3.222 12.518 1.00 84.81 166 TYR A N 1
ATOM 1368 C CA . TYR A 1 166 ? -14.175 4.092 12.198 1.00 84.81 166 TYR A CA 1
ATOM 1369 C C . TYR A 1 166 ? -13.757 5.024 11.084 1.00 84.81 166 TYR A C 1
ATOM 1371 O O . TYR A 1 166 ? -12.672 5.589 11.114 1.00 84.81 166 TYR A O 1
ATOM 1379 N N . GLN A 1 167 ? -14.605 5.172 10.073 1.00 84.88 167 GLN A N 1
ATOM 1380 C CA . GLN A 1 167 ? -14.288 6.096 9.002 1.00 84.88 167 GLN A CA 1
ATOM 1381 C C . GLN A 1 167 ? -14.458 7.542 9.500 1.00 84.88 167 GLN A C 1
ATOM 1383 O O . GLN A 1 167 ? -15.580 7.912 9.869 1.00 84.88 167 GLN A O 1
ATOM 1388 N N . PRO A 1 168 ? -13.399 8.368 9.470 1.00 89.88 168 PRO A N 1
ATOM 1389 C CA . PRO A 1 168 ? -13.512 9.778 9.783 1.00 89.88 168 PRO A CA 1
ATOM 1390 C C . PRO A 1 168 ? -14.211 10.543 8.650 1.00 89.88 168 PRO A C 1
ATOM 1392 O O . PRO A 1 168 ? -14.457 10.029 7.553 1.00 89.88 168 PRO A O 1
ATOM 1395 N N . ARG A 1 169 ? -14.513 11.817 8.909 1.00 91.50 169 ARG A N 1
ATOM 1396 C CA . ARG A 1 169 ? -14.942 12.766 7.875 1.00 91.50 169 ARG A CA 1
ATOM 1397 C C . ARG A 1 169 ? -13.801 13.004 6.885 1.00 91.50 169 ARG A C 1
ATOM 1399 O O . ARG A 1 169 ? -12.631 12.952 7.253 1.00 91.50 169 ARG A O 1
ATOM 1406 N N . ASN A 1 170 ? -14.155 13.347 5.652 1.00 90.81 170 ASN A N 1
ATOM 1407 C CA . ASN A 1 170 ? -13.169 13.787 4.673 1.00 90.81 170 ASN A CA 1
ATOM 1408 C C . ASN A 1 170 ? -12.639 15.178 5.048 1.00 90.81 170 ASN A C 1
ATOM 1410 O O . ASN A 1 170 ? -13.417 16.052 5.441 1.00 90.81 170 ASN A O 1
ATOM 1414 N N . LEU A 1 171 ? -11.333 15.379 4.884 1.00 94.56 171 LEU A N 1
ATOM 1415 C CA . LEU A 1 171 ? -10.722 16.701 4.976 1.00 94.56 171 LEU A CA 1
ATOM 1416 C C . LEU A 1 171 ? -10.990 17.497 3.699 1.00 94.56 171 LEU A C 1
ATOM 1418 O O . LEU A 1 171 ? -10.937 16.951 2.592 1.00 94.56 171 LEU A O 1
ATOM 1422 N N . ASN A 1 172 ? -11.271 18.785 3.861 1.00 95.44 172 ASN A N 1
ATOM 1423 C CA . ASN A 1 172 ? -11.363 19.725 2.756 1.00 95.44 172 ASN A CA 1
ATOM 1424 C C . ASN A 1 172 ? -9.962 20.201 2.315 1.00 95.44 172 ASN A C 1
ATOM 1426 O O . ASN A 1 172 ? -8.947 19.890 2.938 1.00 95.44 172 ASN A O 1
ATOM 1430 N N . TYR A 1 173 ? -9.906 20.951 1.214 1.00 96.19 173 TYR A N 1
ATOM 1431 C CA . TYR A 1 173 ? -8.646 21.419 0.632 1.00 96.19 173 TYR A CA 1
ATOM 1432 C C . TYR A 1 173 ? -7.827 22.320 1.575 1.00 96.19 173 TYR A C 1
ATOM 1434 O O . TYR A 1 173 ? -6.616 22.147 1.681 1.00 96.19 173 TYR A O 1
ATOM 1442 N N . GLU A 1 174 ? -8.477 23.248 2.281 1.00 97.00 174 GLU A N 1
ATOM 1443 C CA . GLU A 1 174 ? -7.816 24.193 3.194 1.00 97.00 174 GLU A CA 1
ATOM 1444 C C . GLU A 1 174 ? -7.205 23.465 4.396 1.00 97.00 174 GLU A C 1
ATOM 1446 O O . GLU A 1 174 ? -6.093 23.777 4.820 1.00 97.00 174 GLU A O 1
ATOM 1451 N N . GLU A 1 175 ? -7.894 22.442 4.905 1.00 97.12 175 GLU A N 1
ATOM 1452 C CA . GLU A 1 175 ? -7.387 21.578 5.972 1.00 97.12 175 GLU A CA 1
ATOM 1453 C C . GLU A 1 175 ? -6.164 20.782 5.506 1.00 97.12 175 GLU A C 1
ATOM 1455 O O . GLU A 1 175 ? -5.157 20.730 6.205 1.00 97.12 175 GLU A O 1
ATOM 1460 N N . ILE A 1 176 ? -6.206 20.203 4.303 1.00 97.69 176 ILE A N 1
ATOM 1461 C CA . ILE A 1 176 ? -5.065 19.471 3.727 1.00 97.69 176 ILE A CA 1
ATOM 1462 C C . ILE A 1 176 ? -3.855 20.399 3.548 1.00 97.69 176 ILE A C 1
ATOM 1464 O O . ILE A 1 176 ? -2.723 20.018 3.867 1.00 97.69 176 ILE A O 1
ATOM 1468 N N . GLU A 1 177 ? -4.078 21.626 3.076 1.00 96.06 177 GLU A N 1
ATOM 1469 C CA . GLU A 1 177 ? -3.034 22.643 2.934 1.00 96.06 177 GLU A CA 1
ATOM 1470 C C . GLU A 1 177 ? -2.457 23.050 4.299 1.00 96.06 177 GLU A C 1
ATOM 1472 O O . GLU A 1 177 ? -1.234 23.127 4.457 1.00 96.06 177 GLU A O 1
ATOM 1477 N N . TYR A 1 178 ? -3.316 23.256 5.302 1.00 96.00 178 TYR A N 1
ATOM 1478 C CA . TYR A 1 178 ? -2.906 23.522 6.679 1.00 96.00 178 TYR A CA 1
ATOM 1479 C C . TYR A 1 178 ? -2.016 22.399 7.219 1.00 96.00 178 TYR A C 1
ATOM 1481 O O . TYR A 1 178 ? -0.910 22.674 7.690 1.00 96.00 178 TYR A O 1
ATOM 1489 N N . LEU A 1 179 ? -2.448 21.139 7.090 1.00 96.94 179 LEU A N 1
ATOM 1490 C CA . LEU A 1 179 ? -1.688 19.980 7.558 1.00 96.94 179 LEU A CA 1
ATOM 1491 C C . LEU A 1 179 ? -0.325 19.895 6.885 1.00 96.94 179 LEU A C 1
ATOM 1493 O O . LEU A 1 179 ? 0.683 19.783 7.575 1.00 96.94 179 LEU A O 1
ATOM 1497 N N . THR A 1 180 ? -0.289 20.022 5.558 1.00 95.94 180 THR A N 1
ATOM 1498 C CA . THR A 1 180 ? 0.953 19.970 4.772 1.00 95.94 180 THR A CA 1
ATOM 1499 C C . THR A 1 180 ? 1.958 21.029 5.228 1.00 95.94 180 THR A C 1
ATOM 1501 O O . THR A 1 180 ? 3.152 20.763 5.261 1.00 95.94 180 THR A O 1
ATOM 1504 N N . LYS A 1 181 ? 1.496 22.220 5.630 1.00 94.44 181 LYS A N 1
ATOM 1505 C CA . LYS A 1 181 ? 2.374 23.325 6.052 1.00 94.44 181 LYS A CA 1
ATOM 1506 C C . LYS A 1 181 ? 2.762 23.306 7.530 1.00 94.44 181 LYS A C 1
ATOM 1508 O O . LYS A 1 181 ? 3.730 23.972 7.897 1.00 94.44 181 LYS A O 1
ATOM 1513 N N . LYS A 1 182 ? 1.960 22.682 8.395 1.00 94.81 182 LYS A N 1
ATOM 1514 C CA . LYS A 1 182 ? 2.075 22.831 9.858 1.00 94.81 182 LYS A CA 1
ATOM 1515 C C . LYS A 1 182 ? 2.448 21.554 10.589 1.00 94.81 182 LYS A C 1
ATOM 1517 O O . LYS A 1 182 ? 3.008 21.649 11.678 1.00 94.81 182 LYS A O 1
ATOM 1522 N N . HIS A 1 183 ? 2.132 20.389 10.036 1.00 95.12 183 HIS A N 1
ATOM 1523 C CA . HIS A 1 183 ? 2.433 19.127 10.690 1.00 95.12 183 HIS A CA 1
ATOM 1524 C C . HIS A 1 183 ? 3.934 18.797 10.578 1.00 95.12 183 HIS A C 1
ATOM 1526 O O . HIS A 1 183 ? 4.526 19.009 9.516 1.00 95.12 183 HIS A O 1
ATOM 1532 N N . PRO A 1 184 ? 4.566 18.244 11.630 1.00 92.00 184 PRO A N 1
ATOM 1533 C CA . PRO A 1 184 ? 5.928 17.727 11.544 1.00 92.00 184 PRO A CA 1
ATOM 1534 C C . PRO A 1 184 ? 6.094 16.686 10.427 1.00 92.00 184 PRO A C 1
ATOM 1536 O O . PRO A 1 184 ? 5.301 15.752 10.287 1.00 92.00 184 PRO A O 1
ATOM 1539 N N . ILE A 1 185 ? 7.146 16.828 9.626 1.00 90.31 185 ILE A N 1
ATOM 1540 C CA . ILE A 1 185 ? 7.404 15.925 8.504 1.00 90.31 185 ILE A CA 1
ATOM 1541 C C . ILE A 1 185 ? 7.779 14.528 9.015 1.00 90.31 185 ILE A C 1
ATOM 1543 O O . ILE A 1 185 ? 8.623 14.370 9.894 1.00 90.31 185 ILE A O 1
ATOM 1547 N N . SER A 1 186 ? 7.156 13.506 8.428 1.00 89.94 186 SER A N 1
ATOM 1548 C CA . SER A 1 186 ? 7.520 12.097 8.591 1.00 89.94 186 SER A CA 1
ATOM 1549 C C . SER A 1 186 ? 7.020 11.277 7.398 1.00 89.94 186 SER A C 1
ATOM 1551 O O . SER A 1 186 ? 6.105 11.698 6.685 1.00 89.94 186 SER A O 1
ATOM 1553 N N . HIS A 1 187 ? 7.576 10.081 7.191 1.00 86.44 187 HIS A N 1
ATOM 1554 C CA . HIS A 1 187 ? 7.104 9.160 6.150 1.00 86.44 187 HIS A CA 1
ATOM 1555 C C . HIS A 1 187 ? 5.629 8.769 6.336 1.00 86.44 187 HIS A C 1
ATOM 1557 O O . HIS A 1 187 ? 4.866 8.754 5.370 1.00 86.44 187 HIS A O 1
ATOM 1563 N N . GLU A 1 188 ? 5.201 8.513 7.577 1.00 88.06 188 GLU A N 1
ATOM 1564 C CA . GLU A 1 188 ? 3.801 8.203 7.895 1.00 88.06 188 GLU A CA 1
ATOM 1565 C C . GLU A 1 188 ? 2.866 9.361 7.547 1.00 88.06 188 GLU A C 1
ATOM 1567 O O . GLU A 1 188 ? 1.790 9.145 6.982 1.00 88.06 188 GLU A O 1
ATOM 1572 N N . PHE A 1 189 ? 3.288 10.590 7.855 1.00 93.19 189 PHE A N 1
ATOM 1573 C CA . PHE A 1 189 ? 2.555 11.795 7.497 1.00 93.19 189 PHE A CA 1
ATOM 1574 C C . PHE A 1 189 ? 2.412 11.925 5.979 1.00 93.19 189 PHE A C 1
ATOM 1576 O O . PHE A 1 189 ? 1.291 12.034 5.484 1.00 93.19 189 PHE A O 1
ATOM 1583 N N . TYR A 1 190 ? 3.515 11.838 5.229 1.00 92.75 190 TYR A N 1
ATOM 1584 C CA . TYR A 1 190 ? 3.480 11.945 3.769 1.00 92.75 190 TYR A CA 1
ATOM 1585 C C . TYR A 1 190 ? 2.610 10.881 3.118 1.00 92.75 190 TYR A C 1
ATOM 1587 O O . TYR A 1 190 ? 1.830 11.191 2.220 1.00 92.75 190 TYR A O 1
ATOM 1595 N N . PHE A 1 191 ? 2.688 9.645 3.602 1.00 90.31 191 PHE A N 1
ATOM 1596 C CA . PHE A 1 191 ? 1.849 8.569 3.107 1.00 90.31 191 PHE A CA 1
ATOM 1597 C C . PHE A 1 191 ? 0.357 8.820 3.393 1.00 90.31 191 PHE A C 1
ATOM 1599 O O . PHE A 1 191 ? -0.501 8.612 2.531 1.00 90.31 191 PHE A O 1
ATOM 1606 N N . SER A 1 192 ? 0.038 9.308 4.593 1.00 93.19 192 SER A N 1
ATOM 1607 C CA . SER A 1 192 ? -1.338 9.622 4.994 1.00 93.19 192 SER A CA 1
ATOM 1608 C C . SER A 1 192 ? -1.914 10.771 4.169 1.00 93.19 192 SER A C 1
ATOM 1610 O O . SER A 1 192 ? -3.028 10.661 3.662 1.00 93.19 192 SER A O 1
ATOM 1612 N N . ILE A 1 193 ? -1.135 11.835 3.959 1.00 96.19 193 ILE A N 1
ATOM 1613 C CA . ILE A 1 193 ? -1.505 12.960 3.096 1.00 96.19 193 ILE A CA 1
ATOM 1614 C C . ILE A 1 193 ? -1.688 12.509 1.650 1.00 96.19 193 ILE A C 1
ATOM 1616 O O . ILE A 1 193 ? -2.704 12.842 1.046 1.00 96.19 193 ILE A O 1
ATOM 1620 N N . ALA A 1 194 ? -0.773 11.699 1.112 1.00 93.75 194 ALA A N 1
ATOM 1621 C CA . ALA A 1 194 ? -0.887 11.161 -0.238 1.00 93.75 194 ALA A CA 1
ATOM 1622 C C . ALA A 1 194 ? -2.202 10.394 -0.437 1.00 93.75 194 ALA A C 1
ATOM 1624 O O . ALA A 1 194 ? -2.896 10.594 -1.437 1.00 93.75 194 ALA A O 1
ATOM 1625 N N . LYS A 1 195 ? -2.600 9.571 0.542 1.00 91.19 195 LYS A N 1
ATOM 1626 C CA . LYS A 1 195 ? -3.904 8.895 0.538 1.00 91.19 195 LYS A CA 1
ATOM 1627 C C . LYS A 1 195 ? -5.070 9.867 0.607 1.00 91.19 195 LYS A C 1
ATOM 1629 O O . LYS A 1 195 ? -5.986 9.739 -0.196 1.00 91.19 195 LYS A O 1
ATOM 1634 N N . ILE A 1 196 ? -5.056 10.808 1.550 1.00 93.88 196 ILE A N 1
ATOM 1635 C CA . ILE A 1 196 ? -6.142 11.783 1.718 1.00 93.88 196 ILE A CA 1
ATOM 1636 C C . ILE A 1 196 ? -6.349 12.543 0.406 1.00 93.88 196 ILE A C 1
ATOM 1638 O O . ILE A 1 196 ? -7.443 12.520 -0.147 1.00 93.88 196 ILE A O 1
ATOM 1642 N N . VAL A 1 197 ? -5.279 13.116 -0.143 1.00 94.50 197 VAL A N 1
ATOM 1643 C CA . VAL A 1 197 ? -5.279 13.877 -1.399 1.00 94.50 197 VAL A CA 1
ATOM 1644 C C . VAL A 1 197 ? -5.832 13.052 -2.561 1.00 94.50 197 VAL A C 1
ATOM 1646 O O . VAL A 1 197 ? -6.666 13.548 -3.316 1.00 94.50 197 VAL A O 1
ATOM 1649 N N . SER A 1 198 ? -5.422 11.785 -2.674 1.00 90.31 198 SER A N 1
ATOM 1650 C CA . SER A 1 198 ? -5.871 10.880 -3.743 1.00 90.31 198 SER A CA 1
ATOM 1651 C C . SER A 1 198 ? -7.355 10.506 -3.651 1.00 90.31 198 SER A C 1
ATOM 1653 O O . SER A 1 198 ? -7.940 10.094 -4.649 1.00 90.31 198 SER A O 1
ATOM 1655 N N . LEU A 1 199 ? -7.964 10.614 -2.465 1.00 86.75 199 LEU A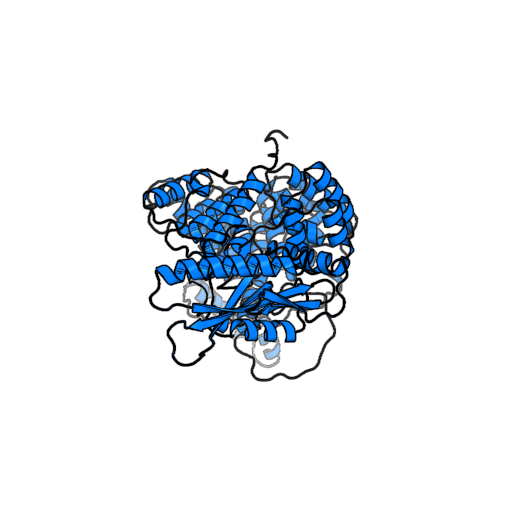 N 1
ATOM 1656 C CA . LEU A 1 199 ? -9.336 10.163 -2.205 1.00 86.75 199 LEU A CA 1
ATOM 1657 C C . LEU A 1 199 ? -10.343 11.304 -2.057 1.00 86.75 199 LEU A C 1
ATOM 1659 O O . LEU A 1 199 ? -11.539 11.076 -2.245 1.00 86.75 199 LEU A O 1
ATOM 1663 N N . THR A 1 200 ? -9.900 12.502 -1.671 1.00 89.69 200 THR A N 1
ATOM 1664 C CA . THR A 1 200 ? -10.806 13.611 -1.337 1.00 89.69 200 THR A CA 1
ATOM 1665 C C . THR A 1 200 ? -10.810 14.735 -2.364 1.00 89.69 200 THR A C 1
ATOM 1667 O O . THR A 1 200 ? -11.826 15.421 -2.484 1.00 89.69 200 THR A O 1
ATOM 1670 N N . LEU A 1 201 ? -9.721 14.942 -3.111 1.00 91.44 201 LEU A N 1
ATOM 1671 C CA . LEU A 1 201 ? -9.620 16.054 -4.055 1.00 91.44 201 LEU A CA 1
ATOM 1672 C C . LEU A 1 201 ? -10.151 15.674 -5.441 1.00 91.44 201 LEU A C 1
ATOM 1674 O O . LEU A 1 201 ? -9.883 14.596 -5.963 1.00 91.44 201 LEU A O 1
ATOM 1678 N N . ASN A 1 202 ? -10.866 16.602 -6.082 1.00 89.38 202 ASN A N 1
ATOM 1679 C CA . ASN A 1 202 ? -11.168 16.490 -7.514 1.00 89.38 202 ASN A CA 1
ATOM 1680 C C . ASN A 1 202 ? -9.940 16.848 -8.371 1.00 89.38 202 ASN A C 1
ATOM 1682 O O . ASN A 1 202 ? -9.007 17.476 -7.879 1.00 89.38 202 ASN A O 1
ATOM 1686 N N . SER A 1 203 ? -9.958 16.540 -9.673 1.00 88.12 203 SER A N 1
ATOM 1687 C CA . SER A 1 203 ? -8.804 16.738 -10.572 1.00 88.12 203 SER A CA 1
ATOM 1688 C C . SER A 1 203 ? -8.231 18.164 -10.567 1.00 88.12 203 SER A C 1
ATOM 1690 O O . SER A 1 203 ? -7.013 18.343 -10.650 1.00 88.12 203 SER A O 1
ATOM 1692 N N . LYS A 1 204 ? -9.085 19.193 -10.431 1.00 91.12 204 LYS A N 1
ATOM 1693 C CA . LYS A 1 204 ? -8.646 20.596 -10.368 1.00 91.12 204 LYS A CA 1
ATOM 1694 C C . LYS A 1 204 ? -7.922 20.888 -9.055 1.00 91.12 204 LYS A C 1
ATOM 1696 O O . LYS A 1 204 ? -6.818 21.419 -9.089 1.00 91.12 204 LYS A O 1
ATOM 1701 N N . GLN A 1 205 ? -8.531 20.537 -7.922 1.00 94.50 205 GLN A N 1
ATOM 1702 C CA . GLN A 1 205 ? -7.925 20.712 -6.598 1.00 94.50 205 GLN A CA 1
ATOM 1703 C C . GLN A 1 205 ? -6.651 19.881 -6.451 1.00 94.50 205 GLN A C 1
ATOM 1705 O O . GLN A 1 205 ? -5.669 20.365 -5.910 1.00 94.50 205 GLN A O 1
ATOM 1710 N N . PHE A 1 206 ? -6.644 18.661 -6.983 1.00 94.06 206 PHE A N 1
ATOM 1711 C CA . PHE A 1 206 ? -5.482 17.785 -6.998 1.00 94.06 206 PHE A CA 1
ATOM 1712 C C . PHE A 1 206 ? -4.314 18.438 -7.743 1.00 94.06 206 PHE A C 1
ATOM 1714 O O . PHE A 1 206 ? -3.237 18.582 -7.181 1.00 94.06 206 PHE A O 1
ATOM 1721 N N . SER A 1 207 ? -4.541 18.945 -8.959 1.00 93.38 207 SER A N 1
ATOM 1722 C CA . SER A 1 207 ? -3.497 19.643 -9.727 1.00 93.38 207 SER A CA 1
ATOM 1723 C C . SER A 1 207 ? -3.005 20.916 -9.027 1.00 93.38 207 SER A C 1
ATOM 1725 O O . SER A 1 207 ? -1.810 21.193 -9.017 1.00 93.38 207 SER A O 1
ATOM 1727 N N . GLN A 1 208 ? -3.918 21.680 -8.414 1.00 95.44 208 GLN A N 1
ATOM 1728 C CA . GLN A 1 208 ? -3.564 22.854 -7.607 1.00 95.44 208 GLN A CA 1
ATOM 1729 C C . GLN A 1 208 ? -2.693 22.476 -6.406 1.00 95.44 208 GLN A C 1
ATOM 1731 O O . GLN A 1 208 ? -1.703 23.154 -6.143 1.00 95.44 208 GLN A O 1
ATOM 1736 N N . TYR A 1 209 ? -3.031 21.384 -5.720 1.00 96.62 209 TYR A N 1
ATOM 1737 C CA . TYR A 1 209 ? -2.260 20.870 -4.597 1.00 96.62 209 TYR A CA 1
ATOM 1738 C C . TYR A 1 209 ? -0.853 20.455 -5.033 1.00 96.62 209 TYR A C 1
ATOM 1740 O O . TYR A 1 209 ? 0.119 20.920 -4.446 1.00 96.62 209 TYR A O 1
ATOM 1748 N N . LEU A 1 210 ? -0.730 19.640 -6.091 1.00 95.75 210 LEU A N 1
ATOM 1749 C CA . LEU A 1 210 ? 0.569 19.173 -6.587 1.00 95.75 210 LEU A CA 1
ATOM 1750 C C . LEU A 1 210 ? 1.503 20.338 -6.932 1.00 95.75 210 LEU A C 1
ATOM 1752 O O . LEU A 1 210 ? 2.647 20.343 -6.489 1.00 95.75 210 LEU A O 1
ATOM 1756 N N . HIS A 1 211 ? 0.993 21.362 -7.619 1.00 94.31 211 HIS A N 1
ATOM 1757 C CA . HIS A 1 211 ? 1.769 22.563 -7.932 1.00 94.31 211 HIS A CA 1
ATOM 1758 C C . HIS A 1 211 ? 2.270 23.309 -6.683 1.00 94.31 211 HIS A C 1
ATOM 1760 O O . HIS A 1 211 ? 3.347 23.893 -6.682 1.00 94.31 211 HIS A O 1
ATOM 1766 N N . GLN A 1 212 ? 1.498 23.313 -5.593 1.00 93.75 212 GLN A N 1
ATOM 1767 C CA . GLN A 1 212 ? 1.918 23.967 -4.349 1.00 93.75 212 GLN A CA 1
ATOM 1768 C C . GLN A 1 212 ? 3.020 23.191 -3.620 1.00 93.75 212 GLN A C 1
ATOM 1770 O O . GLN A 1 212 ? 3.847 23.795 -2.932 1.00 93.75 212 GLN A O 1
ATOM 1775 N N . ILE A 1 213 ? 3.007 21.860 -3.722 1.00 93.88 213 ILE A N 1
ATOM 1776 C CA . ILE A 1 213 ? 3.868 20.997 -2.910 1.00 93.88 213 ILE A CA 1
ATOM 1777 C C . ILE A 1 213 ? 5.092 20.467 -3.645 1.00 93.88 213 ILE A C 1
ATOM 1779 O O . ILE A 1 213 ? 6.019 20.028 -2.969 1.00 93.88 213 ILE A O 1
ATOM 1783 N N . GLU A 1 214 ? 5.126 20.518 -4.978 1.00 92.12 214 GLU A N 1
ATOM 1784 C CA . GLU A 1 214 ? 6.160 19.866 -5.790 1.00 92.12 214 GLU A CA 1
ATOM 1785 C C . GLU A 1 214 ? 7.587 20.204 -5.341 1.00 92.12 214 GLU A C 1
ATOM 1787 O O . GLU A 1 214 ? 8.403 19.304 -5.215 1.00 92.12 214 GLU A O 1
ATOM 1792 N N . HIS A 1 215 ? 7.857 21.454 -4.959 1.00 89.56 215 HIS A N 1
ATOM 1793 C CA . HIS A 1 215 ? 9.191 21.879 -4.516 1.00 89.56 215 HIS A CA 1
ATOM 1794 C C . HIS A 1 215 ? 9.404 21.852 -2.997 1.00 89.56 215 HIS A C 1
ATOM 1796 O O . HIS A 1 215 ? 10.532 21.991 -2.533 1.00 89.56 215 HIS A O 1
ATOM 1802 N N . THR A 1 216 ? 8.337 21.740 -2.200 1.00 90.44 216 THR A N 1
ATOM 1803 C CA . THR A 1 216 ? 8.425 21.833 -0.728 1.00 90.44 216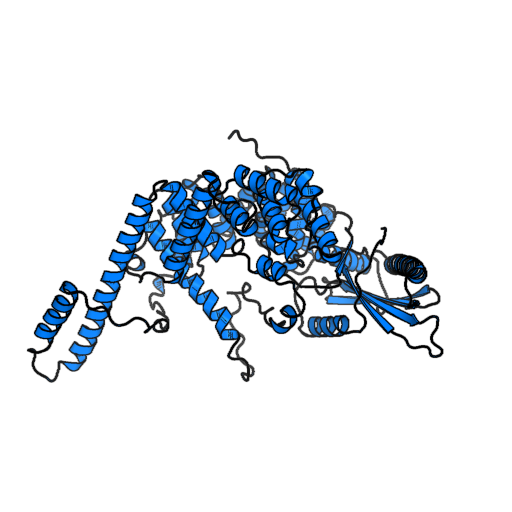 THR A CA 1
ATOM 1804 C C . THR A 1 216 ? 8.295 20.481 -0.041 1.00 90.44 216 THR A C 1
ATOM 1806 O O . THR A 1 216 ? 8.914 20.259 0.996 1.00 90.44 216 THR A O 1
ATOM 1809 N N . HIS A 1 217 ? 7.520 19.567 -0.625 1.00 91.25 217 HIS A N 1
ATOM 1810 C CA . HIS A 1 217 ? 7.246 18.236 -0.091 1.00 91.25 217 HIS A CA 1
ATOM 1811 C C . HIS A 1 217 ? 7.237 17.175 -1.215 1.00 91.25 217 HIS A C 1
ATOM 1813 O O . HIS A 1 217 ? 6.256 16.437 -1.355 1.00 91.25 217 HIS A O 1
ATOM 1819 N N . PRO A 1 218 ? 8.316 17.047 -2.015 1.00 87.38 218 PRO A N 1
ATOM 1820 C CA . PRO A 1 218 ? 8.353 16.165 -3.192 1.00 87.38 218 PRO A CA 1
ATOM 1821 C C . PRO A 1 218 ? 8.111 14.684 -2.868 1.00 87.38 218 PRO A C 1
ATOM 1823 O O . PRO A 1 218 ? 7.547 13.941 -3.671 1.00 87.38 218 PRO A O 1
ATOM 1826 N N . MET A 1 219 ? 8.436 14.250 -1.647 1.00 88.00 219 MET A N 1
ATOM 1827 C CA . MET A 1 219 ? 8.156 12.888 -1.180 1.00 88.00 219 MET A CA 1
ATOM 1828 C C . MET A 1 219 ? 6.663 12.534 -1.205 1.00 88.00 219 MET A C 1
ATOM 1830 O O . MET A 1 219 ? 6.317 11.370 -1.415 1.00 88.00 219 MET A O 1
ATOM 1834 N N . VAL A 1 220 ? 5.763 13.511 -1.046 1.00 92.44 220 VAL A N 1
ATOM 1835 C CA . VAL A 1 220 ? 4.316 13.278 -1.178 1.00 92.44 220 VAL A CA 1
ATOM 1836 C C . VAL A 1 220 ? 3.979 12.823 -2.599 1.00 92.44 220 VAL A C 1
ATOM 1838 O O . VAL A 1 220 ? 3.181 11.901 -2.750 1.00 92.44 220 VAL A O 1
ATOM 1841 N N . LEU A 1 221 ? 4.631 13.372 -3.632 1.00 92.69 221 LEU A N 1
ATOM 1842 C CA . LEU A 1 221 ? 4.429 12.956 -5.028 1.00 92.69 221 LEU A CA 1
ATOM 1843 C C . LEU A 1 221 ? 4.774 11.471 -5.223 1.00 92.69 221 LEU A C 1
ATOM 1845 O O . LEU A 1 221 ? 4.012 10.724 -5.840 1.00 92.69 221 LEU A O 1
ATOM 1849 N N . SER A 1 222 ? 5.888 11.030 -4.631 1.00 87.44 222 SER A N 1
ATOM 1850 C CA . SER A 1 222 ? 6.332 9.631 -4.677 1.00 87.44 222 SER A CA 1
ATOM 1851 C C . SER A 1 222 ? 5.333 8.681 -4.008 1.00 87.44 222 SER A C 1
ATOM 1853 O O . SER A 1 222 ? 5.079 7.589 -4.514 1.00 87.44 222 SER A O 1
ATOM 1855 N N . TYR A 1 223 ? 4.715 9.087 -2.896 1.00 89.75 223 TYR A N 1
ATOM 1856 C CA . TYR A 1 223 ? 3.681 8.280 -2.245 1.00 89.75 223 TYR A CA 1
ATOM 1857 C C . TYR A 1 223 ? 2.349 8.294 -2.992 1.00 89.75 223 TYR A C 1
ATOM 1859 O O . TYR A 1 223 ? 1.692 7.259 -3.082 1.00 89.75 223 TYR A O 1
ATOM 1867 N N . ILE A 1 224 ? 1.965 9.429 -3.577 1.00 92.69 224 ILE A N 1
ATOM 1868 C CA . ILE A 1 224 ? 0.776 9.524 -4.429 1.00 92.69 224 ILE A CA 1
ATOM 1869 C C . ILE A 1 224 ? 0.902 8.549 -5.612 1.00 92.69 224 ILE A C 1
ATOM 1871 O O . ILE A 1 224 ? -0.054 7.834 -5.918 1.00 92.69 224 ILE A O 1
ATOM 1875 N N . HIS A 1 225 ? 2.090 8.444 -6.220 1.00 89.62 225 HIS A N 1
ATOM 1876 C CA . HIS A 1 225 ? 2.368 7.494 -7.303 1.00 89.62 225 HIS A CA 1
ATOM 1877 C C . HIS A 1 225 ? 2.089 6.033 -6.914 1.00 89.62 225 HIS A C 1
ATOM 1879 O O . HIS A 1 225 ? 1.604 5.262 -7.738 1.00 89.62 225 HIS A O 1
ATOM 1885 N N . GLN A 1 226 ? 2.364 5.648 -5.665 1.00 85.19 226 GLN A N 1
ATOM 1886 C CA . GLN A 1 226 ? 2.123 4.283 -5.178 1.00 85.19 226 GLN A CA 1
ATOM 1887 C C . GLN A 1 226 ? 0.629 3.964 -5.011 1.00 85.19 226 GLN A C 1
ATOM 1889 O O . GLN A 1 226 ? 0.238 2.797 -5.025 1.00 85.19 226 GLN A O 1
ATOM 1894 N N . ILE A 1 227 ? -0.209 4.988 -4.832 1.00 87.94 227 ILE A N 1
ATOM 1895 C CA . ILE A 1 227 ? -1.626 4.834 -4.482 1.00 87.94 227 ILE A CA 1
ATOM 1896 C C . ILE A 1 227 ? -2.521 4.926 -5.716 1.00 87.94 227 ILE A C 1
ATOM 1898 O O . ILE A 1 227 ? -3.469 4.149 -5.845 1.00 87.94 227 ILE A O 1
ATOM 1902 N N . ILE A 1 228 ? -2.261 5.888 -6.603 1.00 89.12 228 ILE A N 1
ATOM 1903 C CA . ILE A 1 228 ? -3.158 6.185 -7.721 1.00 89.12 228 ILE A CA 1
ATOM 1904 C C . ILE A 1 228 ? -2.947 5.185 -8.870 1.00 89.12 228 ILE A C 1
ATOM 1906 O O . ILE A 1 228 ? -1.809 4.954 -9.288 1.00 89.12 228 ILE A O 1
ATOM 1910 N N . PRO A 1 229 ? -4.028 4.643 -9.467 1.00 87.62 229 PRO A N 1
ATOM 1911 C CA . PRO A 1 229 ? -3.905 3.795 -10.643 1.00 87.62 229 PRO A CA 1
ATOM 1912 C C . PRO A 1 229 ? -3.298 4.527 -11.844 1.00 87.62 229 PRO A C 1
ATOM 1914 O O . PRO A 1 229 ? -3.713 5.623 -12.225 1.00 87.62 229 PRO A O 1
ATOM 1917 N N . LYS A 1 230 ? -2.332 3.884 -12.506 1.00 85.31 230 LYS A N 1
ATOM 1918 C CA . LYS A 1 230 ? -1.582 4.476 -13.630 1.00 85.31 230 LYS A CA 1
ATOM 1919 C C . LYS A 1 230 ? -2.456 4.843 -14.837 1.00 85.31 230 LYS A C 1
ATOM 1921 O O . LYS A 1 230 ? -2.063 5.693 -15.623 1.00 85.31 230 LYS A O 1
ATOM 1926 N N . ASN A 1 231 ? -3.635 4.236 -14.964 1.00 84.94 231 ASN A N 1
ATOM 1927 C CA . ASN A 1 231 ? -4.589 4.443 -16.057 1.00 84.94 231 ASN A CA 1
ATOM 1928 C C . ASN A 1 231 ? -5.631 5.553 -15.791 1.00 84.94 231 ASN A C 1
ATOM 1930 O O . ASN A 1 231 ? -6.684 5.571 -16.428 1.00 84.94 231 ASN A O 1
ATOM 1934 N N . ARG A 1 232 ? -5.385 6.457 -14.834 1.00 87.69 232 ARG A N 1
ATOM 1935 C CA . ARG A 1 232 ? -6.294 7.568 -14.492 1.00 87.69 232 ARG A CA 1
ATOM 1936 C C . ARG A 1 232 ? -5.775 8.901 -14.997 1.00 87.69 232 ARG A C 1
ATOM 1938 O O . ARG A 1 232 ? -4.570 9.124 -15.018 1.00 87.69 232 ARG A O 1
ATOM 1945 N N . GLU A 1 233 ? -6.689 9.815 -15.315 1.00 86.25 233 GLU A N 1
ATOM 1946 C CA . GLU A 1 233 ? -6.342 11.169 -15.779 1.00 86.25 233 GLU A CA 1
ATOM 1947 C C . GLU A 1 233 ? -5.466 11.923 -14.770 1.00 86.25 233 GLU A C 1
ATOM 1949 O O . GLU A 1 233 ? -4.509 12.599 -15.143 1.00 86.25 233 GLU A O 1
ATOM 1954 N N . ILE A 1 234 ? -5.751 11.772 -13.473 1.00 89.62 234 ILE A N 1
ATOM 1955 C CA . ILE A 1 234 ? -4.983 12.443 -12.416 1.00 89.62 234 ILE A CA 1
ATOM 1956 C C . ILE A 1 234 ? -3.529 11.947 -12.331 1.00 89.62 234 ILE A C 1
ATOM 1958 O O . ILE A 1 234 ? -2.660 12.687 -11.872 1.00 89.62 234 ILE A O 1
ATOM 1962 N N . SER A 1 235 ? -3.236 10.743 -12.834 1.00 89.69 235 SER A N 1
ATOM 1963 C CA . SER A 1 235 ? -1.867 10.226 -12.922 1.00 89.69 235 SER A CA 1
ATOM 1964 C C . SER A 1 235 ? -1.035 11.019 -13.925 1.00 89.69 235 SER A C 1
ATOM 1966 O O . SER A 1 235 ? 0.135 11.276 -13.670 1.00 89.69 235 SER A O 1
ATOM 1968 N N . THR A 1 236 ? -1.624 11.491 -15.028 1.00 88.50 236 THR A N 1
ATOM 1969 C CA . THR A 1 236 ? -0.920 12.356 -15.989 1.00 88.50 236 THR A CA 1
ATOM 1970 C C . THR A 1 236 ? -0.493 13.673 -15.349 1.00 88.50 236 THR A C 1
ATOM 1972 O O . THR A 1 236 ? 0.645 14.098 -15.539 1.00 88.50 236 THR A O 1
ATOM 1975 N N . ALA A 1 237 ? -1.372 14.288 -14.549 1.00 90.94 237 ALA A N 1
ATOM 1976 C CA . ALA A 1 237 ? -1.024 15.488 -13.791 1.00 90.94 237 ALA A CA 1
ATOM 1977 C C . ALA A 1 237 ? 0.126 15.205 -12.814 1.00 90.94 237 ALA A C 1
ATOM 1979 O O . ALA A 1 237 ? 1.083 15.970 -12.762 1.00 90.94 237 ALA A O 1
ATOM 1980 N N . LEU A 1 238 ? 0.076 14.076 -12.099 1.00 94.62 238 LEU A N 1
ATOM 1981 C CA . LEU A 1 238 ? 1.150 13.670 -11.195 1.00 94.62 238 LEU A CA 1
ATOM 1982 C C . LEU A 1 238 ? 2.507 13.582 -11.900 1.00 94.62 238 LEU A C 1
ATOM 1984 O O . LEU A 1 238 ? 3.459 14.207 -11.447 1.00 94.62 238 LEU A O 1
ATOM 1988 N N . TYR A 1 239 ? 2.607 12.839 -13.005 1.00 93.81 239 TYR A N 1
ATOM 1989 C CA . TYR A 1 239 ? 3.888 12.680 -13.700 1.00 93.81 239 TYR A CA 1
ATOM 1990 C C . TYR A 1 239 ? 4.387 13.980 -14.331 1.00 93.81 239 TYR A C 1
ATOM 1992 O O . TYR A 1 239 ? 5.593 14.192 -14.369 1.00 93.81 239 TYR A O 1
ATOM 2000 N N . PHE A 1 240 ? 3.488 14.870 -14.762 1.00 93.81 240 PHE A N 1
ATOM 2001 C CA . PHE A 1 240 ? 3.871 16.214 -15.195 1.00 93.81 240 PHE A CA 1
ATOM 2002 C C . PHE A 1 240 ? 4.578 16.988 -14.073 1.00 93.81 240 PHE A C 1
ATOM 2004 O O . PHE A 1 240 ? 5.655 17.531 -14.298 1.00 93.81 240 PHE A O 1
ATOM 2011 N N . PHE A 1 241 ? 4.020 16.991 -12.857 1.00 95.50 241 PHE A N 1
ATOM 2012 C CA . PHE A 1 241 ? 4.631 17.687 -11.719 1.00 95.50 241 PHE A CA 1
ATOM 2013 C C . PHE A 1 241 ? 5.894 16.991 -11.190 1.00 95.50 241 PHE A C 1
ATOM 2015 O O . PHE A 1 241 ? 6.815 17.668 -10.753 1.00 95.50 241 PHE A O 1
ATOM 2022 N N . ILE A 1 242 ? 6.001 15.658 -11.268 1.00 94.81 242 ILE A N 1
ATOM 2023 C CA . ILE A 1 242 ? 7.268 14.969 -10.950 1.00 94.81 242 ILE A CA 1
ATOM 2024 C C . ILE A 1 242 ? 8.347 15.330 -11.987 1.00 94.81 242 ILE A C 1
ATOM 2026 O O . ILE A 1 242 ? 9.502 15.530 -11.619 1.00 94.81 242 ILE A O 1
ATOM 2030 N N . GLU A 1 243 ? 7.993 15.428 -13.276 1.00 93.69 243 GLU A N 1
ATOM 2031 C CA . GLU A 1 243 ? 8.935 15.836 -14.331 1.00 93.69 243 GLU A CA 1
ATOM 2032 C C . GLU A 1 243 ? 9.400 17.277 -14.112 1.00 93.69 243 GLU A C 1
ATOM 2034 O O . GLU A 1 243 ? 10.603 17.519 -14.108 1.00 93.69 243 GLU A O 1
ATOM 2039 N N . HIS A 1 244 ? 8.471 18.189 -13.820 1.00 93.81 244 HIS A N 1
ATOM 2040 C CA . HIS A 1 244 ? 8.783 19.578 -13.491 1.00 93.81 244 HIS A CA 1
ATOM 2041 C C . HIS A 1 244 ? 9.627 19.706 -12.212 1.00 93.81 244 HIS A C 1
ATOM 2043 O O . HIS A 1 244 ? 10.574 20.481 -12.182 1.00 93.81 244 HIS A O 1
ATOM 2049 N N . HIS A 1 245 ? 9.364 18.910 -11.170 1.00 93.50 245 HIS A N 1
ATOM 2050 C CA . HIS A 1 245 ? 10.208 18.856 -9.968 1.00 93.50 245 HIS A CA 1
ATOM 2051 C C . HIS A 1 245 ? 11.669 18.522 -10.299 1.00 93.50 245 HIS A C 1
ATOM 2053 O O . HIS A 1 245 ? 12.575 19.193 -9.804 1.00 93.50 245 HIS A O 1
ATOM 2059 N N . LEU A 1 246 ? 11.911 17.551 -11.184 1.00 92.50 246 LEU A N 1
ATOM 2060 C CA . LEU A 1 246 ? 13.268 17.182 -11.604 1.00 92.50 246 LEU A CA 1
ATOM 2061 C C . LEU A 1 246 ? 13.972 18.244 -12.456 1.00 92.50 246 LEU A C 1
ATOM 2063 O O . LEU A 1 246 ? 15.198 18.211 -12.540 1.00 92.50 246 LEU A O 1
ATOM 2067 N N . ASP A 1 247 ? 13.250 19.205 -13.033 1.00 90.12 247 ASP A N 1
ATOM 2068 C CA . ASP A 1 247 ? 13.883 20.358 -13.685 1.00 90.12 247 ASP A CA 1
ATOM 2069 C C . ASP A 1 247 ? 14.580 21.278 -12.656 1.00 90.12 247 ASP A C 1
ATOM 2071 O O . ASP A 1 247 ? 15.524 21.990 -13.002 1.00 90.12 247 ASP A O 1
ATOM 2075 N N . PHE A 1 248 ? 14.161 21.239 -11.382 1.00 89.38 248 PHE A N 1
ATOM 2076 C CA . PHE A 1 248 ? 14.770 22.000 -10.279 1.00 89.38 248 PHE A CA 1
ATOM 2077 C C . PHE A 1 248 ? 15.662 21.145 -9.371 1.00 89.38 248 PHE A C 1
ATOM 2079 O O . PHE A 1 248 ? 16.672 21.635 -8.870 1.00 89.38 248 PHE A O 1
ATOM 2086 N N . PHE A 1 249 ? 15.292 19.881 -9.156 1.00 90.00 249 PHE A N 1
ATOM 2087 C CA . PHE A 1 249 ? 15.956 18.939 -8.249 1.00 90.00 249 PHE A CA 1
ATOM 2088 C C . PHE A 1 249 ? 16.410 17.709 -9.024 1.00 90.00 249 PHE A C 1
ATOM 2090 O O . PHE A 1 249 ? 15.910 16.597 -8.862 1.00 90.00 249 PHE A O 1
ATOM 2097 N N . CYS A 1 250 ? 17.328 17.955 -9.947 1.00 88.62 250 CYS A N 1
ATOM 2098 C CA . CYS A 1 250 ? 17.695 17.015 -10.991 1.00 88.62 250 CYS A CA 1
ATOM 2099 C C . CYS A 1 250 ? 18.380 15.733 -10.462 1.00 88.62 250 CYS A C 1
ATOM 2101 O O . CYS A 1 250 ? 18.384 14.713 -11.143 1.00 88.62 250 CYS A O 1
ATOM 2103 N N . ASP A 1 251 ? 18.885 15.758 -9.230 1.00 89.19 251 ASP A N 1
ATOM 2104 C CA . ASP A 1 251 ? 19.522 14.660 -8.502 1.00 89.19 251 ASP A CA 1
ATOM 2105 C C . ASP A 1 251 ? 18.560 13.829 -7.627 1.00 89.19 251 ASP A C 1
ATOM 2107 O O . ASP A 1 251 ? 18.988 12.846 -7.017 1.00 89.19 251 ASP A O 1
ATOM 2111 N N . ASP A 1 252 ? 17.260 14.158 -7.577 1.00 91.06 252 ASP A N 1
ATOM 2112 C CA . ASP A 1 252 ? 16.265 13.364 -6.843 1.00 91.06 252 ASP A CA 1
ATOM 2113 C C . ASP A 1 252 ? 16.024 12.004 -7.520 1.00 91.06 252 ASP A C 1
ATOM 2115 O O . ASP A 1 252 ? 15.153 11.808 -8.378 1.00 91.06 252 ASP A O 1
ATOM 2119 N N . LEU A 1 253 ? 16.805 11.024 -7.074 1.00 91.88 253 LEU A N 1
ATOM 2120 C CA . LEU A 1 253 ? 16.816 9.673 -7.610 1.00 91.88 253 LEU A CA 1
ATOM 2121 C C . LEU A 1 253 ? 15.455 8.965 -7.501 1.00 91.88 253 LEU A C 1
ATOM 2123 O O . LEU A 1 253 ? 15.085 8.211 -8.403 1.00 91.88 253 LEU A O 1
ATOM 2127 N N . ASN A 1 254 ? 14.682 9.194 -6.432 1.00 90.25 254 ASN A N 1
ATOM 2128 C CA . ASN A 1 254 ? 13.382 8.534 -6.252 1.00 90.25 254 ASN A CA 1
ATOM 2129 C C . ASN A 1 254 ? 12.363 9.032 -7.283 1.00 90.25 254 ASN A C 1
ATOM 2131 O O . ASN A 1 254 ? 11.640 8.229 -7.888 1.00 90.25 254 ASN A O 1
ATOM 2135 N N . SER A 1 255 ? 12.339 10.343 -7.513 1.00 92.75 255 SER A N 1
ATOM 2136 C CA . SER A 1 255 ? 11.505 10.970 -8.537 1.00 92.75 255 SER A CA 1
ATOM 2137 C C . SER A 1 255 ? 11.927 10.529 -9.944 1.00 92.75 255 SER A C 1
ATOM 2139 O O . SER A 1 255 ? 11.073 10.153 -10.754 1.00 92.75 255 SER A O 1
ATOM 2141 N N . ALA A 1 256 ? 13.235 10.451 -10.217 1.00 94.38 256 ALA A N 1
ATOM 2142 C CA . ALA A 1 256 ? 13.765 9.971 -11.495 1.00 94.38 256 ALA A CA 1
ATOM 2143 C C . ALA A 1 256 ? 13.394 8.504 -11.777 1.00 94.38 256 ALA A C 1
ATOM 2145 O O . ALA A 1 256 ? 12.867 8.193 -12.846 1.00 94.38 256 ALA A O 1
ATOM 2146 N N . ILE A 1 257 ? 13.582 7.603 -10.806 1.00 94.38 257 ILE A N 1
ATOM 2147 C CA . ILE A 1 257 ? 13.169 6.190 -10.907 1.00 94.38 257 ILE A CA 1
ATOM 2148 C C . ILE A 1 257 ? 11.663 6.083 -11.184 1.00 94.38 257 ILE A C 1
ATOM 2150 O O . ILE A 1 257 ? 11.235 5.280 -12.019 1.00 94.38 257 ILE A O 1
ATOM 2154 N N . THR A 1 258 ? 10.852 6.896 -10.503 1.00 92.62 258 THR A N 1
ATOM 2155 C CA . THR A 1 258 ? 9.393 6.921 -10.679 1.00 92.62 258 THR A CA 1
ATOM 2156 C C . THR A 1 258 ? 9.009 7.279 -12.117 1.00 92.62 258 THR A C 1
ATOM 2158 O O . THR A 1 258 ? 8.212 6.567 -12.738 1.00 92.62 258 THR A O 1
ATOM 2161 N N . LEU A 1 259 ? 9.616 8.324 -12.687 1.00 94.00 259 LEU A N 1
ATOM 2162 C CA . LEU A 1 259 ? 9.362 8.733 -14.070 1.00 94.00 259 LEU A CA 1
ATOM 2163 C C . LEU A 1 259 ? 9.890 7.746 -15.100 1.00 94.00 259 LEU A C 1
ATOM 2165 O O . LEU A 1 259 ? 9.176 7.440 -16.049 1.00 94.00 259 LEU A O 1
ATOM 2169 N N . VAL A 1 260 ? 11.095 7.206 -14.920 1.00 95.75 260 VAL A N 1
ATOM 2170 C CA . VAL A 1 260 ? 11.653 6.210 -15.847 1.00 95.75 260 VAL A CA 1
ATOM 2171 C C . VAL A 1 260 ? 10.752 4.981 -15.916 1.00 95.75 260 VAL A C 1
ATOM 2173 O O . VAL A 1 260 ? 10.455 4.489 -17.006 1.00 95.75 260 VAL A O 1
ATOM 2176 N N . ASN A 1 261 ? 10.253 4.511 -14.771 1.00 93.31 261 ASN A N 1
ATOM 2177 C CA . ASN A 1 261 ? 9.306 3.402 -14.739 1.00 93.31 261 ASN A CA 1
ATOM 2178 C C . ASN A 1 261 ? 7.994 3.737 -15.459 1.00 93.31 261 ASN A C 1
ATOM 2180 O O . ASN A 1 261 ? 7.488 2.893 -16.201 1.00 93.31 261 ASN A O 1
ATOM 2184 N N . HIS A 1 262 ? 7.468 4.950 -15.273 1.00 92.75 262 HIS A N 1
ATOM 2185 C CA . HIS A 1 262 ? 6.281 5.426 -15.981 1.00 92.75 262 HIS A CA 1
ATOM 2186 C C . HIS A 1 262 ? 6.499 5.508 -17.498 1.00 92.75 262 HIS A C 1
ATOM 2188 O O . HIS A 1 262 ? 5.692 4.987 -18.265 1.00 92.75 262 HIS A O 1
ATOM 2194 N N . PHE A 1 263 ? 7.605 6.099 -17.945 1.00 94.31 263 PHE A N 1
ATOM 2195 C CA . PHE A 1 263 ? 7.933 6.226 -19.361 1.00 94.31 263 PHE A CA 1
ATOM 2196 C C . PHE A 1 263 ? 8.178 4.871 -20.030 1.00 94.31 263 PHE A C 1
ATOM 2198 O O . PHE A 1 263 ? 7.723 4.677 -21.156 1.00 94.31 263 PHE A O 1
ATOM 2205 N N . CYS A 1 264 ? 8.781 3.898 -19.338 1.00 94.19 264 CYS A N 1
ATOM 2206 C CA . CYS A 1 264 ? 8.855 2.518 -19.831 1.00 94.19 264 CYS A CA 1
ATOM 2207 C C . CYS A 1 264 ? 7.457 1.894 -19.980 1.00 94.19 264 CYS A C 1
ATOM 2209 O O . CYS A 1 264 ? 7.133 1.357 -21.041 1.00 94.19 264 CYS A O 1
ATOM 2211 N N . ASP A 1 265 ? 6.593 2.032 -18.966 1.00 90.12 265 ASP A N 1
ATOM 2212 C CA . ASP A 1 265 ? 5.219 1.510 -19.005 1.00 90.12 265 ASP A CA 1
ATOM 2213 C C . ASP A 1 265 ? 4.394 2.117 -20.159 1.00 90.12 265 ASP A C 1
ATOM 2215 O O . ASP A 1 265 ? 3.630 1.405 -20.811 1.00 90.12 265 ASP A O 1
ATOM 2219 N N . CYS A 1 266 ? 4.584 3.408 -20.445 1.00 89.56 266 CYS A N 1
ATOM 2220 C CA . CYS A 1 266 ? 3.936 4.134 -21.542 1.00 89.56 266 CYS A CA 1
ATOM 2221 C C . CYS A 1 266 ? 4.678 4.035 -22.888 1.00 89.56 266 CYS A C 1
ATOM 2223 O O . CYS A 1 266 ? 4.265 4.673 -23.852 1.00 89.56 266 CYS A O 1
ATOM 2225 N N . GLN A 1 267 ? 5.760 3.255 -22.970 1.00 90.56 267 GLN A N 1
ATOM 2226 C CA . GLN A 1 267 ? 6.604 3.102 -24.164 1.00 90.56 267 GLN A CA 1
ATOM 2227 C C . GLN A 1 267 ? 7.225 4.411 -24.698 1.00 90.56 267 GLN A C 1
ATOM 2229 O O . GLN A 1 267 ? 7.598 4.486 -25.866 1.00 90.56 267 GLN A O 1
ATOM 2234 N N . ASN A 1 268 ? 7.400 5.426 -23.850 1.00 92.88 268 ASN A N 1
ATOM 2235 C CA . ASN A 1 268 ? 8.044 6.695 -24.194 1.00 92.88 268 ASN A CA 1
ATOM 2236 C C . ASN A 1 268 ? 9.538 6.682 -23.823 1.00 92.88 268 ASN A C 1
ATOM 2238 O O . ASN A 1 268 ? 9.994 7.395 -22.934 1.00 92.88 268 ASN A O 1
ATOM 2242 N N . ILE A 1 269 ? 10.299 5.808 -24.480 1.00 93.81 269 ILE A N 1
ATOM 2243 C CA . ILE A 1 269 ? 11.678 5.483 -24.082 1.00 93.81 269 ILE A CA 1
ATOM 2244 C C . ILE A 1 269 ? 12.659 6.625 -24.348 1.00 93.81 269 ILE A C 1
ATOM 2246 O O . ILE A 1 269 ? 13.648 6.757 -23.632 1.00 93.81 269 ILE A O 1
ATOM 2250 N N . GLU A 1 270 ? 12.375 7.479 -25.331 1.00 92.50 270 GLU A N 1
ATOM 2251 C CA . GLU A 1 270 ? 13.206 8.645 -25.654 1.00 92.50 270 GLU A CA 1
ATOM 2252 C C . GLU A 1 270 ? 13.327 9.590 -24.452 1.00 92.50 270 GLU A C 1
ATOM 2254 O O . GLU A 1 270 ? 14.421 10.041 -24.123 1.00 92.50 270 GLU A O 1
ATOM 2259 N N . LYS A 1 271 ? 12.233 9.786 -23.703 1.00 93.19 271 LYS A N 1
ATOM 2260 C CA . LYS A 1 271 ? 12.248 10.586 -22.473 1.00 93.19 271 LYS A CA 1
ATOM 2261 C C . LYS A 1 271 ? 13.092 9.986 -21.345 1.00 93.19 271 LYS A C 1
ATOM 2263 O O . LYS A 1 271 ? 13.453 10.712 -20.423 1.00 93.19 271 LYS A O 1
ATOM 2268 N N . CYS A 1 272 ? 13.408 8.690 -21.380 1.00 94.12 272 CYS A N 1
ATOM 2269 C CA . CYS A 1 272 ? 14.239 8.060 -20.351 1.00 94.12 272 CYS A CA 1
ATOM 2270 C C . CYS A 1 272 ? 15.725 8.422 -20.482 1.00 94.12 272 CYS A C 1
ATOM 2272 O O . CYS A 1 272 ? 16.450 8.322 -19.495 1.00 94.12 272 CYS A O 1
ATOM 2274 N N . ILE A 1 273 ? 16.180 8.825 -21.676 1.00 90.38 273 ILE A N 1
ATOM 2275 C CA . ILE A 1 273 ? 17.602 9.029 -22.005 1.00 90.38 273 ILE A CA 1
ATOM 2276 C C . ILE A 1 273 ? 18.242 10.081 -21.091 1.00 90.38 273 ILE A C 1
ATOM 2278 O O . ILE A 1 273 ? 19.344 9.863 -20.590 1.00 90.38 273 ILE A O 1
ATOM 2282 N N . LYS A 1 274 ? 17.523 11.169 -20.785 1.00 91.06 274 LYS A N 1
ATOM 2283 C CA . LYS A 1 274 ? 18.009 12.235 -19.893 1.00 91.06 274 LYS A CA 1
ATOM 2284 C C . LYS A 1 274 ? 18.339 11.755 -18.473 1.00 91.06 274 LYS A C 1
ATOM 2286 O O . LYS A 1 274 ? 19.180 12.340 -17.812 1.00 91.06 274 LYS A O 1
ATOM 2291 N N . PHE A 1 275 ? 17.727 10.662 -18.008 1.00 94.31 275 PHE A N 1
ATOM 2292 C CA . PHE A 1 275 ? 17.959 10.128 -16.660 1.00 94.31 275 PHE A CA 1
ATOM 2293 C C . PHE A 1 275 ? 19.060 9.067 -16.595 1.00 94.31 275 PHE A C 1
ATOM 2295 O O . PHE A 1 275 ? 19.479 8.688 -15.502 1.00 94.31 275 PHE A O 1
ATOM 2302 N N . VAL A 1 276 ? 19.533 8.564 -17.738 1.00 93.62 276 VAL A N 1
ATOM 2303 C CA . VAL A 1 276 ? 20.537 7.491 -17.795 1.00 93.62 276 VAL A CA 1
ATOM 2304 C C . VAL A 1 276 ? 21.808 7.850 -17.013 1.00 93.62 276 VAL A C 1
ATOM 2306 O O . VAL A 1 276 ? 22.234 6.999 -16.229 1.00 93.62 276 VAL A O 1
ATOM 2309 N N . PRO A 1 277 ? 22.386 9.069 -17.107 1.00 91.56 277 PRO A N 1
ATOM 2310 C CA . PRO A 1 277 ? 23.573 9.418 -16.323 1.00 91.56 277 PRO A CA 1
ATOM 2311 C C . PRO A 1 277 ? 23.352 9.333 -14.807 1.00 91.56 277 PRO A C 1
ATOM 2313 O O . PRO A 1 277 ? 24.189 8.769 -14.104 1.00 91.56 277 PRO A O 1
ATOM 2316 N N . LEU A 1 278 ? 22.208 9.822 -14.307 1.00 92.94 278 LEU A N 1
ATOM 2317 C CA . LEU A 1 278 ? 21.857 9.761 -12.883 1.00 92.94 278 LEU A CA 1
ATOM 2318 C C . LEU A 1 278 ? 21.691 8.315 -12.396 1.00 92.94 278 LEU A C 1
ATOM 2320 O O . LEU A 1 278 ? 22.141 7.957 -11.306 1.00 92.94 278 LEU A O 1
ATOM 2324 N N . LEU A 1 279 ? 21.051 7.467 -13.206 1.00 94.50 279 LEU A N 1
ATOM 2325 C CA . LEU A 1 279 ? 20.895 6.047 -12.888 1.00 94.50 279 LEU A CA 1
ATOM 2326 C C . LEU A 1 279 ? 22.246 5.320 -12.905 1.00 94.50 279 LEU A C 1
ATOM 2328 O O . LEU A 1 279 ? 22.487 4.463 -12.060 1.00 94.50 279 LEU A O 1
ATOM 2332 N N . HIS A 1 280 ? 23.133 5.656 -13.843 1.00 91.00 280 HIS A N 1
ATOM 2333 C CA . HIS A 1 280 ? 24.474 5.078 -13.920 1.00 91.00 280 HIS A CA 1
ATOM 2334 C C . HIS A 1 280 ? 25.332 5.443 -12.709 1.00 91.00 280 HIS A C 1
ATOM 2336 O O . HIS A 1 280 ? 25.941 4.555 -12.113 1.00 91.00 280 HIS A O 1
ATOM 2342 N N . SER A 1 281 ? 25.352 6.716 -12.302 1.00 89.81 281 SER A N 1
ATOM 2343 C CA . SER A 1 281 ? 26.147 7.157 -11.148 1.00 89.81 281 SER A CA 1
ATOM 2344 C C . SER A 1 281 ? 25.679 6.526 -9.832 1.00 89.81 281 SER A C 1
ATOM 2346 O O . SER A 1 281 ? 26.482 6.314 -8.926 1.00 89.81 281 SER A O 1
ATOM 2348 N N . ASN A 1 282 ? 24.402 6.137 -9.745 1.00 90.88 282 ASN A N 1
ATOM 2349 C CA . ASN A 1 282 ? 23.808 5.494 -8.569 1.00 90.88 282 ASN A CA 1
ATOM 2350 C C . ASN A 1 282 ? 23.630 3.974 -8.699 1.00 90.88 282 ASN A C 1
ATOM 2352 O O . ASN A 1 282 ? 23.058 3.337 -7.810 1.00 90.88 282 ASN A O 1
ATOM 2356 N N . LEU A 1 283 ? 24.144 3.370 -9.771 1.00 88.50 283 LEU A N 1
ATOM 2357 C CA . LEU A 1 283 ? 23.958 1.956 -10.103 1.00 88.50 283 LEU A CA 1
ATOM 2358 C C . LEU A 1 283 ? 24.467 1.004 -9.014 1.00 88.50 283 LEU A C 1
ATOM 2360 O O . LEU A 1 283 ? 23.904 -0.068 -8.790 1.00 88.50 283 LEU A O 1
ATOM 2364 N N . TRP A 1 284 ? 25.519 1.421 -8.313 1.00 84.81 284 TRP A N 1
ATOM 2365 C CA . TRP A 1 284 ? 26.098 0.682 -7.201 1.00 84.81 284 TRP A CA 1
ATOM 2366 C C . TRP A 1 284 ? 25.408 0.951 -5.867 1.00 84.81 284 TRP A C 1
ATOM 2368 O O . TRP A 1 284 ? 25.496 0.115 -4.978 1.00 84.81 284 TRP A O 1
ATOM 2378 N N . ASN A 1 285 ? 24.717 2.074 -5.711 1.00 86.44 285 ASN A N 1
ATOM 2379 C CA . ASN A 1 285 ? 24.115 2.451 -4.434 1.00 86.44 285 ASN A CA 1
ATOM 2380 C C . ASN A 1 285 ? 22.685 1.927 -4.313 1.00 86.44 285 ASN A C 1
ATOM 2382 O O . ASN A 1 285 ? 22.262 1.527 -3.230 1.00 86.44 285 ASN A O 1
ATOM 2386 N N . ASP A 1 286 ? 21.957 1.880 -5.429 1.00 90.12 286 ASP A N 1
ATOM 2387 C CA . ASP A 1 286 ? 20.552 1.503 -5.443 1.00 90.12 286 ASP A CA 1
ATOM 2388 C C . ASP A 1 286 ? 20.245 0.480 -6.553 1.00 90.12 286 ASP A C 1
ATOM 2390 O O . ASP A 1 286 ? 20.347 0.805 -7.741 1.00 90.12 286 ASP A O 1
ATOM 2394 N N . PRO A 1 287 ? 19.810 -0.752 -6.212 1.00 93.75 287 PRO A N 1
ATOM 2395 C CA . PRO A 1 287 ? 19.462 -1.767 -7.209 1.00 93.75 287 PRO A CA 1
ATOM 2396 C C . PRO A 1 287 ? 18.349 -1.323 -8.170 1.00 93.75 287 PRO A C 1
ATOM 2398 O O . PRO A 1 287 ? 18.288 -1.821 -9.296 1.00 93.75 287 PRO A O 1
ATOM 2401 N N . ARG A 1 288 ? 17.481 -0.383 -7.769 1.00 94.88 288 ARG A N 1
ATOM 2402 C CA . ARG A 1 288 ? 16.415 0.160 -8.624 1.00 94.88 288 ARG A CA 1
ATOM 2403 C C . ARG A 1 288 ? 16.980 0.842 -9.869 1.00 94.88 288 ARG A C 1
ATOM 2405 O O . ARG A 1 288 ? 16.354 0.761 -10.921 1.00 94.88 288 ARG A O 1
ATOM 2412 N N . CYS A 1 289 ? 18.180 1.417 -9.794 1.00 95.81 289 CYS A N 1
ATOM 2413 C CA . CYS A 1 289 ? 18.856 2.008 -10.948 1.00 95.81 289 CYS A CA 1
ATOM 2414 C C . CYS A 1 289 ? 19.173 0.963 -12.021 1.00 95.81 289 CYS A C 1
ATOM 2416 O O . CYS A 1 289 ? 18.843 1.155 -13.190 1.00 95.81 289 CYS A O 1
ATOM 2418 N N . GLY A 1 290 ? 19.743 -0.179 -11.619 1.00 95.75 290 GLY A N 1
ATOM 2419 C CA . GLY A 1 290 ? 20.021 -1.290 -12.533 1.00 95.75 290 GLY A CA 1
ATOM 2420 C C . GLY A 1 290 ? 18.744 -1.906 -13.107 1.00 95.75 290 GLY A C 1
ATOM 2421 O O . GLY A 1 290 ? 18.694 -2.235 -14.290 1.00 95.75 290 GLY A O 1
ATOM 2422 N N . ILE A 1 291 ? 17.672 -1.981 -12.310 1.00 97.31 291 ILE A N 1
ATOM 2423 C CA . ILE A 1 291 ? 16.349 -2.395 -12.799 1.00 97.31 291 ILE A CA 1
ATOM 2424 C C . ILE A 1 291 ? 15.857 -1.431 -13.889 1.00 97.31 291 ILE A C 1
ATOM 2426 O O . ILE A 1 291 ? 15.482 -1.879 -14.972 1.00 97.31 291 ILE A O 1
ATOM 2430 N N . CYS A 1 292 ? 15.892 -0.119 -13.642 1.00 97.56 292 CYS A N 1
ATOM 2431 C CA . CYS A 1 292 ? 15.471 0.899 -14.604 1.00 97.56 292 CYS A CA 1
ATOM 2432 C C . CYS A 1 292 ? 16.299 0.862 -15.897 1.00 97.56 292 CYS A C 1
ATOM 2434 O O . CYS A 1 292 ? 15.719 0.805 -16.981 1.00 97.56 292 CYS A O 1
ATOM 2436 N N . LEU A 1 293 ? 17.633 0.821 -15.809 1.00 97.25 293 LEU A N 1
ATOM 2437 C CA . LEU A 1 293 ? 18.512 0.725 -16.983 1.00 97.25 293 LEU A CA 1
ATOM 2438 C C . LEU A 1 293 ? 18.255 -0.559 -17.783 1.00 97.25 293 LEU A C 1
ATOM 2440 O O . LEU A 1 293 ? 18.129 -0.511 -19.008 1.00 97.25 293 LEU A O 1
ATOM 2444 N N . GLY A 1 294 ? 18.075 -1.693 -17.100 1.00 96.94 294 GLY A N 1
ATOM 2445 C CA . GLY A 1 294 ? 17.724 -2.960 -17.738 1.00 96.94 294 GLY A CA 1
ATOM 2446 C C . GLY A 1 294 ? 16.387 -2.906 -18.484 1.00 96.94 294 GLY A C 1
ATOM 2447 O O . GLY A 1 294 ? 16.281 -3.425 -19.600 1.00 96.94 294 GLY A O 1
ATOM 2448 N N . ARG A 1 295 ? 15.378 -2.218 -17.934 1.00 97.69 295 ARG A N 1
ATOM 2449 C CA . ARG A 1 295 ? 14.098 -1.970 -18.623 1.00 97.69 295 ARG A CA 1
ATOM 2450 C C . ARG A 1 295 ? 14.266 -1.073 -19.849 1.00 97.69 295 ARG A C 1
ATOM 2452 O O . ARG A 1 295 ? 13.772 -1.424 -20.920 1.00 97.69 295 ARG A O 1
ATOM 2459 N N . ILE A 1 296 ? 15.021 0.025 -19.752 1.00 97.44 296 ILE A N 1
ATOM 2460 C CA . ILE A 1 296 ? 15.302 0.898 -20.908 1.00 97.44 296 ILE A CA 1
ATOM 2461 C C . ILE A 1 296 ? 15.975 0.089 -22.032 1.00 97.44 296 ILE A C 1
ATOM 2463 O O . ILE A 1 296 ? 15.535 0.139 -23.185 1.00 97.44 296 ILE A O 1
ATOM 2467 N N . CYS A 1 297 ? 16.993 -0.718 -21.712 1.00 96.56 297 CYS A N 1
ATOM 2468 C CA . CYS A 1 297 ? 17.653 -1.598 -22.682 1.00 96.56 297 CYS A CA 1
ATOM 2469 C C . CYS A 1 297 ? 16.700 -2.643 -23.275 1.00 96.56 297 CYS A C 1
ATOM 2471 O O . CYS A 1 297 ? 16.714 -2.868 -24.485 1.00 96.56 297 CYS A O 1
ATOM 2473 N N . THR A 1 298 ? 15.833 -3.234 -22.451 1.00 96.69 298 THR A N 1
ATOM 2474 C CA . THR A 1 298 ? 14.801 -4.187 -22.884 1.00 96.69 298 THR A CA 1
ATOM 2475 C C . THR A 1 298 ? 13.882 -3.573 -23.936 1.00 96.69 298 THR A C 1
ATOM 2477 O O . THR A 1 298 ? 13.650 -4.169 -24.990 1.00 96.69 298 THR A O 1
ATOM 2480 N N . HIS A 1 299 ? 13.379 -2.363 -23.693 1.00 95.62 299 HIS A N 1
ATOM 2481 C CA . HIS A 1 299 ? 12.506 -1.684 -24.643 1.00 95.62 299 HIS A CA 1
ATOM 2482 C C . HIS A 1 299 ? 13.227 -1.302 -25.945 1.00 95.62 299 HIS A C 1
ATOM 2484 O O . HIS A 1 299 ? 12.627 -1.410 -27.016 1.00 95.62 299 HIS A O 1
ATOM 2490 N N . ASN A 1 300 ? 14.517 -0.967 -25.865 1.00 94.75 300 ASN A N 1
ATOM 2491 C CA . ASN A 1 300 ? 15.395 -0.726 -27.015 1.00 94.75 300 ASN A CA 1
ATOM 2492 C C . ASN A 1 300 ? 15.922 -2.013 -27.681 1.00 94.75 300 ASN A C 1
ATOM 2494 O O . ASN A 1 300 ? 16.750 -1.941 -28.585 1.00 94.75 300 ASN A O 1
ATOM 2498 N N . SER A 1 301 ? 15.452 -3.194 -27.262 1.00 95.25 301 SER A N 1
ATOM 2499 C CA . SER A 1 301 ? 15.889 -4.507 -27.771 1.00 95.25 301 SER A CA 1
ATOM 2500 C C . SER A 1 301 ? 17.395 -4.785 -27.619 1.00 95.25 301 SER A C 1
ATOM 2502 O O . SER A 1 301 ? 17.947 -5.650 -28.299 1.00 95.25 301 SER A O 1
ATOM 2504 N N . LYS A 1 302 ? 18.070 -4.090 -26.696 1.00 94.88 302 LYS A N 1
ATOM 2505 C CA . LYS A 1 302 ? 19.463 -4.339 -26.303 1.00 94.88 302 LYS A CA 1
ATOM 2506 C C . LYS A 1 302 ? 19.515 -5.373 -25.174 1.00 94.88 302 LYS A C 1
ATOM 2508 O O . LYS A 1 302 ? 19.845 -5.062 -24.032 1.00 94.88 302 LYS A O 1
ATOM 2513 N N . PHE A 1 303 ? 19.127 -6.611 -25.473 1.00 94.31 303 PHE A N 1
ATOM 2514 C CA . PHE A 1 303 ? 18.914 -7.625 -24.433 1.00 94.31 303 PHE A CA 1
ATOM 2515 C C . PHE A 1 303 ? 20.193 -8.012 -23.678 1.00 94.31 303 PHE A C 1
ATOM 2517 O O . PHE A 1 303 ? 20.122 -8.229 -22.475 1.00 94.31 303 PHE A O 1
ATOM 2524 N N . SER A 1 304 ? 21.355 -8.043 -24.342 1.00 90.62 304 SER A N 1
ATOM 2525 C CA . SER A 1 304 ? 22.644 -8.317 -23.681 1.00 90.62 304 SER A CA 1
ATOM 2526 C C . SER A 1 304 ? 22.931 -7.312 -22.559 1.00 90.62 304 SER A C 1
ATOM 2528 O O . SER A 1 304 ? 23.189 -7.710 -21.424 1.00 90.62 304 SER A O 1
ATOM 2530 N N . ASP A 1 305 ? 22.788 -6.017 -22.851 1.00 92.00 305 ASP A N 1
ATOM 2531 C CA . ASP A 1 305 ? 22.973 -4.946 -21.866 1.00 92.00 305 ASP A CA 1
ATOM 2532 C C . ASP A 1 305 ? 21.942 -5.066 -20.735 1.00 92.00 305 ASP A C 1
ATOM 2534 O O . ASP A 1 305 ? 22.278 -4.913 -19.562 1.00 92.00 305 ASP A O 1
ATOM 2538 N N . ALA A 1 306 ? 20.691 -5.406 -21.071 1.00 95.31 306 ALA A N 1
ATOM 2539 C CA . ALA A 1 306 ? 19.642 -5.626 -20.078 1.00 95.31 306 ALA A CA 1
ATOM 2540 C C . ALA A 1 306 ? 19.993 -6.762 -19.100 1.00 95.31 306 ALA A C 1
ATOM 2542 O O . ALA A 1 306 ? 19.866 -6.577 -17.889 1.00 95.31 306 ALA A O 1
ATOM 2543 N N . PHE A 1 307 ? 20.495 -7.904 -19.591 1.00 93.25 307 PHE A N 1
ATOM 2544 C CA . PHE A 1 307 ? 21.004 -8.986 -18.736 1.00 93.25 307 PHE A CA 1
ATOM 2545 C C . PHE A 1 307 ? 22.146 -8.504 -17.835 1.00 93.25 307 PHE A C 1
ATOM 2547 O O . PHE A 1 307 ? 22.160 -8.839 -16.651 1.00 93.25 307 PHE A O 1
ATOM 2554 N N . GLY A 1 308 ? 23.051 -7.681 -18.369 1.00 92.50 308 GLY A N 1
ATOM 2555 C CA . GLY A 1 308 ? 24.135 -7.050 -17.622 1.00 92.50 308 GLY A CA 1
ATOM 2556 C C . GLY A 1 308 ? 23.641 -6.230 -16.428 1.00 92.50 308 GLY A C 1
ATOM 2557 O O . GLY A 1 308 ? 24.019 -6.502 -15.286 1.00 92.50 308 GLY A O 1
ATOM 2558 N N . TYR A 1 309 ? 22.733 -5.280 -16.664 1.00 95.44 309 TYR A N 1
ATOM 2559 C CA . TYR A 1 309 ? 22.172 -4.449 -15.593 1.00 95.44 309 TYR A CA 1
ATOM 2560 C C . TYR A 1 309 ? 21.328 -5.244 -14.594 1.00 95.44 309 TYR A C 1
ATOM 2562 O O . TYR A 1 309 ? 21.379 -4.968 -13.394 1.00 95.44 309 TYR A O 1
ATOM 2570 N N . PHE A 1 310 ? 20.579 -6.253 -15.046 1.00 95.56 310 PHE A N 1
ATOM 2571 C CA . PHE A 1 310 ? 19.821 -7.119 -14.143 1.00 95.56 310 PHE A CA 1
ATOM 2572 C C . PHE A 1 310 ? 20.733 -7.983 -13.265 1.00 95.56 310 PHE A C 1
ATOM 2574 O O . PHE A 1 310 ? 20.485 -8.114 -12.063 1.00 95.56 310 PHE A O 1
ATOM 2581 N N . ASN A 1 311 ? 21.822 -8.518 -13.821 1.00 93.00 311 ASN A N 1
ATOM 2582 C CA . ASN A 1 311 ? 22.839 -9.228 -13.051 1.00 93.00 311 ASN A CA 1
ATOM 2583 C C . ASN A 1 311 ? 23.460 -8.310 -11.986 1.00 93.00 311 ASN A C 1
ATOM 2585 O O . ASN A 1 311 ? 23.562 -8.697 -10.823 1.00 93.00 311 ASN A O 1
ATOM 2589 N N . LEU A 1 312 ? 23.779 -7.069 -12.348 1.00 91.06 312 LEU A N 1
ATOM 2590 C CA . LEU A 1 312 ? 24.324 -6.070 -11.431 1.00 91.06 312 LEU A CA 1
ATOM 2591 C C . LEU A 1 312 ? 23.354 -5.695 -10.302 1.00 91.06 312 LEU A C 1
ATOM 2593 O O . LEU A 1 312 ? 23.720 -5.756 -9.128 1.00 91.06 312 LEU A O 1
ATOM 2597 N N . ALA A 1 313 ? 22.096 -5.392 -10.636 1.00 93.25 313 ALA A N 1
ATOM 2598 C CA . ALA A 1 313 ? 21.058 -5.095 -9.649 1.00 93.25 313 ALA A CA 1
ATOM 2599 C C . ALA A 1 313 ? 20.914 -6.229 -8.620 1.00 93.25 313 ALA A C 1
ATOM 2601 O O . ALA A 1 313 ? 20.750 -5.983 -7.424 1.00 93.25 313 ALA A O 1
ATOM 2602 N N . SER A 1 314 ? 21.037 -7.483 -9.065 1.00 91.81 314 SER A N 1
ATOM 2603 C CA . SER A 1 314 ? 20.895 -8.646 -8.191 1.00 91.81 314 SER A CA 1
ATOM 2604 C C . SER A 1 314 ? 21.987 -8.765 -7.119 1.00 91.81 314 SER A C 1
ATOM 2606 O O . SER A 1 314 ? 21.686 -9.242 -6.027 1.00 91.81 314 SER A O 1
ATOM 2608 N N . PHE A 1 315 ? 23.218 -8.297 -7.374 1.00 87.00 315 PHE A N 1
ATOM 2609 C CA . PHE A 1 315 ? 24.280 -8.285 -6.358 1.00 87.00 315 PHE A CA 1
ATOM 2610 C C . PHE A 1 315 ? 23.907 -7.386 -5.180 1.00 87.00 315 PHE A C 1
ATOM 2612 O O . PHE A 1 315 ? 24.072 -7.766 -4.022 1.00 87.00 315 PHE A O 1
ATOM 2619 N N . ARG A 1 316 ? 23.332 -6.214 -5.464 1.00 84.31 316 ARG A N 1
ATOM 2620 C CA . ARG A 1 316 ? 22.878 -5.288 -4.422 1.00 84.31 316 ARG A CA 1
ATOM 2621 C C . ARG A 1 316 ? 21.631 -5.776 -3.705 1.00 84.31 316 ARG A C 1
ATOM 2623 O O . ARG A 1 316 ? 21.543 -5.625 -2.490 1.00 84.31 316 ARG A O 1
ATOM 2630 N N . ILE A 1 317 ? 20.716 -6.438 -4.413 1.00 85.00 317 ILE A N 1
ATOM 2631 C CA . ILE A 1 317 ? 19.576 -7.095 -3.764 1.00 85.00 317 ILE A CA 1
ATOM 2632 C C . ILE A 1 317 ? 20.057 -8.170 -2.776 1.00 85.00 317 ILE A C 1
ATOM 2634 O O . ILE A 1 317 ? 19.565 -8.210 -1.652 1.00 85.00 317 ILE A O 1
ATOM 2638 N N . ASN A 1 318 ? 21.040 -8.994 -3.153 1.00 80.81 318 ASN A N 1
ATOM 2639 C CA . ASN A 1 318 ? 21.593 -10.028 -2.274 1.00 80.81 318 ASN A CA 1
ATOM 2640 C C . ASN A 1 318 ? 22.243 -9.439 -1.014 1.00 80.81 318 ASN A C 1
ATOM 2642 O O . ASN A 1 318 ? 21.983 -9.901 0.093 1.00 80.81 318 ASN A O 1
ATOM 2646 N N . ASN A 1 319 ? 23.039 -8.378 -1.169 1.00 73.06 319 ASN A N 1
ATOM 2647 C CA . ASN A 1 319 ? 23.682 -7.713 -0.034 1.00 73.06 319 ASN A CA 1
ATOM 2648 C C . ASN A 1 319 ? 22.644 -7.143 0.942 1.00 73.06 319 ASN A C 1
ATOM 2650 O O . ASN A 1 319 ? 22.771 -7.337 2.149 1.00 73.06 319 ASN A O 1
ATOM 2654 N N . ASN A 1 320 ? 21.576 -6.524 0.429 1.00 67.75 320 ASN A N 1
ATOM 2655 C CA . ASN 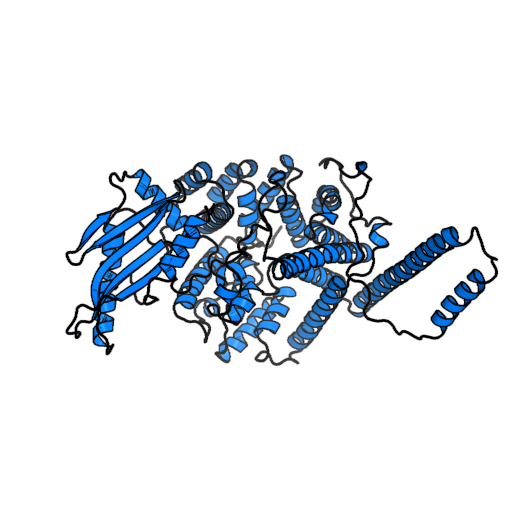A 1 320 ? 20.487 -6.019 1.267 1.00 67.75 320 ASN A CA 1
ATOM 2656 C C . ASN A 1 320 ? 19.777 -7.149 2.033 1.00 67.75 320 ASN A C 1
ATOM 2658 O O . ASN A 1 320 ? 19.447 -6.975 3.203 1.00 67.75 320 ASN A O 1
ATOM 2662 N N . LEU A 1 321 ? 19.578 -8.316 1.409 1.00 66.44 321 LEU A N 1
ATOM 2663 C CA . LEU A 1 321 ? 18.988 -9.488 2.068 1.00 66.44 321 LEU A CA 1
ATOM 2664 C C . LEU A 1 321 ? 19.908 -10.076 3.152 1.00 66.44 321 LEU A C 1
ATOM 2666 O O . LEU A 1 321 ? 19.433 -10.448 4.222 1.00 66.44 321 LEU A O 1
ATOM 2670 N N . ASN A 1 322 ? 21.219 -10.126 2.911 1.00 58.97 322 ASN A N 1
ATOM 2671 C CA . ASN A 1 322 ? 22.181 -10.669 3.874 1.00 58.97 322 ASN A CA 1
ATOM 2672 C C . ASN A 1 322 ? 22.387 -9.750 5.085 1.00 58.97 322 ASN A C 1
ATOM 2674 O O . ASN A 1 322 ? 22.497 -10.247 6.204 1.00 58.97 322 ASN A O 1
ATOM 2678 N N . HIS A 1 323 ? 22.376 -8.427 4.896 1.00 57.56 323 HIS A N 1
ATOM 2679 C CA . HIS A 1 323 ? 22.411 -7.476 6.012 1.00 57.56 323 HIS A CA 1
ATOM 2680 C C . HIS A 1 323 ? 21.173 -7.586 6.910 1.00 57.56 323 HIS A C 1
ATOM 2682 O O . HIS A 1 323 ? 21.302 -7.481 8.128 1.00 57.56 323 HIS A O 1
ATOM 2688 N N . LEU A 1 324 ? 19.997 -7.858 6.333 1.00 52.69 324 LEU A N 1
ATOM 2689 C CA . LEU A 1 324 ? 18.784 -8.112 7.113 1.00 52.69 324 LEU A CA 1
ATOM 2690 C C . LEU A 1 324 ? 18.915 -9.381 7.972 1.00 52.69 324 LEU A C 1
ATOM 2692 O O . LEU A 1 324 ? 18.550 -9.342 9.137 1.00 52.69 324 LEU A O 1
ATOM 2696 N N . ASN A 1 325 ? 19.505 -10.457 7.438 1.00 43.06 325 ASN A N 1
ATOM 2697 C CA . ASN A 1 325 ? 19.647 -11.732 8.156 1.00 43.06 325 ASN A CA 1
ATOM 2698 C C . ASN A 1 325 ? 20.784 -11.749 9.202 1.00 43.06 325 ASN A C 1
ATOM 2700 O O . ASN A 1 325 ? 20.725 -12.513 10.163 1.00 43.06 325 ASN A O 1
ATOM 2704 N N . HIS A 1 326 ? 21.854 -10.964 9.025 1.00 39.00 326 HIS A N 1
ATOM 2705 C CA . HIS A 1 326 ? 22.989 -10.954 9.962 1.00 39.00 326 HIS A CA 1
ATOM 2706 C C . HIS A 1 326 ? 22.745 -10.116 11.221 1.00 39.00 326 HIS A C 1
ATOM 2708 O O . HIS A 1 326 ? 23.283 -10.451 12.280 1.00 39.00 326 HIS A O 1
ATOM 2714 N N . ASN A 1 327 ? 21.890 -9.094 11.141 1.00 40.50 327 ASN A N 1
ATOM 2715 C CA . ASN A 1 327 ? 21.463 -8.328 12.315 1.00 40.50 327 ASN A CA 1
ATOM 2716 C C . ASN A 1 327 ? 20.615 -9.168 13.296 1.00 40.50 327 ASN A C 1
ATOM 2718 O O . ASN A 1 327 ? 20.469 -8.780 14.449 1.00 40.50 327 ASN A O 1
ATOM 2722 N N . ASP A 1 328 ? 20.147 -10.354 12.889 1.00 36.50 328 ASP A N 1
ATOM 2723 C CA . ASP A 1 328 ? 19.405 -11.287 13.750 1.00 36.50 328 ASP A CA 1
ATOM 2724 C C . ASP A 1 328 ? 20.306 -12.178 14.638 1.00 36.50 328 ASP A C 1
ATOM 2726 O O . ASP A 1 328 ? 19.810 -12.846 15.547 1.00 36.50 328 ASP A O 1
ATOM 2730 N N . LEU A 1 329 ? 21.628 -12.220 14.403 1.00 32.41 329 LEU A N 1
ATOM 2731 C CA . LEU A 1 329 ? 22.546 -13.159 15.080 1.00 32.41 329 LEU A CA 1
ATOM 2732 C C . LEU A 1 329 ? 23.583 -12.504 16.006 1.00 32.41 329 LEU A C 1
ATOM 2734 O O . LEU A 1 329 ? 24.220 -13.213 16.786 1.00 32.41 329 LEU A O 1
ATOM 2738 N N . HIS A 1 330 ? 23.756 -11.181 15.961 1.00 33.38 330 HIS A N 1
ATOM 2739 C CA . HIS A 1 330 ? 24.857 -10.490 16.642 1.00 33.38 330 HIS A CA 1
ATOM 2740 C C . HIS A 1 330 ? 24.413 -9.276 17.478 1.00 33.38 330 HIS A C 1
ATOM 2742 O O . HIS A 1 330 ? 24.995 -8.209 17.366 1.00 33.38 330 HIS A O 1
ATOM 2748 N N . GLU A 1 331 ? 23.447 -9.427 18.390 1.00 34.94 331 GLU A N 1
ATOM 2749 C CA . GLU A 1 331 ? 23.186 -8.394 19.413 1.00 34.94 331 GLU A CA 1
ATOM 2750 C C . GLU A 1 331 ? 23.070 -8.975 20.831 1.00 34.94 331 GLU A C 1
ATOM 2752 O O . GLU A 1 331 ? 22.023 -9.019 21.471 1.00 34.94 331 GLU A O 1
ATOM 2757 N N . SER A 1 332 ? 24.229 -9.372 21.360 1.00 30.09 332 SER A N 1
ATOM 2758 C CA . SER A 1 332 ? 24.546 -9.221 22.779 1.00 30.09 332 SER A CA 1
ATOM 2759 C C . SER A 1 332 ? 25.923 -8.565 22.869 1.00 30.09 332 SER A C 1
ATOM 2761 O O . SER A 1 332 ? 26.923 -9.205 22.544 1.00 30.09 332 SER A O 1
ATOM 2763 N N . ASN A 1 333 ? 25.949 -7.313 23.329 1.00 33.44 333 ASN A N 1
ATOM 2764 C CA . ASN A 1 333 ? 27.095 -6.403 23.453 1.00 33.44 333 ASN A CA 1
ATOM 2765 C C . ASN A 1 333 ? 27.444 -5.619 22.184 1.00 33.44 333 ASN A C 1
AT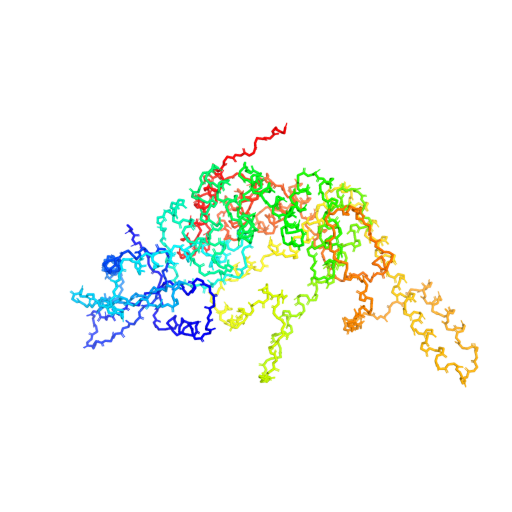OM 2767 O O . ASN A 1 333 ? 28.173 -6.123 21.341 1.00 33.44 333 ASN A O 1
ATOM 2771 N N . LEU A 1 334 ? 27.055 -4.342 22.151 1.00 30.73 334 LEU A N 1
ATOM 2772 C CA . LEU A 1 334 ? 27.964 -3.232 21.846 1.00 30.73 334 LEU A CA 1
ATOM 2773 C C . LEU A 1 334 ? 27.360 -1.920 22.374 1.00 30.73 334 LEU A C 1
ATOM 2775 O O . LEU A 1 334 ? 26.223 -1.570 22.075 1.00 30.73 334 LEU A O 1
ATOM 2779 N N . ASN A 1 335 ? 28.138 -1.249 23.227 1.00 29.50 335 ASN A N 1
ATOM 2780 C CA . ASN A 1 335 ? 27.848 0.057 23.812 1.00 29.50 335 ASN A CA 1
ATOM 2781 C C . ASN A 1 335 ? 28.235 1.189 22.851 1.00 29.50 335 ASN A C 1
ATOM 2783 O O . ASN A 1 335 ? 29.209 1.079 22.111 1.00 29.50 335 ASN A O 1
ATOM 2787 N N . GLU A 1 336 ? 27.479 2.279 22.980 1.00 33.72 336 GLU A N 1
ATOM 2788 C CA . GLU A 1 336 ? 27.752 3.682 22.645 1.00 33.72 336 GLU A CA 1
ATOM 2789 C C . GLU A 1 336 ? 29.146 4.026 22.087 1.00 33.72 336 GLU A C 1
ATOM 2791 O O . GLU A 1 336 ? 30.156 3.952 22.790 1.00 33.72 336 GLU A O 1
ATOM 2796 N N . ASN A 1 337 ? 29.159 4.525 20.848 1.00 27.98 337 ASN A N 1
ATOM 2797 C CA . ASN A 1 337 ? 29.665 5.848 20.441 1.00 27.98 337 ASN A CA 1
ATOM 2798 C C . ASN A 1 337 ? 30.079 5.803 18.966 1.00 27.98 337 ASN A C 1
ATOM 2800 O O . ASN A 1 337 ? 31.116 5.233 18.645 1.00 27.98 337 ASN A O 1
ATOM 2804 N N . ASN A 1 338 ? 29.273 6.414 18.092 1.00 25.05 338 ASN A N 1
ATOM 2805 C CA . ASN A 1 338 ? 29.711 7.232 16.952 1.00 25.05 338 ASN A CA 1
ATOM 2806 C C . ASN A 1 338 ? 28.479 7.668 16.148 1.00 25.05 338 ASN A C 1
ATOM 2808 O O . ASN A 1 338 ? 27.959 6.939 15.310 1.00 25.05 338 ASN A O 1
ATOM 2812 N N . ILE A 1 339 ? 28.011 8.880 16.439 1.00 31.12 339 ILE A N 1
ATOM 2813 C CA . ILE A 1 339 ? 27.071 9.623 15.603 1.00 31.12 339 ILE A CA 1
ATOM 2814 C C . ILE A 1 339 ? 27.923 10.592 14.791 1.00 31.12 339 ILE A C 1
ATOM 2816 O O . ILE A 1 339 ? 28.497 11.504 15.379 1.00 31.12 339 ILE A O 1
ATOM 2820 N N . ASN A 1 340 ? 28.031 10.359 13.483 1.00 26.31 340 ASN A N 1
ATOM 2821 C CA . ASN A 1 340 ? 28.166 11.384 12.444 1.00 26.31 340 ASN A CA 1
ATOM 2822 C C . ASN A 1 340 ? 28.227 10.705 11.071 1.00 26.31 340 ASN A C 1
ATOM 2824 O O . ASN A 1 340 ? 29.276 10.208 10.690 1.00 26.31 340 ASN A O 1
ATOM 2828 N N . GLU A 1 341 ? 27.073 10.669 10.398 1.00 25.59 341 GLU A N 1
ATOM 2829 C CA . GLU A 1 341 ? 26.841 10.749 8.941 1.00 25.59 341 GLU A CA 1
ATOM 2830 C C . GLU A 1 341 ? 25.429 10.213 8.658 1.00 25.59 341 GLU A C 1
ATOM 2832 O O . GLU A 1 341 ? 25.202 9.040 8.381 1.00 25.59 341 GLU A O 1
ATOM 2837 N N . SER A 1 342 ? 24.436 11.089 8.811 1.00 31.05 342 SER A N 1
ATOM 2838 C CA . SER A 1 342 ? 23.026 10.795 8.558 1.00 31.05 342 SER A CA 1
ATOM 2839 C C . SER A 1 342 ? 22.564 11.569 7.333 1.00 31.05 342 SER A C 1
ATOM 2841 O O . SER A 1 342 ? 22.210 12.733 7.468 1.00 31.05 342 SER A O 1
ATOM 2843 N N . TYR A 1 343 ? 22.589 10.931 6.164 1.00 27.52 343 TYR A N 1
ATOM 2844 C CA . TYR A 1 343 ? 21.695 11.252 5.038 1.00 27.52 343 TYR A CA 1
ATOM 2845 C C . TYR A 1 343 ? 21.547 10.099 4.029 1.00 27.52 343 TYR A C 1
ATOM 2847 O O . TYR A 1 343 ? 20.947 10.268 2.973 1.00 27.52 343 TYR A O 1
ATOM 2855 N N . ILE A 1 344 ? 22.025 8.894 4.353 1.00 28.02 344 ILE A N 1
ATOM 2856 C CA . ILE A 1 344 ? 21.869 7.714 3.503 1.00 28.02 344 ILE A CA 1
ATOM 2857 C C . ILE A 1 344 ? 21.295 6.592 4.377 1.00 28.02 344 ILE A C 1
ATOM 2859 O O . ILE A 1 344 ? 21.836 6.295 5.436 1.00 28.02 344 ILE A O 1
ATOM 2863 N N . ASN A 1 345 ? 20.191 5.990 3.918 1.00 35.78 345 ASN A N 1
ATOM 2864 C CA . ASN A 1 345 ? 19.457 4.859 4.513 1.00 35.78 345 ASN A CA 1
ATOM 2865 C C . ASN A 1 345 ? 18.418 5.113 5.631 1.00 35.78 345 ASN A C 1
ATOM 2867 O O . ASN A 1 345 ? 18.271 4.301 6.543 1.00 35.78 345 ASN A O 1
ATOM 2871 N N . GLU A 1 346 ? 17.544 6.116 5.481 1.00 32.81 346 GLU A N 1
ATOM 2872 C CA . GLU A 1 346 ? 16.284 6.148 6.258 1.00 32.81 346 GLU A CA 1
ATOM 2873 C C . GLU A 1 346 ? 15.276 5.041 5.855 1.00 32.81 346 GLU A C 1
ATOM 2875 O O . GLU A 1 346 ? 14.394 4.685 6.633 1.00 32.81 346 GLU A O 1
ATOM 2880 N N . ASN A 1 347 ? 15.464 4.383 4.700 1.00 35.41 347 ASN A N 1
ATOM 2881 C CA . ASN A 1 347 ? 14.711 3.171 4.331 1.00 35.41 347 ASN A CA 1
ATOM 2882 C C . ASN A 1 347 ? 15.047 1.945 5.209 1.00 35.41 347 ASN A C 1
ATOM 2884 O O . ASN A 1 347 ? 14.331 0.948 5.151 1.00 35.41 347 ASN A O 1
ATOM 2888 N N . ASN A 1 348 ? 16.104 2.030 6.027 1.00 35.47 348 ASN A N 1
ATOM 2889 C CA . ASN A 1 348 ? 16.530 1.006 6.981 1.00 35.47 348 ASN A CA 1
ATOM 2890 C C . ASN A 1 348 ? 16.324 1.444 8.444 1.00 35.47 348 ASN A C 1
ATOM 2892 O O . ASN A 1 348 ? 16.968 0.887 9.333 1.00 35.47 348 ASN A O 1
ATOM 2896 N N . ILE A 1 349 ? 15.447 2.421 8.733 1.00 31.72 349 ILE A N 1
ATOM 2897 C CA . ILE A 1 349 ? 15.110 2.768 10.125 1.00 31.72 349 ILE A CA 1
ATOM 2898 C C . ILE A 1 349 ? 14.426 1.567 10.795 1.00 31.72 349 ILE A C 1
ATOM 2900 O O . ILE A 1 349 ? 13.228 1.331 10.655 1.00 31.72 349 ILE A O 1
ATOM 2904 N N . ASN A 1 350 ? 15.257 0.792 11.490 1.00 35.09 350 ASN A N 1
ATOM 2905 C CA . ASN A 1 350 ? 15.082 0.087 12.756 1.00 35.09 350 ASN A CA 1
ATOM 2906 C C . ASN A 1 350 ? 13.680 0.149 13.408 1.00 35.09 350 ASN A C 1
ATOM 2908 O O . ASN A 1 350 ? 13.512 0.634 14.523 1.00 35.09 350 ASN A O 1
ATOM 2912 N N . ILE A 1 351 ? 12.680 -0.449 12.756 1.00 35.16 351 ILE A N 1
ATOM 2913 C CA . ILE A 1 351 ? 11.478 -1.011 13.408 1.00 35.16 351 ILE A CA 1
ATOM 2914 C C . ILE A 1 351 ? 11.672 -2.524 13.666 1.00 35.16 351 ILE A C 1
ATOM 2916 O O . ILE A 1 351 ? 10.820 -3.185 14.250 1.00 35.16 351 ILE A O 1
ATOM 2920 N N . ASN A 1 352 ? 12.854 -3.074 13.355 1.00 36.00 352 ASN A N 1
ATOM 2921 C CA . ASN A 1 352 ? 13.261 -4.420 13.784 1.00 36.00 352 ASN A CA 1
ATOM 2922 C C . ASN A 1 352 ? 13.345 -4.568 15.320 1.00 36.00 352 ASN A C 1
ATOM 2924 O O . ASN A 1 352 ? 13.388 -5.689 15.820 1.00 36.00 352 ASN A O 1
ATOM 2928 N N . TYR A 1 353 ? 13.290 -3.467 16.084 1.00 37.66 353 TYR A N 1
ATOM 2929 C CA . TYR A 1 353 ? 13.244 -3.509 17.550 1.00 37.66 353 TYR A CA 1
ATOM 2930 C C . TYR A 1 353 ? 11.949 -4.115 18.118 1.00 37.66 353 TYR A C 1
ATOM 2932 O O . TYR A 1 353 ? 11.956 -4.618 19.240 1.00 37.66 353 TYR A O 1
ATOM 2940 N N . LEU A 1 354 ? 10.860 -4.180 17.342 1.00 38.38 354 LEU A N 1
ATOM 2941 C CA . LEU A 1 354 ? 9.720 -5.052 17.649 1.00 38.38 354 LEU A CA 1
ATOM 2942 C C . LEU A 1 354 ? 9.908 -6.384 16.913 1.00 38.38 354 LEU A C 1
ATOM 2944 O O . LEU A 1 354 ? 9.194 -6.687 15.959 1.00 38.38 354 LEU A O 1
ATOM 2948 N N . SER A 1 355 ? 10.928 -7.129 17.350 1.00 39.75 355 SER A N 1
ATOM 2949 C CA . SER A 1 355 ? 11.391 -8.425 16.825 1.00 39.75 355 SER A CA 1
ATOM 2950 C C . SER A 1 355 ? 10.279 -9.353 16.318 1.00 39.75 355 SER A C 1
ATOM 2952 O O . SER A 1 355 ? 9.188 -9.391 16.893 1.00 39.75 355 SER A O 1
ATOM 2954 N N . GLU A 1 356 ? 10.587 -10.202 15.324 1.00 39.62 356 GLU A N 1
ATOM 2955 C CA . GLU A 1 356 ? 9.720 -11.299 14.842 1.00 39.62 356 GLU A CA 1
ATOM 2956 C C . GLU A 1 356 ? 9.099 -12.139 15.984 1.00 39.62 356 GLU A C 1
ATOM 2958 O O . GLU A 1 356 ? 8.048 -12.749 15.791 1.00 39.62 356 GLU A O 1
ATOM 2963 N N . SER A 1 357 ? 9.674 -12.127 17.195 1.00 41.38 357 SER A N 1
ATOM 2964 C CA . SER A 1 357 ? 9.092 -12.755 18.389 1.00 41.38 357 SER A CA 1
ATOM 2965 C C . SER A 1 357 ? 7.731 -12.172 18.810 1.00 41.38 357 SER A C 1
ATOM 2967 O O . SER A 1 357 ? 6.852 -12.927 19.214 1.00 41.38 357 SER A O 1
ATOM 2969 N N . CYS A 1 358 ? 7.488 -10.866 18.636 1.00 40.34 358 CYS A N 1
ATOM 2970 C CA . CYS A 1 358 ? 6.167 -10.265 18.870 1.00 40.34 358 CYS A CA 1
ATOM 2971 C C . CYS A 1 358 ? 5.156 -10.614 17.765 1.00 40.34 358 CYS A C 1
ATOM 2973 O O . CYS A 1 358 ? 3.946 -10.593 17.999 1.00 40.34 358 CYS A O 1
ATOM 2975 N N . TRP A 1 359 ? 5.645 -10.941 16.566 1.00 42.44 359 TRP A N 1
ATOM 2976 C CA . TRP A 1 359 ? 4.831 -11.190 15.376 1.00 42.44 359 TRP A CA 1
ATOM 2977 C C . TRP A 1 359 ? 4.410 -12.655 15.249 1.00 42.44 359 TRP A C 1
ATOM 2979 O O . TRP A 1 359 ? 3.259 -12.939 14.908 1.00 42.44 359 TRP A O 1
ATOM 2989 N N . ASN A 1 360 ? 5.326 -13.584 15.533 1.00 44.31 360 ASN A N 1
ATOM 2990 C CA . ASN A 1 360 ? 5.178 -15.006 15.222 1.00 44.31 360 ASN A CA 1
ATOM 2991 C C . ASN A 1 360 ? 4.041 -15.697 15.991 1.00 44.31 360 ASN A C 1
ATOM 2993 O O . ASN A 1 360 ? 3.450 -16.639 15.461 1.00 44.31 360 ASN A O 1
ATOM 2997 N N . ASP A 1 361 ? 3.668 -15.188 17.168 1.00 47.75 361 ASP A N 1
ATOM 2998 C CA . ASP A 1 361 ? 2.547 -15.726 17.950 1.00 47.75 361 ASP A CA 1
ATOM 2999 C C . ASP A 1 361 ? 1.206 -15.021 17.671 1.00 47.75 361 ASP A C 1
ATOM 3001 O O . ASP A 1 361 ? 0.150 -15.505 18.087 1.00 47.75 361 ASP A O 1
ATOM 3005 N N . LYS A 1 362 ? 1.213 -13.871 16.976 1.00 56.28 362 LYS A N 1
ATOM 3006 C CA . LYS A 1 362 ? 0.054 -12.957 16.914 1.00 56.28 362 LYS A CA 1
ATOM 3007 C C . LYS A 1 362 ? -0.467 -12.652 15.503 1.00 56.28 362 LYS A C 1
ATOM 3009 O O . LYS A 1 362 ? -1.611 -12.202 15.397 1.00 56.28 362 LYS A O 1
ATOM 3014 N N . VAL A 1 363 ? 0.302 -12.928 14.444 1.00 57.38 363 VAL A N 1
ATOM 3015 C CA . VAL A 1 363 ? -0.086 -12.720 13.033 1.00 57.38 363 VAL A CA 1
ATOM 3016 C C . VAL A 1 363 ? -0.380 -14.056 12.356 1.00 57.38 363 VAL A C 1
ATOM 3018 O O . VAL A 1 363 ? 0.362 -15.026 12.519 1.00 57.38 363 VAL A O 1
ATOM 3021 N N . SER A 1 364 ? -1.456 -14.143 11.566 1.00 65.56 364 SER A N 1
ATOM 3022 C CA . SER A 1 364 ? -1.716 -15.380 10.827 1.00 65.56 364 SER A CA 1
ATOM 3023 C C . SER A 1 364 ? -0.602 -15.642 9.803 1.00 65.56 364 SER A C 1
ATOM 3025 O O . SER A 1 364 ? -0.069 -14.725 9.177 1.00 65.56 364 SER A O 1
ATOM 3027 N N . LYS A 1 365 ? -0.265 -16.919 9.569 1.00 70.62 365 LYS A N 1
ATOM 3028 C CA . LYS A 1 365 ? 0.718 -17.304 8.535 1.00 70.62 365 LYS A CA 1
ATOM 3029 C C . LYS A 1 365 ? 0.381 -16.724 7.156 1.00 70.62 365 LYS A C 1
ATOM 3031 O O . LYS A 1 365 ? 1.283 -16.482 6.361 1.00 70.62 365 LYS A O 1
ATOM 3036 N N . GLU A 1 366 ? -0.900 -16.507 6.867 1.00 66.69 366 GLU A N 1
ATOM 3037 C CA . GLU A 1 366 ? -1.352 -15.894 5.619 1.00 66.69 366 GLU A CA 1
ATOM 3038 C C . GLU A 1 366 ? -1.098 -14.387 5.557 1.00 66.69 366 GLU A C 1
ATOM 3040 O O . GLU A 1 366 ? -0.661 -13.903 4.518 1.00 66.69 366 GLU A O 1
ATOM 3045 N N . GLU A 1 367 ? -1.306 -13.645 6.644 1.00 66.06 367 GLU A N 1
ATOM 3046 C CA . GLU A 1 367 ? -0.965 -12.217 6.712 1.00 66.06 367 GLU A CA 1
ATOM 3047 C C . GLU A 1 367 ? 0.545 -11.998 6.639 1.00 66.06 367 GLU A C 1
ATOM 3049 O O . GLU A 1 367 ? 1.001 -11.130 5.899 1.00 66.06 367 GLU A O 1
ATOM 3054 N N . LEU A 1 368 ? 1.335 -12.839 7.313 1.00 66.00 368 LEU A N 1
ATOM 3055 C CA . LEU A 1 368 ? 2.790 -12.833 7.146 1.00 66.00 368 LEU A CA 1
ATOM 3056 C C . LEU A 1 368 ? 3.172 -13.147 5.702 1.00 66.00 368 LEU A C 1
ATOM 3058 O O . LEU A 1 368 ? 4.030 -12.473 5.142 1.00 66.00 368 LEU A O 1
ATOM 3062 N N . LYS A 1 369 ? 2.508 -14.121 5.067 1.00 67.69 369 LYS A N 1
ATOM 3063 C CA . LYS A 1 369 ? 2.723 -14.423 3.649 1.00 67.69 369 LYS A CA 1
ATOM 3064 C C . LYS A 1 369 ? 2.361 -13.231 2.765 1.00 67.69 369 LYS A C 1
ATOM 3066 O O . LYS A 1 369 ? 3.084 -13.020 1.806 1.00 67.69 369 LYS A O 1
ATOM 3071 N N . LEU A 1 370 ? 1.312 -12.464 3.089 1.00 66.19 370 LEU A N 1
ATOM 3072 C CA . LEU A 1 370 ? 0.893 -11.229 2.409 1.00 66.19 370 LEU A CA 1
ATOM 3073 C C . LEU A 1 370 ? 1.918 -10.102 2.545 1.00 66.19 370 LEU A C 1
ATOM 3075 O O . LEU A 1 370 ? 2.262 -9.483 1.543 1.00 66.19 370 LEU A O 1
ATOM 3079 N N . CYS A 1 371 ? 2.447 -9.859 3.741 1.00 60.19 371 CYS A N 1
ATOM 3080 C CA . CYS A 1 371 ? 3.501 -8.863 3.959 1.00 60.19 371 CYS A CA 1
ATOM 3081 C C . CYS A 1 371 ? 4.820 -9.274 3.306 1.00 60.19 371 CYS A C 1
ATOM 3083 O O . CYS A 1 371 ? 5.475 -8.457 2.670 1.00 60.19 371 CYS A O 1
ATOM 3085 N N . LYS A 1 372 ? 5.159 -10.563 3.396 1.00 60.75 372 LYS A N 1
ATOM 3086 C CA . LYS A 1 372 ? 6.309 -11.182 2.730 1.00 60.75 372 LYS A CA 1
ATOM 3087 C C . LYS A 1 372 ? 5.999 -11.550 1.268 1.00 60.75 372 LYS A C 1
ATOM 3089 O O . LYS A 1 372 ? 6.769 -12.295 0.661 1.00 60.75 372 LYS A O 1
ATOM 3094 N N . THR A 1 373 ? 4.866 -11.108 0.692 1.00 55.56 373 THR A N 1
ATOM 3095 C CA . THR A 1 373 ? 4.494 -11.528 -0.670 1.00 55.56 373 THR A CA 1
ATOM 3096 C C . THR A 1 373 ? 5.567 -11.081 -1.648 1.00 55.56 373 THR A C 1
ATOM 3098 O O . THR A 1 373 ? 6.042 -9.951 -1.609 1.00 55.56 373 THR A O 1
ATOM 3101 N N . GLN A 1 374 ? 5.822 -11.932 -2.641 1.00 60.38 374 GLN A N 1
ATOM 3102 C CA . GLN A 1 374 ? 6.602 -11.622 -3.840 1.00 60.38 374 GLN A CA 1
ATOM 3103 C C . GLN A 1 374 ? 6.011 -10.473 -4.692 1.00 60.38 374 GLN A C 1
ATOM 3105 O O . GLN A 1 374 ? 6.360 -10.340 -5.857 1.00 60.38 374 GLN A O 1
ATOM 3110 N N . LEU A 1 375 ? 5.047 -9.699 -4.198 1.00 71.88 375 LEU A N 1
ATOM 3111 C CA . LEU A 1 375 ? 4.313 -8.715 -4.990 1.00 71.88 375 LEU A CA 1
ATOM 3112 C C . LEU A 1 375 ? 4.760 -7.281 -4.724 1.00 71.88 375 LEU A C 1
ATOM 3114 O O . LEU A 1 375 ? 4.406 -6.407 -5.511 1.00 71.88 375 LEU A O 1
ATOM 3118 N N . ASN A 1 376 ? 5.479 -7.022 -3.633 1.00 75.50 376 ASN A N 1
ATOM 3119 C CA . ASN A 1 376 ? 5.946 -5.691 -3.256 1.00 75.50 376 ASN A CA 1
ATOM 3120 C C . ASN A 1 376 ? 7.465 -5.673 -3.073 1.00 75.50 376 ASN A C 1
ATOM 3122 O O . ASN A 1 376 ? 8.088 -6.711 -2.846 1.00 75.50 376 ASN A O 1
ATOM 3126 N N . GLY A 1 377 ? 8.037 -4.475 -3.153 1.00 83.19 377 GLY A N 1
ATOM 3127 C CA . GLY A 1 377 ? 9.452 -4.229 -2.907 1.00 83.19 377 GLY A CA 1
ATOM 3128 C C . GLY A 1 377 ? 10.361 -4.520 -4.100 1.00 83.19 377 GLY A C 1
ATOM 3129 O O . GLY A 1 377 ? 9.957 -5.068 -5.126 1.00 83.19 377 GLY A O 1
ATOM 3130 N N . ILE A 1 378 ? 11.634 -4.179 -3.914 1.00 87.56 378 ILE A N 1
ATOM 3131 C CA . ILE A 1 378 ? 12.654 -4.142 -4.970 1.00 87.56 378 ILE A CA 1
ATOM 3132 C C . ILE A 1 378 ? 12.805 -5.495 -5.680 1.00 87.56 378 ILE A C 1
ATOM 3134 O O . ILE A 1 378 ? 12.917 -5.540 -6.902 1.00 87.56 378 ILE A O 1
ATOM 3138 N N . PHE A 1 379 ? 12.771 -6.616 -4.950 1.00 88.44 379 PHE A N 1
ATOM 3139 C CA . PHE A 1 379 ? 12.876 -7.939 -5.576 1.00 88.44 379 PHE A CA 1
ATOM 3140 C C . PHE A 1 379 ? 11.648 -8.282 -6.434 1.00 88.44 379 PHE A C 1
ATOM 3142 O O . PHE A 1 379 ? 11.782 -8.918 -7.477 1.00 88.44 379 PHE A O 1
ATOM 3149 N N . SER A 1 380 ? 10.448 -7.841 -6.042 1.00 88.62 380 SER A N 1
ATOM 3150 C CA . SER A 1 380 ? 9.257 -7.988 -6.884 1.00 88.62 380 SER A CA 1
ATOM 3151 C C . SER A 1 380 ? 9.391 -7.171 -8.170 1.00 88.62 380 SER A C 1
ATOM 3153 O O . SER A 1 380 ? 9.137 -7.700 -9.253 1.00 88.62 380 SER A O 1
ATOM 3155 N N . ASP A 1 381 ? 9.838 -5.919 -8.065 1.00 90.88 381 ASP A N 1
ATOM 3156 C CA . ASP A 1 381 ? 10.061 -5.041 -9.220 1.00 90.88 381 ASP A CA 1
ATOM 3157 C C . ASP A 1 381 ? 11.120 -5.618 -10.166 1.00 90.88 381 ASP A C 1
ATOM 3159 O O . ASP A 1 381 ? 10.935 -5.622 -11.384 1.00 90.88 381 ASP A O 1
ATOM 3163 N N . PHE A 1 382 ? 12.178 -6.208 -9.606 1.00 94.56 382 PHE A N 1
ATOM 3164 C CA . PHE A 1 382 ? 13.213 -6.918 -10.351 1.00 94.56 382 PHE A CA 1
ATOM 3165 C C . PHE A 1 382 ? 12.650 -8.097 -11.150 1.00 94.56 382 PHE A C 1
ATOM 3167 O O . PHE A 1 382 ? 12.897 -8.212 -12.351 1.00 94.56 382 PHE A O 1
ATOM 3174 N N . ILE A 1 383 ? 11.839 -8.953 -10.519 1.00 94.38 383 ILE A N 1
ATOM 3175 C CA . ILE A 1 383 ? 11.192 -10.072 -11.216 1.00 94.38 383 ILE A CA 1
ATOM 3176 C C . ILE A 1 383 ? 10.254 -9.563 -12.316 1.00 94.38 383 ILE A C 1
ATOM 3178 O O . ILE A 1 383 ? 10.263 -10.106 -13.421 1.00 94.38 383 ILE A O 1
ATOM 3182 N N . ASN A 1 384 ? 9.471 -8.516 -12.048 1.00 94.44 384 ASN A N 1
ATOM 3183 C CA . ASN A 1 384 ? 8.559 -7.934 -13.032 1.00 94.44 384 ASN A CA 1
ATOM 3184 C C . ASN A 1 384 ? 9.312 -7.374 -14.253 1.00 94.44 384 ASN A C 1
ATOM 3186 O O . ASN A 1 384 ? 8.859 -7.576 -15.378 1.00 94.44 384 ASN A O 1
ATOM 3190 N N . ALA A 1 385 ? 10.478 -6.751 -14.057 1.00 96.75 385 ALA A N 1
ATOM 3191 C CA . ALA A 1 385 ? 11.325 -6.264 -15.148 1.00 96.75 385 ALA A CA 1
ATOM 3192 C C . ALA A 1 385 ? 11.884 -7.404 -16.023 1.00 96.75 385 ALA A C 1
ATOM 3194 O O . ALA A 1 385 ? 11.911 -7.300 -17.249 1.00 96.75 385 ALA A O 1
ATOM 3195 N N . ILE A 1 386 ? 12.264 -8.537 -15.426 1.00 96.69 386 ILE A N 1
ATOM 3196 C CA . ILE A 1 386 ? 12.707 -9.717 -16.190 1.00 96.69 386 ILE A CA 1
ATOM 3197 C C . ILE A 1 386 ? 11.526 -10.360 -16.939 1.00 96.69 386 ILE A C 1
ATOM 3199 O O . ILE A 1 386 ? 11.685 -10.802 -18.078 1.00 96.69 386 ILE A O 1
ATOM 3203 N N . ILE A 1 387 ? 10.332 -10.405 -16.333 1.00 96.38 387 ILE A N 1
ATOM 3204 C CA . ILE A 1 387 ? 9.102 -10.864 -17.004 1.00 96.38 387 ILE A CA 1
ATOM 3205 C C . ILE A 1 387 ? 8.798 -9.985 -18.218 1.00 96.38 387 ILE A C 1
ATOM 3207 O O . ILE A 1 387 ? 8.495 -10.514 -19.285 1.00 96.38 387 ILE A O 1
ATOM 3211 N N . GLU A 1 388 ? 8.915 -8.666 -18.080 1.00 96.06 388 GLU A N 1
ATOM 3212 C CA . GLU A 1 388 ? 8.766 -7.709 -19.180 1.00 96.06 388 GLU A CA 1
ATOM 3213 C C . GLU A 1 388 ? 9.745 -8.007 -20.322 1.00 96.06 388 GLU A C 1
ATOM 3215 O O . GLU A 1 388 ? 9.325 -8.099 -21.477 1.00 96.06 388 GLU A O 1
ATOM 3220 N N . MET A 1 389 ? 11.018 -8.270 -20.009 1.00 96.62 389 MET A N 1
ATOM 3221 C CA . MET A 1 389 ? 12.014 -8.678 -21.004 1.00 96.62 389 MET A CA 1
ATOM 3222 C C . MET A 1 389 ? 11.655 -9.991 -21.701 1.00 96.62 389 MET A C 1
ATOM 3224 O O . MET A 1 389 ? 11.714 -10.071 -22.930 1.00 96.62 389 MET A O 1
ATOM 3228 N N . TYR A 1 390 ? 11.222 -11.005 -20.951 1.00 95.75 390 TYR A N 1
ATOM 3229 C CA . TYR A 1 390 ? 10.762 -12.269 -21.529 1.00 95.75 390 TYR A CA 1
ATOM 3230 C C . TYR A 1 390 ? 9.583 -12.053 -22.489 1.00 95.75 390 TYR A C 1
ATOM 3232 O O . TYR A 1 390 ? 9.586 -12.575 -23.606 1.00 95.75 390 TYR A O 1
ATOM 3240 N N . LEU A 1 391 ? 8.582 -11.262 -22.080 1.00 94.69 391 LEU A N 1
ATOM 3241 C CA . LEU A 1 391 ? 7.420 -10.931 -22.912 1.00 94.69 391 LEU A CA 1
ATOM 3242 C C . LEU A 1 391 ? 7.822 -10.164 -24.175 1.00 94.69 391 LEU A C 1
ATOM 3244 O O . LEU A 1 391 ? 7.254 -10.416 -25.235 1.00 94.69 391 LEU A O 1
ATOM 3248 N N . LYS A 1 392 ? 8.802 -9.259 -24.078 1.00 94.94 392 LYS A N 1
ATOM 3249 C CA . LYS A 1 392 ? 9.311 -8.478 -25.212 1.00 94.94 392 LYS A CA 1
ATOM 3250 C C . LYS A 1 392 ? 10.040 -9.350 -26.234 1.00 94.94 392 LYS A C 1
ATOM 3252 O O . LYS A 1 392 ? 9.847 -9.153 -27.430 1.00 94.94 392 LYS A O 1
ATOM 3257 N N . ILE A 1 393 ? 10.838 -10.315 -25.773 1.00 95.00 393 ILE A N 1
ATOM 3258 C CA . ILE A 1 393 ? 11.527 -11.286 -26.638 1.00 95.00 393 ILE A CA 1
ATOM 3259 C C . ILE A 1 393 ? 10.513 -12.216 -27.315 1.00 95.00 393 ILE A C 1
ATOM 3261 O O . ILE A 1 393 ? 10.681 -12.565 -28.482 1.00 95.00 393 ILE A O 1
ATOM 3265 N N . ASN A 1 394 ? 9.446 -12.597 -26.599 1.00 91.44 394 ASN A N 1
ATOM 3266 C CA . ASN A 1 394 ? 8.337 -13.416 -27.103 1.00 91.44 394 ASN A CA 1
ATOM 3267 C C . ASN A 1 394 ? 8.781 -14.741 -27.770 1.00 91.44 394 ASN A C 1
ATOM 3269 O O . ASN A 1 394 ? 8.096 -15.288 -28.634 1.00 91.44 394 ASN A O 1
ATOM 3273 N N . ASN A 1 395 ? 9.943 -15.263 -27.375 1.00 91.38 395 ASN A N 1
ATOM 3274 C CA . ASN A 1 395 ? 10.515 -16.512 -27.860 1.00 91.38 395 ASN A CA 1
ATOM 3275 C C . ASN A 1 395 ? 11.323 -17.162 -26.726 1.00 91.38 395 ASN A C 1
ATOM 3277 O O . ASN A 1 395 ? 12.339 -16.633 -26.284 1.00 91.38 395 ASN A O 1
ATOM 3281 N N . GLU A 1 396 ? 10.842 -18.303 -26.234 1.00 89.19 396 GLU A N 1
ATOM 3282 C CA . GLU A 1 396 ? 11.431 -19.009 -25.089 1.00 89.19 396 GLU A CA 1
ATOM 3283 C C . GLU A 1 396 ? 12.805 -19.614 -25.392 1.00 89.19 396 GLU A C 1
ATOM 3285 O O . GLU A 1 396 ? 13.672 -19.622 -24.515 1.00 89.19 396 GLU A O 1
ATOM 3290 N N . GLU A 1 397 ? 12.996 -20.115 -26.614 1.00 91.12 397 GLU A N 1
ATOM 3291 C CA . GLU A 1 397 ? 14.268 -20.691 -27.055 1.00 91.12 397 GLU A CA 1
ATOM 3292 C C . GLU A 1 397 ? 15.322 -19.591 -27.123 1.00 91.12 397 GLU A C 1
ATOM 3294 O O . GLU A 1 397 ? 16.362 -19.711 -26.482 1.00 91.12 397 GLU A O 1
ATOM 3299 N N . LEU A 1 398 ? 14.988 -18.468 -27.767 1.00 91.12 398 LEU A N 1
ATOM 3300 C CA . LEU A 1 398 ? 15.869 -17.304 -27.851 1.00 91.12 398 LEU A CA 1
ATOM 3301 C C . LEU A 1 398 ? 16.189 -16.722 -26.467 1.00 91.12 398 LEU A C 1
ATOM 3303 O O . LEU A 1 398 ? 17.336 -16.401 -26.181 1.00 91.12 398 LEU A O 1
ATOM 3307 N N . PHE A 1 399 ? 15.200 -16.609 -25.575 1.00 91.69 399 PHE A N 1
ATOM 3308 C CA . PHE A 1 399 ? 15.440 -16.148 -24.203 1.00 91.69 399 PHE A CA 1
ATOM 3309 C C . PHE A 1 399 ? 16.409 -17.067 -23.448 1.00 91.69 399 PHE A C 1
ATOM 3311 O O . PHE A 1 399 ? 17.273 -16.593 -22.714 1.00 91.69 399 PHE A O 1
ATOM 3318 N N . SER A 1 400 ? 16.267 -18.383 -23.623 1.00 89.25 400 SER A N 1
ATOM 3319 C CA . SER A 1 400 ? 17.137 -19.368 -22.977 1.00 89.25 400 SER A CA 1
ATOM 3320 C C . SER A 1 400 ? 18.549 -19.350 -23.561 1.00 89.25 400 SER A C 1
ATOM 3322 O O . SER A 1 400 ? 19.507 -19.403 -22.798 1.00 89.25 400 SER A O 1
ATOM 3324 N N . GLU A 1 401 ? 18.675 -19.211 -24.881 1.00 91.12 401 GLU A N 1
ATOM 3325 C CA . GLU A 1 401 ? 19.954 -19.056 -25.580 1.00 91.12 401 GLU A CA 1
ATOM 3326 C C . GLU A 1 401 ? 20.702 -17.807 -25.099 1.00 91.12 401 GLU A C 1
ATOM 3328 O O . GLU A 1 401 ? 21.862 -17.905 -24.711 1.00 91.12 401 GLU A O 1
ATOM 3333 N N . LEU A 1 402 ? 20.017 -16.662 -25.000 1.00 89.19 402 LEU A N 1
ATOM 3334 C CA . LEU A 1 402 ? 20.607 -15.420 -24.493 1.00 89.19 402 LEU A CA 1
ATOM 3335 C C . LEU A 1 402 ? 21.109 -15.551 -23.046 1.00 89.19 402 LEU A C 1
ATOM 3337 O O . LEU A 1 402 ? 22.177 -15.036 -22.719 1.00 89.19 402 LEU A O 1
ATOM 3341 N N . ILE A 1 403 ? 20.375 -16.259 -22.178 1.00 88.69 403 ILE A N 1
ATOM 3342 C CA . ILE A 1 403 ? 20.819 -16.539 -20.800 1.00 88.69 403 ILE A CA 1
ATOM 3343 C C . ILE A 1 403 ? 22.051 -17.434 -20.792 1.00 88.69 403 ILE A C 1
ATOM 3345 O O . ILE A 1 403 ? 22.985 -17.180 -20.031 1.00 88.69 403 ILE A O 1
ATOM 3349 N N . ASP A 1 404 ? 22.038 -18.498 -21.591 1.00 87.00 404 ASP A N 1
ATOM 3350 C CA . ASP A 1 404 ? 23.139 -19.450 -21.655 1.00 87.00 404 ASP A CA 1
ATOM 3351 C C . ASP A 1 404 ? 24.407 -18.771 -22.170 1.00 87.00 404 ASP A C 1
ATOM 3353 O O . ASP A 1 404 ? 25.472 -18.941 -21.576 1.00 87.00 404 ASP A O 1
ATOM 3357 N N . ASP A 1 405 ? 24.297 -17.962 -23.220 1.00 86.44 405 ASP A N 1
ATOM 3358 C CA . ASP A 1 405 ? 25.415 -17.214 -23.787 1.00 86.44 405 ASP A CA 1
ATOM 3359 C C . ASP A 1 405 ? 25.961 -16.182 -22.800 1.00 86.44 405 ASP A C 1
ATOM 3361 O O . ASP A 1 405 ? 27.175 -16.130 -22.575 1.00 86.44 405 ASP A O 1
ATOM 3365 N N . PHE A 1 406 ? 25.083 -15.437 -22.124 1.00 86.62 406 PHE A N 1
ATOM 3366 C CA . PHE A 1 406 ? 25.475 -14.524 -21.053 1.00 86.62 406 PHE A CA 1
ATOM 3367 C C . PHE A 1 406 ? 26.184 -15.284 -19.916 1.00 86.62 406 PHE A C 1
ATOM 3369 O O . PHE A 1 406 ? 27.317 -14.966 -19.553 1.00 86.62 406 PHE A O 1
ATOM 3376 N N . SER A 1 407 ? 25.595 -16.367 -19.400 1.00 84.88 407 SER A N 1
ATOM 3377 C CA . SER A 1 407 ? 26.193 -17.177 -18.329 1.00 84.88 407 SER A CA 1
ATOM 3378 C C . SER A 1 407 ? 27.553 -17.763 -18.730 1.00 84.88 407 SER A C 1
ATOM 3380 O O . SER A 1 407 ? 28.492 -17.743 -17.931 1.00 84.88 407 SER A O 1
ATOM 3382 N N . ARG A 1 408 ? 27.700 -18.249 -19.971 1.00 83.31 408 ARG A N 1
ATOM 3383 C CA . ARG A 1 408 ? 28.972 -18.765 -20.507 1.00 83.31 408 ARG A CA 1
ATOM 3384 C C . ARG A 1 408 ? 30.032 -17.672 -20.582 1.00 83.31 408 ARG A C 1
ATOM 3386 O O . ARG A 1 408 ? 31.141 -17.914 -20.103 1.00 83.31 408 ARG A O 1
ATOM 3393 N N . LYS A 1 409 ? 29.695 -16.486 -21.112 1.00 81.50 409 LYS A N 1
ATOM 3394 C CA . LYS A 1 409 ? 30.601 -15.322 -21.163 1.00 81.50 409 LYS A CA 1
ATOM 3395 C C . LYS A 1 409 ? 31.163 -15.041 -19.766 1.00 81.50 409 LYS A C 1
ATOM 3397 O O . LYS A 1 409 ? 32.376 -15.025 -19.584 1.00 81.50 409 LYS A O 1
ATOM 3402 N N . HIS A 1 410 ? 30.303 -14.972 -18.754 1.00 75.31 410 HIS A N 1
ATOM 3403 C CA . HIS A 1 410 ? 30.702 -14.637 -17.384 1.00 75.31 410 HIS A CA 1
ATOM 3404 C C . HIS A 1 410 ? 31.430 -15.764 -16.618 1.00 75.31 410 HIS A C 1
ATOM 3406 O O . HIS A 1 410 ? 32.276 -15.485 -15.764 1.00 75.31 410 HIS A O 1
ATOM 3412 N N . ARG A 1 411 ? 31.182 -17.048 -16.927 1.00 74.88 411 ARG A N 1
ATOM 3413 C CA . ARG A 1 411 ? 31.959 -18.173 -16.355 1.00 74.88 411 ARG A CA 1
ATOM 3414 C C . ARG A 1 411 ? 33.411 -18.176 -16.827 1.00 74.88 411 ARG A C 1
ATOM 3416 O O . ARG A 1 411 ? 34.305 -18.455 -16.029 1.00 74.88 411 ARG A O 1
ATOM 3423 N N . LEU A 1 412 ? 33.647 -17.851 -18.099 1.00 65.94 412 LEU A N 1
ATOM 3424 C CA . LEU A 1 412 ? 34.998 -17.774 -18.659 1.00 65.94 412 LEU A CA 1
ATOM 3425 C C . LEU A 1 412 ? 35.820 -16.684 -17.957 1.00 65.94 412 LEU A C 1
ATOM 3427 O O . LEU A 1 412 ? 36.959 -16.941 -17.570 1.00 65.94 412 LEU A O 1
ATOM 3431 N N . TYR A 1 413 ? 35.227 -15.518 -17.687 1.00 62.06 413 TYR A N 1
ATOM 3432 C CA . TYR A 1 413 ? 35.897 -14.432 -16.961 1.00 62.06 413 TYR A CA 1
ATOM 3433 C C . TYR A 1 413 ? 36.293 -14.799 -15.526 1.00 62.06 413 TYR A C 1
ATOM 3435 O O . TYR A 1 413 ? 37.398 -14.456 -15.099 1.00 62.06 413 TYR A O 1
ATOM 3443 N N . ARG A 1 414 ? 35.462 -15.558 -14.793 1.00 60.69 414 ARG A N 1
ATOM 3444 C CA . ARG A 1 414 ? 35.818 -16.047 -13.446 1.00 60.69 414 ARG A CA 1
ATOM 3445 C C . ARG A 1 414 ? 37.082 -16.908 -13.482 1.00 60.69 414 ARG A C 1
ATOM 3447 O O . ARG A 1 414 ? 37.961 -16.731 -12.642 1.00 60.69 414 ARG A O 1
ATOM 3454 N N . HIS A 1 415 ? 37.195 -17.791 -14.472 1.00 59.69 415 HIS A N 1
ATOM 3455 C CA . HIS A 1 415 ? 38.385 -18.620 -14.646 1.00 59.69 415 HIS A CA 1
ATOM 3456 C C . HIS A 1 415 ? 39.608 -17.803 -15.078 1.00 59.69 415 HIS A C 1
ATOM 3458 O O . HIS A 1 415 ? 40.671 -17.986 -14.494 1.00 59.69 415 HIS A O 1
ATOM 3464 N N . TYR A 1 416 ? 39.474 -16.858 -16.016 1.00 59.91 416 TYR A N 1
ATOM 3465 C CA . TYR A 1 416 ? 40.586 -15.979 -16.405 1.00 59.91 416 TYR A CA 1
ATOM 3466 C C . TYR A 1 416 ? 41.098 -15.120 -15.238 1.00 59.91 416 TYR A C 1
ATOM 3468 O O . TYR A 1 416 ? 42.306 -15.027 -15.036 1.00 59.91 416 TYR A O 1
ATOM 3476 N N . SER A 1 417 ? 40.208 -14.551 -14.418 1.00 58.50 417 SER A N 1
ATOM 3477 C CA . SER A 1 417 ? 40.594 -13.777 -13.228 1.00 58.50 417 SER A CA 1
ATOM 3478 C C . SER A 1 417 ? 41.295 -14.646 -12.174 1.00 58.50 417 SER A C 1
ATOM 3480 O O . SER A 1 417 ? 42.307 -14.237 -11.610 1.00 58.50 417 SER A O 1
ATOM 3482 N N . GLN A 1 418 ? 40.822 -15.878 -11.952 1.00 58.72 418 GLN A N 1
ATOM 3483 C CA . GLN A 1 418 ? 41.482 -16.838 -11.057 1.00 58.72 418 GLN A CA 1
ATOM 3484 C C . GLN A 1 418 ? 42.860 -17.273 -11.576 1.00 58.72 418 GLN A C 1
ATOM 3486 O O . GLN A 1 418 ? 43.798 -17.386 -10.785 1.00 58.72 418 GLN A O 1
ATOM 3491 N N . ILE A 1 419 ? 43.002 -17.481 -12.889 1.00 59.91 419 ILE A N 1
ATOM 3492 C CA . ILE A 1 419 ? 44.280 -17.803 -13.542 1.00 59.91 419 ILE A CA 1
ATOM 3493 C C . ILE A 1 419 ? 45.261 -16.630 -13.416 1.00 59.91 419 ILE A C 1
ATOM 3495 O O . ILE A 1 419 ? 46.434 -16.852 -13.130 1.00 59.91 419 ILE A O 1
ATOM 3499 N N . ASN A 1 420 ? 44.797 -15.388 -13.562 1.00 56.19 420 ASN A N 1
ATOM 3500 C CA . ASN A 1 420 ? 45.649 -14.204 -13.431 1.00 56.19 420 ASN A CA 1
ATOM 3501 C C . ASN A 1 420 ? 46.063 -13.938 -11.975 1.00 56.19 420 ASN A C 1
ATOM 3503 O O . ASN A 1 420 ? 47.239 -13.704 -11.727 1.00 56.19 420 ASN A O 1
ATOM 3507 N N . LYS A 1 421 ? 45.162 -14.096 -10.996 1.00 55.09 421 LYS A N 1
ATOM 3508 C CA . LYS A 1 421 ? 45.513 -13.979 -9.566 1.00 55.09 421 LYS A CA 1
ATOM 3509 C C . LYS A 1 421 ? 46.474 -15.073 -9.101 1.00 55.09 421 LYS A C 1
ATOM 3511 O O . LYS A 1 421 ? 47.383 -14.807 -8.323 1.00 55.09 421 LYS A O 1
ATOM 3516 N N . THR A 1 422 ? 46.307 -16.307 -9.584 1.00 54.41 422 THR A N 1
ATOM 3517 C CA . THR A 1 422 ? 47.291 -17.368 -9.312 1.00 54.41 422 THR A CA 1
ATOM 3518 C C . THR A 1 422 ? 48.609 -17.098 -10.031 1.00 54.41 422 THR A C 1
ATOM 3520 O O . THR A 1 422 ? 49.659 -17.306 -9.439 1.00 54.41 422 THR A O 1
ATOM 3523 N N . SER A 1 423 ? 48.583 -16.578 -11.259 1.00 50.31 423 SER A N 1
ATOM 3524 C CA . SER A 1 423 ? 49.778 -16.140 -11.990 1.00 50.31 423 SER A CA 1
ATOM 3525 C C . SER A 1 423 ? 50.558 -15.045 -11.252 1.00 50.31 423 SER A C 1
ATOM 3527 O O . SER A 1 423 ? 51.774 -15.162 -11.169 1.00 50.31 423 SER A O 1
ATOM 3529 N N . GLU A 1 424 ? 49.889 -14.029 -10.701 1.00 50.38 424 GLU A N 1
ATOM 3530 C CA . GLU A 1 424 ? 50.515 -12.948 -9.916 1.00 50.38 424 GLU A CA 1
ATOM 3531 C C . GLU A 1 424 ? 51.060 -13.457 -8.573 1.00 50.38 424 GLU A C 1
ATOM 3533 O O . GLU A 1 424 ? 52.207 -13.199 -8.214 1.00 50.38 424 GLU A O 1
ATOM 3538 N N . TYR A 1 425 ? 50.297 -14.304 -7.876 1.00 45.22 425 TYR A N 1
ATOM 3539 C CA . TYR A 1 425 ? 50.770 -14.952 -6.650 1.00 45.22 425 TYR A CA 1
ATOM 3540 C C . TYR A 1 425 ? 51.996 -15.845 -6.904 1.00 45.22 425 TYR A C 1
ATOM 3542 O O . TYR A 1 425 ? 52.903 -15.926 -6.080 1.00 45.22 425 TYR A O 1
ATOM 3550 N N . TYR A 1 426 ? 52.061 -16.518 -8.057 1.00 46.81 426 TYR A N 1
ATOM 3551 C CA . TYR A 1 426 ? 53.227 -17.315 -8.435 1.00 46.81 426 TYR A CA 1
ATOM 3552 C C . TYR A 1 426 ? 54.377 -16.478 -8.997 1.00 46.81 426 TYR A C 1
ATOM 3554 O O . TYR A 1 426 ? 55.514 -16.909 -8.824 1.00 46.81 426 TYR A O 1
ATOM 3562 N N . SER A 1 427 ? 54.145 -15.306 -9.601 1.00 48.88 427 SER A N 1
ATOM 3563 C CA . SER A 1 427 ? 55.241 -14.412 -9.995 1.00 48.88 427 SER A CA 1
ATOM 3564 C C . SER A 1 427 ? 55.982 -13.871 -8.775 1.00 48.88 427 SER A C 1
ATOM 3566 O O . SER A 1 427 ? 57.212 -13.902 -8.778 1.00 48.88 427 SER A O 1
ATOM 3568 N N . ASP A 1 428 ? 55.264 -13.550 -7.695 1.00 46.41 428 ASP A N 1
ATOM 3569 C CA . ASP A 1 428 ? 55.853 -13.101 -6.422 1.00 46.41 428 ASP A CA 1
ATOM 3570 C C . ASP A 1 428 ? 56.639 -14.211 -5.698 1.00 46.41 428 ASP A C 1
ATOM 3572 O O . ASP A 1 428 ? 57.587 -13.944 -4.961 1.00 46.41 428 ASP A O 1
ATOM 3576 N N . TYR A 1 429 ? 56.301 -15.481 -5.945 1.00 44.50 429 TYR A N 1
ATOM 3577 C CA . TYR A 1 429 ? 57.046 -16.643 -5.438 1.00 44.50 429 TYR A CA 1
ATOM 3578 C C . TYR A 1 429 ? 58.130 -17.164 -6.404 1.00 44.50 429 TYR A C 1
ATOM 3580 O O . TYR A 1 429 ? 58.959 -17.990 -6.005 1.00 44.50 429 TYR A O 1
ATOM 3588 N N . SER A 1 430 ? 58.146 -16.712 -7.664 1.00 43.00 430 SER A N 1
ATOM 3589 C CA . SER A 1 430 ? 59.045 -17.222 -8.714 1.00 43.00 430 SER A CA 1
ATOM 3590 C C . SER A 1 430 ? 60.428 -16.580 -8.738 1.00 43.00 430 SER A C 1
ATOM 3592 O O . SER A 1 430 ? 61.314 -17.112 -9.404 1.00 43.00 430 SER A O 1
ATOM 3594 N N . GLU A 1 431 ? 60.687 -15.542 -7.937 1.00 48.50 431 GLU A N 1
ATOM 3595 C CA . GLU A 1 431 ? 62.044 -14.992 -7.808 1.00 48.50 431 GLU A CA 1
ATOM 3596 C C . GLU A 1 431 ? 63.057 -15.983 -7.198 1.00 48.50 431 GLU A C 1
ATOM 3598 O O . GLU A 1 431 ? 64.239 -15.658 -7.115 1.00 48.50 431 GLU A O 1
ATOM 3603 N N . ASN A 1 432 ? 62.658 -17.207 -6.808 1.00 48.25 432 ASN A N 1
ATOM 3604 C CA . ASN A 1 432 ? 63.594 -18.168 -6.221 1.00 48.25 432 ASN A CA 1
ATOM 3605 C C . ASN A 1 432 ? 63.523 -19.648 -6.642 1.00 48.25 432 ASN A C 1
ATOM 3607 O O . ASN A 1 432 ? 64.280 -20.409 -6.049 1.00 48.25 432 ASN A O 1
ATOM 3611 N N . ASN A 1 433 ? 62.738 -20.119 -7.628 1.00 44.06 433 ASN A N 1
ATOM 3612 C CA . ASN A 1 433 ? 62.890 -21.519 -8.101 1.00 44.06 433 ASN A CA 1
ATOM 3613 C C . ASN A 1 433 ? 62.289 -21.847 -9.494 1.00 44.06 433 ASN A C 1
ATOM 3615 O O . ASN A 1 433 ? 61.077 -21.887 -9.661 1.00 44.06 433 ASN A O 1
ATOM 3619 N N . ASN A 1 434 ? 63.184 -22.210 -10.427 1.00 48.47 434 ASN A N 1
ATOM 3620 C CA . ASN A 1 434 ? 63.063 -22.989 -11.679 1.00 48.47 434 ASN A CA 1
ATOM 3621 C C . ASN A 1 434 ? 61.690 -23.142 -12.391 1.00 48.47 434 ASN A C 1
ATOM 3623 O O . ASN A 1 434 ? 60.847 -23.969 -12.035 1.00 48.47 434 ASN A O 1
ATOM 3627 N N . ASP A 1 435 ? 61.612 -22.486 -13.554 1.00 52.69 435 ASP A N 1
ATOM 3628 C CA . ASP A 1 435 ? 60.492 -22.276 -14.491 1.00 52.69 435 ASP A CA 1
ATOM 3629 C C . ASP A 1 435 ? 59.826 -23.488 -15.182 1.00 52.69 435 ASP A C 1
ATOM 3631 O O . ASP A 1 435 ? 58.931 -23.306 -16.004 1.00 52.69 435 ASP A O 1
ATOM 3635 N N . MET A 1 436 ? 60.160 -24.746 -14.881 1.00 49.19 436 MET A N 1
ATOM 3636 C CA . MET A 1 436 ? 59.617 -25.876 -15.672 1.00 49.19 436 MET A CA 1
ATOM 3637 C C . MET A 1 436 ? 58.262 -26.438 -15.184 1.00 49.19 436 MET A C 1
ATOM 3639 O O . MET A 1 436 ? 57.667 -27.304 -15.831 1.00 49.19 436 MET A O 1
ATOM 3643 N N . ASN A 1 437 ? 57.752 -25.966 -14.040 1.00 54.25 437 ASN A N 1
ATOM 3644 C CA . ASN A 1 437 ? 56.543 -26.514 -13.398 1.00 54.25 437 ASN A CA 1
ATOM 3645 C C . ASN A 1 437 ? 55.255 -25.713 -13.670 1.00 54.25 437 ASN A C 1
ATOM 3647 O O . ASN A 1 437 ? 54.157 -26.240 -13.480 1.00 54.25 437 ASN A O 1
ATOM 3651 N N . ILE A 1 438 ? 55.366 -24.461 -14.125 1.00 54.28 438 ILE A N 1
ATOM 3652 C CA . ILE A 1 438 ? 54.211 -23.579 -14.369 1.00 54.28 438 ILE A CA 1
ATOM 3653 C C . ILE A 1 438 ? 53.555 -23.908 -15.717 1.00 54.28 438 ILE A C 1
ATOM 3655 O O . ILE A 1 438 ? 52.331 -24.009 -15.806 1.00 54.28 438 ILE A O 1
ATOM 3659 N N . GLU A 1 439 ? 54.355 -24.163 -16.752 1.00 53.00 439 GLU A N 1
ATOM 3660 C CA . GLU A 1 439 ? 53.864 -24.455 -18.104 1.00 53.00 439 GLU A CA 1
ATOM 3661 C C . GLU A 1 439 ? 53.149 -25.818 -18.177 1.00 53.00 439 GLU A C 1
ATOM 3663 O O . GLU A 1 439 ? 52.045 -25.926 -18.707 1.00 53.00 439 GLU A O 1
ATOM 3668 N N . ASN A 1 440 ? 53.690 -26.835 -17.497 1.00 49.81 440 ASN A N 1
ATOM 3669 C CA . ASN A 1 440 ? 53.052 -28.150 -17.375 1.00 49.81 440 ASN A CA 1
ATOM 3670 C C . ASN A 1 440 ? 51.749 -28.119 -16.554 1.00 49.81 440 ASN A C 1
ATOM 3672 O O . ASN A 1 440 ? 50.838 -28.907 -16.808 1.00 49.81 440 ASN A O 1
ATOM 3676 N N . ARG A 1 441 ? 51.613 -27.197 -15.589 1.00 53.19 441 ARG A N 1
ATOM 3677 C CA . ARG A 1 441 ? 50.355 -27.003 -14.846 1.00 53.19 441 ARG A CA 1
ATOM 3678 C C . ARG A 1 441 ? 49.301 -26.254 -15.659 1.00 53.19 441 ARG A C 1
ATOM 3680 O O . ARG A 1 441 ? 48.140 -26.644 -15.589 1.00 53.19 441 ARG A O 1
ATOM 3687 N N . LYS A 1 442 ? 49.688 -25.263 -16.473 1.00 53.19 442 LYS A N 1
ATOM 3688 C CA . LYS A 1 442 ? 48.778 -24.613 -17.438 1.00 53.19 442 LYS A CA 1
ATOM 3689 C C . LYS A 1 442 ? 48.193 -25.637 -18.419 1.00 53.19 442 LYS A C 1
ATOM 3691 O O . LYS A 1 442 ? 46.982 -25.659 -18.615 1.00 53.19 442 LYS A O 1
ATOM 3696 N N . ILE A 1 443 ? 49.025 -26.552 -18.924 1.00 55.44 443 ILE A N 1
ATOM 3697 C CA . ILE A 1 443 ? 48.603 -27.642 -19.820 1.00 55.44 443 ILE A CA 1
ATOM 3698 C C . ILE A 1 443 ? 47.671 -28.641 -19.113 1.00 55.44 443 ILE A C 1
ATOM 3700 O O . ILE A 1 443 ? 46.683 -29.076 -19.699 1.00 55.44 443 ILE A O 1
ATOM 3704 N N . ASN A 1 444 ? 47.929 -28.986 -17.847 1.00 49.47 444 ASN A N 1
ATOM 3705 C CA . ASN A 1 444 ? 47.069 -29.916 -17.104 1.00 49.47 444 ASN A CA 1
ATOM 3706 C C . ASN A 1 444 ? 45.687 -29.325 -16.772 1.00 49.47 444 ASN A C 1
ATOM 3708 O O . ASN A 1 444 ? 44.695 -30.040 -16.869 1.00 49.47 444 ASN A O 1
ATOM 3712 N N . ILE A 1 445 ? 45.598 -28.025 -16.468 1.00 52.41 445 ILE A N 1
ATOM 3713 C CA . ILE A 1 445 ? 44.312 -27.330 -16.269 1.00 52.41 445 ILE A CA 1
ATOM 3714 C C . ILE A 1 445 ? 43.515 -27.284 -17.587 1.00 52.41 445 ILE A C 1
ATOM 3716 O O . ILE A 1 445 ? 42.301 -27.490 -17.594 1.00 52.41 445 ILE A O 1
ATOM 3720 N N . GLU A 1 446 ? 44.193 -27.088 -18.720 1.00 46.84 446 GLU A N 1
ATOM 3721 C CA . GLU A 1 446 ? 43.580 -27.122 -20.054 1.00 46.84 446 GLU A CA 1
ATOM 3722 C C . GLU A 1 446 ? 43.131 -28.542 -20.471 1.00 46.84 446 GLU A C 1
ATOM 3724 O O . GLU A 1 446 ? 42.148 -28.709 -21.199 1.00 46.84 446 GLU A O 1
ATOM 3729 N N . LEU A 1 447 ? 43.810 -29.585 -19.980 1.00 46.19 447 LEU A N 1
ATOM 3730 C CA . LEU A 1 447 ? 43.437 -30.988 -20.191 1.00 46.19 447 LEU A CA 1
ATOM 3731 C C . LEU A 1 447 ? 42.264 -31.429 -19.305 1.00 46.19 447 LEU A C 1
ATOM 3733 O O . LEU A 1 447 ? 41.361 -32.098 -19.810 1.00 46.19 447 LEU A O 1
ATOM 3737 N N . ASP A 1 448 ? 42.214 -31.010 -18.039 1.00 44.94 448 ASP A N 1
ATOM 3738 C CA . ASP A 1 448 ? 41.063 -31.258 -17.157 1.00 44.94 448 ASP A CA 1
ATOM 3739 C C . ASP A 1 448 ? 39.788 -30.565 -17.683 1.00 44.94 448 ASP A C 1
ATOM 3741 O O . ASP A 1 448 ? 38.688 -31.118 -17.587 1.00 44.94 448 ASP A O 1
ATOM 3745 N N . TYR A 1 449 ? 39.939 -29.418 -18.358 1.00 45.03 449 TYR A N 1
ATOM 3746 C CA . TYR A 1 449 ? 38.868 -28.716 -19.077 1.00 45.03 449 TYR A CA 1
ATOM 3747 C C . TYR A 1 449 ? 38.312 -29.504 -20.279 1.00 45.03 449 TYR A C 1
ATOM 3749 O O . TYR A 1 449 ? 37.106 -29.478 -20.524 1.00 45.03 449 TYR A O 1
ATOM 3757 N N . ARG A 1 450 ? 39.140 -30.265 -21.012 1.00 44.44 450 ARG A N 1
ATOM 3758 C CA . ARG A 1 450 ? 38.659 -31.098 -22.135 1.00 44.44 450 ARG A CA 1
ATOM 3759 C C . ARG A 1 450 ? 37.956 -32.384 -21.695 1.00 44.44 450 ARG A C 1
ATOM 3761 O O . ARG A 1 450 ? 37.220 -32.952 -22.500 1.00 44.44 450 ARG A O 1
ATOM 3768 N N . TYR A 1 451 ? 38.163 -32.842 -20.457 1.00 42.00 451 TYR A N 1
ATOM 3769 C CA . TYR A 1 451 ? 37.707 -34.165 -20.005 1.00 42.00 451 TYR A CA 1
ATOM 3770 C C . TYR A 1 451 ? 36.757 -34.176 -18.795 1.00 42.00 451 TYR A C 1
ATOM 3772 O O . TYR A 1 451 ? 36.422 -35.252 -18.303 1.00 42.00 451 TYR A O 1
ATOM 3780 N N . GLY A 1 452 ? 36.230 -33.023 -18.372 1.00 38.25 452 GLY A N 1
ATOM 3781 C CA . GLY A 1 452 ? 34.971 -32.951 -17.619 1.00 38.25 452 GLY A CA 1
ATOM 3782 C C . GLY A 1 452 ? 34.961 -33.678 -16.270 1.00 38.25 452 GLY A C 1
ATOM 3783 O O . GLY A 1 452 ? 34.106 -34.531 -16.033 1.00 38.25 452 GLY A O 1
ATOM 3784 N N . LYS A 1 453 ? 35.866 -33.316 -15.355 1.00 36.09 453 LYS A N 1
ATOM 3785 C CA . LYS A 1 453 ? 35.736 -33.666 -13.931 1.00 36.09 453 LYS A CA 1
ATOM 3786 C C . LYS A 1 453 ? 35.510 -32.413 -13.088 1.00 36.09 453 LYS A C 1
ATOM 3788 O O . LYS A 1 453 ? 36.453 -31.758 -12.665 1.00 36.09 453 LYS A O 1
ATOM 3793 N N . SER A 1 454 ? 34.244 -32.103 -12.823 1.00 36.56 454 SER A N 1
ATOM 3794 C CA . SER A 1 454 ? 33.837 -31.121 -11.819 1.00 36.56 454 SER A CA 1
ATOM 3795 C C . SER A 1 454 ? 33.685 -31.803 -10.460 1.00 36.56 454 SER A C 1
ATOM 3797 O O . SER A 1 454 ? 32.803 -32.641 -10.296 1.00 36.56 454 SER A O 1
ATOM 3799 N N . ASN A 1 455 ? 34.508 -31.425 -9.488 1.00 37.03 455 ASN A N 1
ATOM 3800 C CA . ASN A 1 455 ? 34.225 -31.609 -8.066 1.00 37.03 455 ASN A CA 1
ATOM 3801 C C . ASN A 1 455 ? 34.737 -30.366 -7.339 1.00 37.03 455 ASN A C 1
ATOM 3803 O O . ASN A 1 455 ? 35.921 -30.320 -7.034 1.00 37.03 455 ASN A O 1
ATOM 3807 N N . THR A 1 456 ? 33.851 -29.393 -7.108 1.00 36.34 456 THR A N 1
ATOM 3808 C CA . THR A 1 456 ? 33.872 -28.430 -5.988 1.00 36.34 456 THR A CA 1
ATOM 3809 C C . THR A 1 456 ? 32.667 -27.489 -6.113 1.00 36.34 456 THR A C 1
ATOM 3811 O O . THR A 1 456 ? 32.731 -26.421 -6.714 1.00 36.34 456 THR A O 1
ATOM 3814 N N . GLU A 1 457 ? 31.536 -27.902 -5.544 1.00 38.69 457 GLU A N 1
ATOM 3815 C CA . GLU A 1 457 ? 30.494 -26.976 -5.089 1.00 38.69 457 GLU A CA 1
ATOM 3816 C C . GLU A 1 457 ? 30.748 -26.712 -3.595 1.00 38.69 457 GLU A C 1
ATOM 3818 O O . GLU A 1 457 ? 31.029 -27.662 -2.865 1.00 38.69 457 GLU A O 1
ATOM 3823 N N . ASN A 1 458 ? 30.639 -25.443 -3.174 1.00 37.97 458 ASN A N 1
ATOM 3824 C CA . ASN A 1 458 ? 30.667 -24.921 -1.789 1.00 37.97 458 ASN A CA 1
ATOM 3825 C C . ASN A 1 458 ? 31.908 -24.182 -1.264 1.00 37.97 458 ASN A C 1
ATOM 3827 O O . ASN A 1 458 ? 32.148 -24.232 -0.063 1.00 37.97 458 ASN A O 1
ATOM 3831 N N . GLU A 1 459 ? 32.610 -23.381 -2.070 1.00 36.50 459 GLU A N 1
ATOM 3832 C CA . GLU A 1 459 ? 33.446 -22.320 -1.479 1.00 36.50 459 GLU A CA 1
ATOM 3833 C C . GLU A 1 459 ? 33.256 -20.959 -2.174 1.00 36.50 459 GLU A C 1
ATOM 3835 O O . GLU A 1 459 ? 33.381 -20.829 -3.395 1.00 36.50 459 GLU A O 1
ATOM 3840 N N . ASN A 1 460 ? 32.998 -19.950 -1.329 1.00 39.28 460 ASN A N 1
ATOM 3841 C CA . ASN A 1 460 ? 33.115 -18.499 -1.530 1.00 39.28 460 ASN A CA 1
ATOM 3842 C C . ASN A 1 460 ? 31.863 -17.722 -1.985 1.00 39.28 460 ASN A C 1
ATOM 3844 O O . ASN A 1 460 ? 31.736 -17.358 -3.156 1.00 39.28 460 ASN A O 1
ATOM 3848 N N . SER A 1 461 ? 31.005 -17.377 -1.011 1.00 38.28 461 SER A N 1
ATOM 3849 C CA . SER A 1 461 ? 30.170 -16.159 -1.023 1.00 38.28 461 SER A CA 1
ATOM 3850 C C . SER A 1 461 ? 30.823 -14.955 -0.329 1.00 38.28 461 SER A C 1
ATOM 3852 O O . SER A 1 461 ? 30.360 -13.841 -0.531 1.00 38.28 461 SER A O 1
ATOM 3854 N N . ASP A 1 462 ? 31.910 -15.151 0.426 1.00 37.06 462 ASP A N 1
ATOM 3855 C CA . ASP A 1 462 ? 32.382 -14.142 1.397 1.00 37.06 462 ASP A CA 1
ATOM 3856 C C . ASP A 1 462 ? 33.648 -13.387 0.959 1.00 37.06 462 ASP A C 1
ATOM 3858 O O . ASP A 1 462 ? 34.258 -12.673 1.747 1.00 37.06 462 ASP A O 1
ATOM 3862 N N . LEU A 1 463 ? 34.064 -13.521 -0.304 1.00 37.88 463 LEU A N 1
ATOM 3863 C CA . LEU A 1 463 ? 35.312 -12.932 -0.804 1.00 37.88 463 LEU A CA 1
ATOM 3864 C C . LEU A 1 463 ? 35.067 -11.755 -1.761 1.00 37.88 463 LEU A C 1
ATOM 3866 O O . LEU A 1 463 ? 35.504 -11.763 -2.909 1.00 37.88 463 LEU A O 1
ATOM 3870 N N . PHE A 1 464 ? 34.349 -10.743 -1.284 1.00 43.41 464 PHE A N 1
ATOM 3871 C CA . PHE A 1 464 ? 34.419 -9.389 -1.834 1.00 43.41 464 PHE A CA 1
ATOM 3872 C C . PHE A 1 464 ? 34.510 -8.412 -0.661 1.00 43.41 464 PHE A C 1
ATOM 3874 O O . PHE A 1 464 ? 33.516 -7.836 -0.224 1.00 43.41 464 PHE A O 1
ATOM 3881 N N . GLU A 1 465 ? 35.730 -8.252 -0.142 1.00 40.31 465 GLU A N 1
ATOM 3882 C CA . GLU A 1 465 ? 36.111 -6.998 0.504 1.00 40.31 465 GLU A CA 1
ATOM 3883 C C . GLU A 1 465 ? 35.825 -5.856 -0.474 1.00 40.31 465 GLU A C 1
ATOM 3885 O O . GLU A 1 465 ? 36.015 -6.002 -1.687 1.00 40.31 465 GLU A O 1
ATOM 3890 N N . TYR A 1 466 ? 35.296 -4.762 0.072 1.00 39.47 466 TYR A N 1
ATOM 3891 C CA . TYR A 1 466 ? 34.966 -3.537 -0.637 1.00 39.47 466 TYR A CA 1
ATOM 3892 C C . TYR A 1 466 ? 36.036 -3.225 -1.692 1.00 39.47 466 TYR A C 1
ATOM 3894 O O . TYR A 1 466 ? 37.173 -2.906 -1.355 1.00 39.47 466 TYR A O 1
ATOM 3902 N N . TYR A 1 467 ? 35.662 -3.267 -2.974 1.00 40.44 467 TYR A N 1
ATOM 3903 C CA . TYR A 1 467 ? 36.322 -2.409 -3.952 1.00 40.44 467 TYR A CA 1
ATOM 3904 C C . TYR A 1 467 ? 35.923 -0.979 -3.567 1.00 40.44 467 TYR A C 1
ATOM 3906 O O . TYR A 1 467 ? 34.951 -0.433 -4.092 1.00 40.44 467 TYR A O 1
ATOM 3914 N N . GLU A 1 468 ? 36.617 -0.402 -2.582 1.00 37.88 468 GLU A N 1
ATOM 3915 C CA . GLU A 1 468 ? 36.758 1.046 -2.504 1.00 37.88 468 GLU A CA 1
ATOM 3916 C C . GLU A 1 468 ? 37.437 1.437 -3.809 1.00 37.88 468 GLU A C 1
ATOM 3918 O O . GLU A 1 468 ? 38.619 1.194 -4.041 1.00 37.88 468 GLU A O 1
ATOM 3923 N N . ASN A 1 469 ? 36.619 1.889 -4.751 1.00 37.75 469 ASN A N 1
ATOM 3924 C CA . ASN A 1 469 ? 37.105 2.377 -6.017 1.00 37.75 469 ASN A CA 1
ATOM 3925 C C . ASN A 1 469 ? 37.838 3.686 -5.688 1.00 37.75 469 ASN A C 1
ATOM 3927 O O . ASN A 1 469 ? 37.198 4.721 -5.524 1.00 37.75 469 ASN A O 1
ATOM 3931 N N . ASP A 1 470 ? 39.169 3.637 -5.572 1.00 37.62 470 ASP A N 1
ATOM 3932 C CA . ASP A 1 470 ? 40.049 4.804 -5.366 1.00 37.62 470 ASP A CA 1
ATOM 3933 C C . ASP A 1 470 ? 39.919 5.863 -6.487 1.00 37.62 470 ASP A C 1
ATOM 3935 O O . ASP A 1 470 ? 40.489 6.953 -6.405 1.00 37.62 470 ASP A O 1
ATOM 3939 N N . ASN A 1 471 ? 39.117 5.597 -7.525 1.00 41.25 471 ASN A N 1
ATOM 3940 C CA . ASN A 1 471 ? 38.666 6.589 -8.494 1.00 41.25 471 ASN A CA 1
ATOM 3941 C C . ASN A 1 471 ? 37.603 7.525 -7.890 1.00 41.25 471 ASN A C 1
ATOM 3943 O O . ASN A 1 471 ? 36.420 7.481 -8.237 1.00 41.25 471 ASN A O 1
ATOM 3947 N N . GLN A 1 472 ? 38.059 8.461 -7.053 1.00 43.06 472 GLN A N 1
ATOM 3948 C CA . GLN A 1 472 ? 37.297 9.645 -6.627 1.00 43.06 472 GLN A CA 1
ATOM 3949 C C . GLN A 1 472 ? 36.804 10.510 -7.807 1.00 43.06 472 GLN A C 1
ATOM 3951 O O . GLN A 1 472 ? 35.928 11.352 -7.627 1.00 43.06 472 GLN A O 1
ATOM 3956 N N . GLU A 1 473 ? 37.311 10.288 -9.025 1.00 41.84 473 GLU A N 1
ATOM 3957 C CA . GLU A 1 473 ? 36.850 10.969 -10.241 1.00 41.84 473 GLU A CA 1
ATOM 3958 C C . GLU A 1 473 ? 35.437 10.547 -10.687 1.00 41.84 473 GLU A C 1
ATOM 3960 O O . GLU A 1 473 ? 34.802 11.287 -11.430 1.00 41.84 473 GLU A O 1
ATOM 3965 N N . ALA A 1 474 ? 34.900 9.415 -10.209 1.00 44.12 474 ALA A N 1
ATOM 3966 C CA . ALA A 1 474 ? 33.564 8.937 -10.585 1.00 44.12 474 ALA A CA 1
ATOM 3967 C C . ALA A 1 474 ? 32.406 9.566 -9.784 1.00 44.12 474 ALA A C 1
ATOM 3969 O O . ALA A 1 474 ? 31.241 9.258 -10.049 1.00 44.12 474 ALA A O 1
ATOM 3970 N N . ILE A 1 475 ? 32.688 10.481 -8.848 1.00 44.56 475 ILE A N 1
ATOM 3971 C CA . ILE A 1 475 ? 31.666 11.357 -8.253 1.00 44.56 475 ILE A CA 1
ATOM 3972 C C . ILE A 1 475 ? 31.389 12.491 -9.249 1.00 44.56 475 ILE A C 1
ATOM 3974 O O . ILE A 1 475 ? 31.664 13.666 -9.009 1.00 44.56 475 ILE A O 1
ATOM 3978 N N . PHE A 1 476 ? 30.889 12.129 -10.427 1.00 51.56 476 PHE A N 1
ATOM 3979 C CA . PHE A 1 476 ? 30.399 13.108 -11.379 1.00 51.56 476 PHE A CA 1
ATOM 3980 C C . PHE A 1 476 ? 29.104 13.690 -10.812 1.00 51.56 476 PHE A C 1
ATOM 3982 O O . PHE A 1 476 ? 28.118 12.975 -10.625 1.00 51.56 476 PHE A O 1
ATOM 3989 N N . LEU A 1 477 ? 29.119 14.994 -10.524 1.00 54.00 477 LEU A N 1
ATOM 3990 C CA . LEU A 1 477 ? 27.896 15.777 -10.370 1.00 54.00 477 LEU A CA 1
ATOM 3991 C C . LEU A 1 477 ? 27.022 15.491 -11.594 1.00 54.00 477 LEU A C 1
ATOM 3993 O O . LEU A 1 477 ? 27.471 15.671 -12.726 1.00 54.00 477 LEU A O 1
ATOM 3997 N N . TYR A 1 478 ? 25.808 14.993 -11.363 1.00 61.44 478 TYR A N 1
ATOM 3998 C CA . TYR A 1 478 ? 24.842 14.816 -12.436 1.00 61.44 478 TYR A CA 1
ATOM 3999 C C . TYR A 1 478 ? 24.600 16.174 -13.103 1.00 61.44 478 TYR A C 1
ATOM 4001 O O . TYR A 1 478 ? 24.204 17.132 -12.439 1.00 61.44 478 TYR A O 1
ATOM 4009 N N . ASP A 1 479 ? 24.878 16.251 -14.404 1.00 65.44 479 ASP A N 1
ATOM 4010 C CA . ASP A 1 479 ? 24.547 17.407 -15.228 1.00 65.44 479 ASP A CA 1
ATOM 4011 C C . ASP A 1 479 ? 23.284 17.067 -16.034 1.00 65.44 479 ASP A C 1
ATOM 4013 O O . ASP A 1 479 ? 23.351 16.217 -16.931 1.00 65.44 479 ASP A O 1
ATOM 4017 N N . PRO A 1 480 ? 22.133 17.705 -15.747 1.00 60.88 480 PRO A N 1
ATOM 4018 C CA . PRO A 1 480 ? 20.880 17.439 -16.452 1.00 60.88 480 PRO A CA 1
ATOM 4019 C C . PRO A 1 480 ? 20.927 17.789 -17.947 1.00 60.88 480 PRO A C 1
ATOM 4021 O O . PRO A 1 480 ? 20.009 17.427 -18.681 1.00 60.88 480 PRO A O 1
ATOM 4024 N N . GLY A 1 481 ? 21.968 18.486 -18.418 1.00 66.81 481 GLY A N 1
ATOM 4025 C CA . GLY A 1 481 ? 22.200 18.762 -19.835 1.00 66.81 481 GLY A CA 1
ATOM 4026 C C . GLY A 1 481 ? 22.874 17.625 -20.612 1.00 66.81 481 GLY A C 1
ATOM 4027 O O . GLY A 1 481 ? 22.997 17.729 -21.834 1.00 66.81 481 GLY A O 1
ATOM 4028 N N . ILE A 1 482 ? 23.330 16.558 -19.945 1.00 74.00 482 ILE A N 1
ATOM 4029 C CA . ILE A 1 482 ? 23.996 15.422 -20.590 1.00 74.00 482 ILE A CA 1
ATOM 4030 C C . ILE A 1 482 ? 22.989 14.296 -20.812 1.00 74.00 482 ILE A C 1
ATOM 4032 O O . ILE A 1 482 ? 22.431 13.733 -19.878 1.00 74.00 482 ILE A O 1
ATOM 4036 N N . GLU A 1 483 ? 22.805 13.917 -22.071 1.00 78.69 483 GLU A N 1
ATOM 4037 C CA . GLU A 1 483 ? 22.039 12.735 -22.457 1.00 78.69 483 GLU A CA 1
ATOM 4038 C C . GLU A 1 483 ? 22.989 11.585 -22.795 1.00 78.69 483 GLU A C 1
ATOM 4040 O O . GLU A 1 483 ? 24.015 11.779 -23.454 1.00 78.69 483 GLU A O 1
ATOM 4045 N N . SER A 1 484 ? 22.647 10.366 -22.376 1.00 76.19 484 SER A N 1
ATOM 4046 C CA . SER A 1 484 ? 23.414 9.178 -22.742 1.00 76.19 484 SER A CA 1
ATOM 4047 C C . SER A 1 484 ? 22.513 7.990 -23.048 1.00 76.19 484 SER A C 1
ATOM 4049 O O . SER A 1 484 ? 21.440 7.800 -22.479 1.00 76.19 484 SER A O 1
ATOM 4051 N N . VAL A 1 485 ? 22.952 7.169 -23.997 1.00 79.00 485 VAL A N 1
ATOM 4052 C CA . VAL A 1 485 ? 22.295 5.895 -24.288 1.00 79.00 485 VAL A CA 1
ATOM 4053 C C . VAL A 1 485 ? 22.787 4.885 -23.253 1.00 79.00 485 VAL A C 1
ATOM 4055 O O . VAL A 1 485 ? 23.998 4.821 -23.038 1.00 79.00 485 VAL A O 1
ATOM 4058 N N . PRO A 1 486 ? 21.911 4.064 -22.644 1.00 78.38 486 PRO A N 1
ATOM 4059 C CA . PRO A 1 486 ? 22.380 3.042 -21.726 1.00 78.38 486 PRO A CA 1
ATOM 4060 C C . PRO A 1 486 ? 23.246 2.048 -22.501 1.00 78.38 486 PRO A C 1
ATOM 4062 O O . PRO A 1 486 ? 22.858 1.526 -23.561 1.00 78.38 486 PRO A O 1
ATOM 4065 N N . GLN A 1 487 ? 24.444 1.848 -21.977 1.00 80.06 487 GLN A N 1
ATOM 4066 C CA . GLN A 1 487 ? 25.422 0.889 -22.442 1.00 80.06 487 GLN A CA 1
ATOM 4067 C C . GLN A 1 487 ? 26.201 0.421 -21.219 1.00 80.06 487 GLN A C 1
ATOM 4069 O O . GLN A 1 487 ? 26.657 1.234 -20.416 1.00 80.06 487 GLN A O 1
ATOM 4074 N N . ILE A 1 488 ? 26.314 -0.893 -21.064 1.00 76.88 488 ILE A N 1
ATOM 4075 C CA . ILE A 1 488 ? 27.090 -1.463 -19.974 1.00 76.88 488 ILE A CA 1
ATOM 4076 C C . ILE A 1 488 ? 28.583 -1.285 -20.274 1.00 76.88 488 ILE A C 1
ATOM 4078 O O . ILE A 1 488 ? 29.047 -1.592 -21.374 1.00 76.88 488 ILE A O 1
ATOM 4082 N N . ASP A 1 489 ? 29.333 -0.754 -19.310 1.00 75.44 489 ASP A N 1
ATOM 4083 C CA . ASP A 1 489 ? 30.778 -0.598 -19.460 1.00 75.44 489 ASP A CA 1
ATOM 4084 C C . ASP A 1 489 ? 31.465 -1.966 -19.506 1.00 75.44 489 ASP A C 1
ATOM 4086 O O . ASP A 1 489 ? 31.034 -2.919 -18.853 1.00 75.44 489 ASP A O 1
ATOM 4090 N N . ASN A 1 490 ? 32.583 -2.061 -20.231 1.00 70.88 490 ASN A N 1
ATOM 4091 C CA . ASN A 1 490 ? 33.337 -3.313 -20.378 1.00 70.88 490 ASN A CA 1
ATOM 4092 C C . ASN A 1 490 ? 33.741 -3.930 -19.026 1.00 70.88 490 ASN A C 1
ATOM 4094 O O . ASN A 1 490 ? 33.869 -5.145 -18.916 1.00 70.88 490 ASN A O 1
ATOM 4098 N N . GLU A 1 491 ? 33.953 -3.113 -17.992 1.00 66.88 491 GLU A N 1
ATOM 4099 C CA . GLU A 1 491 ? 34.261 -3.585 -16.637 1.00 66.88 491 GLU A CA 1
ATOM 4100 C C . GLU A 1 491 ? 33.056 -4.273 -15.981 1.00 66.88 491 GLU A C 1
ATOM 4102 O O . GLU A 1 491 ? 33.195 -5.331 -15.363 1.00 66.88 491 GLU A O 1
ATOM 4107 N N . LEU A 1 492 ? 31.858 -3.724 -16.188 1.00 68.62 492 LEU A N 1
ATOM 4108 C CA . LEU A 1 492 ? 30.596 -4.275 -15.699 1.00 68.62 492 LEU A CA 1
ATOM 4109 C C . LEU A 1 492 ? 30.200 -5.545 -16.468 1.00 68.62 492 LEU A C 1
ATOM 4111 O O . LEU A 1 492 ? 29.670 -6.488 -15.876 1.00 68.62 492 LEU A O 1
ATOM 4115 N N . GLU A 1 493 ? 30.532 -5.624 -17.761 1.00 68.62 493 GLU A N 1
ATOM 4116 C CA . GLU A 1 493 ? 30.385 -6.846 -18.564 1.00 68.62 493 GLU A CA 1
ATOM 4117 C C . GLU A 1 493 ? 31.235 -8.022 -18.064 1.00 68.62 493 GLU A C 1
ATOM 4119 O O . GLU A 1 493 ? 30.995 -9.157 -18.470 1.00 68.62 493 GLU A O 1
ATOM 4124 N N . ASN A 1 494 ? 32.219 -7.791 -17.193 1.00 73.56 494 ASN A N 1
ATOM 4125 C CA . ASN A 1 494 ? 33.100 -8.846 -16.687 1.00 73.56 494 ASN A CA 1
ATOM 4126 C C . ASN A 1 494 ? 32.695 -9.353 -15.296 1.00 73.56 494 ASN A C 1
ATOM 4128 O O . ASN A 1 494 ? 33.343 -10.254 -14.757 1.00 73.56 494 ASN A O 1
ATOM 4132 N N . MET A 1 495 ? 31.628 -8.811 -14.702 1.00 79.12 495 MET A N 1
ATOM 4133 C CA . MET A 1 495 ? 31.179 -9.217 -13.368 1.00 79.12 495 MET A CA 1
ATOM 4134 C C . MET A 1 495 ? 30.748 -10.684 -13.318 1.00 79.12 495 MET A C 1
ATOM 4136 O O . MET A 1 495 ? 30.214 -11.195 -14.290 1.00 79.12 495 MET A O 1
ATOM 4140 N N . PRO A 1 496 ? 30.919 -11.411 -12.205 1.00 85.12 496 PRO A N 1
ATOM 4141 C CA . PRO A 1 496 ? 30.470 -12.796 -12.139 1.00 85.12 496 PRO A CA 1
ATOM 4142 C C . PRO A 1 496 ? 28.950 -12.915 -12.334 1.00 85.12 496 PRO A C 1
ATOM 4144 O O . PRO A 1 496 ? 28.185 -11.986 -12.077 1.00 85.12 496 PRO A O 1
ATOM 4147 N N . PHE A 1 497 ? 28.496 -14.087 -12.777 1.00 87.19 497 PHE A N 1
ATOM 4148 C CA . PHE A 1 497 ? 27.066 -14.376 -12.854 1.00 87.19 497 PHE A CA 1
ATOM 4149 C C . PHE A 1 497 ? 26.500 -14.567 -11.440 1.00 87.19 497 PHE A C 1
ATOM 4151 O O . PHE A 1 497 ? 26.934 -15.463 -10.712 1.00 87.19 497 PHE A O 1
ATOM 4158 N N . SER A 1 498 ? 25.552 -13.721 -11.050 1.00 89.50 498 SER A N 1
ATOM 4159 C CA . SER A 1 498 ? 24.963 -13.706 -9.714 1.00 89.50 498 SER A CA 1
ATOM 4160 C C . SER A 1 498 ? 24.038 -14.901 -9.481 1.00 89.50 498 SER A C 1
ATOM 4162 O O . SER A 1 498 ? 23.199 -15.248 -10.318 1.00 89.50 498 SER A O 1
ATOM 4164 N N . SER A 1 499 ? 24.144 -15.514 -8.300 1.00 87.88 499 SER A N 1
ATOM 4165 C CA . SER A 1 499 ? 23.234 -16.575 -7.858 1.00 87.88 499 SER A CA 1
ATOM 4166 C C . SER A 1 499 ? 21.802 -16.063 -7.688 1.00 87.88 499 SER A C 1
ATOM 4168 O O . SER A 1 499 ? 20.870 -16.729 -8.135 1.00 87.88 499 SER A O 1
ATOM 4170 N N . THR A 1 500 ? 21.620 -14.862 -7.131 1.00 88.62 500 THR A N 1
ATOM 4171 C CA . THR A 1 500 ? 20.309 -14.207 -6.993 1.00 88.62 500 THR A CA 1
ATOM 4172 C C . THR A 1 500 ? 19.689 -13.921 -8.357 1.00 88.62 500 THR A C 1
ATOM 4174 O O . THR A 1 500 ? 18.478 -14.068 -8.532 1.00 88.62 500 THR A O 1
ATOM 4177 N N . PHE A 1 501 ? 20.502 -13.568 -9.360 1.00 93.19 501 PHE A N 1
ATOM 4178 C CA . PHE A 1 501 ? 19.993 -13.423 -10.721 1.00 93.19 501 PHE A CA 1
ATOM 4179 C C . PHE A 1 501 ? 19.550 -14.763 -11.308 1.00 93.19 501 PHE A C 1
ATOM 4181 O O . PHE A 1 501 ? 18.460 -14.862 -11.868 1.00 93.19 501 PHE A O 1
ATOM 4188 N N . ASN A 1 502 ? 20.345 -15.820 -11.129 1.00 90.62 502 ASN A N 1
ATOM 4189 C CA . ASN A 1 502 ? 19.969 -17.168 -11.553 1.00 90.62 502 ASN A CA 1
ATOM 4190 C C . ASN A 1 502 ? 18.655 -17.637 -10.904 1.00 90.62 502 ASN A C 1
ATOM 4192 O O . ASN A 1 502 ? 17.790 -18.203 -11.573 1.00 90.62 502 ASN A O 1
ATOM 4196 N N . GLU A 1 503 ? 18.479 -17.378 -9.607 1.00 90.06 503 GLU A N 1
ATOM 4197 C CA . GLU A 1 503 ? 17.236 -17.659 -8.888 1.00 90.06 503 GLU A CA 1
ATOM 4198 C C . GLU A 1 503 ? 16.060 -16.880 -9.486 1.00 90.06 503 GLU A C 1
ATOM 4200 O O . GLU A 1 503 ? 15.014 -17.464 -9.780 1.00 90.06 503 GLU A O 1
ATOM 4205 N N . ALA A 1 504 ? 16.242 -15.585 -9.748 1.00 90.88 504 ALA A N 1
ATOM 4206 C CA . ALA A 1 504 ? 15.235 -14.754 -10.392 1.00 90.88 504 ALA A CA 1
ATOM 4207 C C . ALA A 1 504 ? 14.837 -15.297 -11.777 1.00 90.88 504 ALA A C 1
ATOM 4209 O O . ALA A 1 504 ? 13.647 -15.418 -12.070 1.00 90.88 504 ALA A O 1
ATOM 4210 N N . LEU A 1 505 ? 15.803 -15.714 -12.601 1.00 92.69 505 LEU A N 1
ATOM 4211 C CA . LEU A 1 505 ? 15.545 -16.333 -13.905 1.00 92.69 505 LEU A CA 1
ATOM 4212 C C . LEU A 1 505 ? 14.773 -17.653 -13.777 1.00 92.69 505 LEU A C 1
ATOM 4214 O O . LEU A 1 505 ? 13.838 -17.898 -14.543 1.00 92.69 505 LEU A O 1
ATOM 4218 N N . ASN A 1 506 ? 15.111 -18.491 -12.795 1.00 91.31 506 ASN A N 1
ATOM 4219 C CA . ASN A 1 506 ? 14.384 -19.732 -12.519 1.00 91.31 506 ASN A CA 1
ATOM 4220 C C . ASN A 1 506 ? 12.945 -19.460 -12.061 1.00 91.31 506 ASN A C 1
ATOM 4222 O O . ASN A 1 506 ? 12.018 -20.125 -12.531 1.00 91.31 506 ASN A O 1
ATOM 4226 N N . ASN A 1 507 ? 12.740 -18.442 -11.222 1.00 91.19 507 ASN A N 1
ATOM 4227 C CA . ASN A 1 507 ? 11.414 -17.992 -10.804 1.00 91.19 507 ASN A CA 1
ATOM 4228 C C . ASN A 1 507 ? 10.582 -17.528 -12.007 1.00 91.19 507 ASN A C 1
ATOM 4230 O O . ASN A 1 507 ? 9.438 -17.955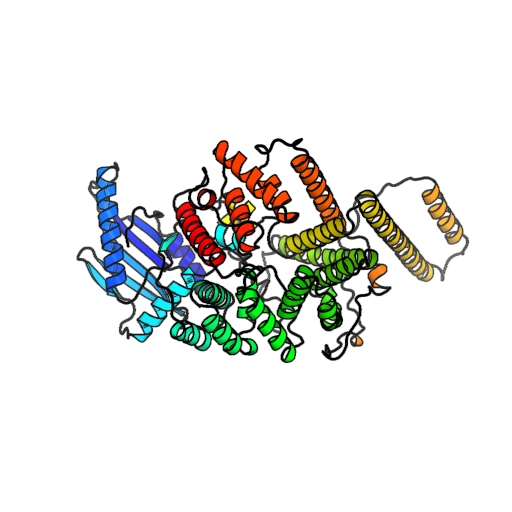 -12.164 1.00 91.19 507 ASN A O 1
ATOM 4234 N N . VAL A 1 508 ? 11.161 -16.727 -12.907 1.00 93.50 508 VAL A N 1
ATOM 4235 C CA . VAL A 1 508 ? 10.490 -16.278 -14.138 1.00 93.50 508 VAL A CA 1
ATOM 4236 C C . VAL A 1 508 ? 10.130 -17.455 -15.046 1.00 93.50 508 VAL A C 1
ATOM 4238 O O . VAL A 1 508 ? 8.981 -17.558 -15.484 1.00 93.50 508 VAL A O 1
ATOM 4241 N N . LYS A 1 509 ? 11.048 -18.405 -15.265 1.00 92.25 509 LYS A N 1
ATOM 4242 C CA . LYS A 1 509 ? 10.757 -19.648 -16.006 1.00 92.25 509 LYS A CA 1
ATOM 4243 C C . LYS A 1 509 ? 9.603 -20.428 -15.365 1.00 92.25 509 LYS A C 1
ATOM 4245 O O . LYS A 1 509 ? 8.710 -20.902 -16.070 1.00 92.25 509 LYS A O 1
ATOM 4250 N N . GLY A 1 510 ? 9.580 -20.538 -14.036 1.00 92.50 510 GLY A N 1
ATOM 4251 C CA . GLY A 1 510 ? 8.487 -21.155 -13.279 1.00 92.50 510 GLY A CA 1
ATOM 4252 C C . GLY A 1 510 ? 7.136 -20.476 -13.528 1.00 92.50 510 GLY A C 1
ATOM 4253 O O . GLY A 1 510 ? 6.159 -21.153 -13.861 1.00 92.50 510 GLY A O 1
ATOM 4254 N N . ILE A 1 511 ? 7.103 -19.142 -13.462 1.00 93.56 511 ILE A N 1
ATOM 4255 C CA . ILE A 1 511 ? 5.908 -18.319 -13.702 1.00 93.56 511 ILE A CA 1
ATOM 4256 C C . ILE A 1 511 ? 5.367 -18.539 -15.116 1.00 93.56 511 ILE A C 1
ATOM 4258 O O . ILE A 1 511 ? 4.177 -18.808 -15.275 1.00 93.56 511 ILE A O 1
ATOM 4262 N N . PHE A 1 512 ? 6.217 -18.508 -16.146 1.00 94.31 512 PHE A N 1
ATOM 4263 C CA . PHE A 1 512 ? 5.773 -18.728 -17.527 1.00 94.31 512 PHE A CA 1
ATOM 4264 C C . PHE A 1 512 ? 5.309 -20.159 -17.788 1.00 94.31 512 PHE A C 1
ATOM 4266 O O . PHE A 1 512 ? 4.306 -20.368 -18.477 1.00 94.31 512 PHE A O 1
ATOM 4273 N N . ASN A 1 513 ? 5.973 -21.154 -17.201 1.00 92.94 513 ASN A N 1
ATOM 4274 C CA . ASN A 1 513 ? 5.529 -22.543 -17.275 1.00 92.94 513 ASN A CA 1
ATOM 4275 C C . ASN A 1 513 ? 4.139 -22.726 -16.651 1.00 92.94 513 ASN A C 1
ATOM 4277 O O . ASN A 1 513 ? 3.281 -23.406 -17.225 1.00 92.94 513 ASN A O 1
ATOM 4281 N N . GLN A 1 514 ? 3.883 -22.097 -15.503 1.00 93.44 514 GLN A N 1
ATOM 4282 C CA . GLN A 1 514 ? 2.568 -22.094 -14.865 1.00 93.44 514 GLN A CA 1
ATOM 4283 C C . GLN A 1 514 ? 1.539 -21.324 -15.703 1.00 93.44 514 GLN A C 1
ATOM 4285 O O . GLN A 1 514 ? 0.459 -21.853 -15.968 1.00 93.44 514 GLN A O 1
ATOM 4290 N N . TYR A 1 515 ? 1.892 -20.146 -16.224 1.00 95.19 515 TYR A N 1
ATOM 4291 C CA . TYR A 1 515 ? 1.032 -19.347 -17.099 1.00 95.19 515 TYR A CA 1
ATOM 4292 C C . TYR A 1 515 ? 0.589 -20.128 -18.345 1.00 95.19 515 TYR A C 1
ATOM 4294 O O . TYR A 1 515 ? -0.605 -20.200 -18.644 1.00 95.19 515 TYR A O 1
ATOM 4302 N N . LYS A 1 516 ? 1.511 -20.821 -19.031 1.00 93.50 516 LYS A N 1
ATOM 4303 C CA . LYS A 1 516 ? 1.193 -21.684 -20.185 1.00 93.50 516 LYS A CA 1
ATOM 4304 C C . LYS A 1 516 ? 0.223 -22.808 -19.813 1.00 93.50 516 LYS A C 1
ATOM 4306 O O . LYS A 1 516 ? -0.710 -23.091 -20.570 1.00 93.50 516 LYS A O 1
ATOM 4311 N N . LYS A 1 517 ? 0.398 -23.447 -18.649 1.00 94.19 517 LYS A N 1
ATOM 4312 C CA . LYS A 1 517 ? -0.531 -24.482 -18.154 1.00 94.19 517 LYS A CA 1
ATOM 4313 C C . LYS A 1 517 ? -1.926 -23.907 -17.888 1.00 94.19 517 LYS A C 1
ATOM 4315 O O . LYS A 1 517 ? -2.917 -24.542 -18.258 1.00 94.19 517 LYS A O 1
ATOM 4320 N N . LEU A 1 518 ? -2.005 -22.710 -17.305 1.00 94.12 518 LEU A N 1
ATOM 4321 C CA . LEU A 1 518 ? -3.258 -22.003 -17.021 1.00 94.12 518 LEU A CA 1
ATOM 4322 C C . LEU A 1 518 ? -3.978 -21.564 -18.303 1.00 94.12 518 LEU A C 1
ATOM 4324 O O . LEU A 1 518 ? -5.184 -21.785 -18.443 1.00 94.12 518 LEU A O 1
ATOM 4328 N N . LYS A 1 519 ? -3.254 -21.001 -19.276 1.00 92.38 519 LYS A N 1
ATOM 4329 C CA . LYS A 1 519 ? -3.811 -20.563 -20.566 1.00 92.38 519 LYS A CA 1
ATOM 4330 C C . LYS A 1 519 ? -4.388 -21.736 -21.359 1.00 92.38 519 LYS A C 1
ATOM 4332 O O . LYS A 1 519 ? -5.516 -21.657 -21.838 1.00 92.38 519 LYS A O 1
ATOM 4337 N N . ASN A 1 520 ? -3.676 -22.863 -21.375 1.00 91.38 520 ASN A N 1
ATOM 4338 C CA . ASN A 1 520 ? -4.086 -24.087 -22.068 1.00 91.38 520 ASN A CA 1
ATOM 4339 C C . ASN A 1 520 ? -5.126 -24.931 -21.307 1.00 91.38 520 ASN A C 1
ATOM 4341 O O . ASN A 1 520 ? -5.416 -26.048 -21.732 1.00 91.38 520 ASN A O 1
ATOM 4345 N N . ARG A 1 521 ? -5.666 -24.439 -20.179 1.00 85.00 521 ARG A N 1
ATOM 4346 C CA . ARG A 1 521 ? -6.619 -25.159 -19.306 1.00 85.00 521 ARG A CA 1
ATOM 4347 C C . ARG A 1 521 ? -6.115 -26.537 -18.843 1.00 85.00 521 ARG A C 1
ATOM 4349 O O . ARG A 1 521 ? -6.909 -27.434 -18.582 1.00 85.00 521 ARG A O 1
ATOM 4356 N N . ARG A 1 522 ? -4.791 -26.713 -18.754 1.00 77.25 522 ARG A N 1
ATOM 4357 C CA . ARG A 1 522 ? -4.139 -27.957 -18.302 1.00 77.25 522 ARG A CA 1
ATOM 4358 C C . ARG A 1 522 ? -3.931 -27.998 -16.787 1.00 77.25 522 ARG A C 1
ATOM 4360 O O . ARG A 1 522 ? -3.692 -29.070 -16.246 1.00 77.25 522 ARG A O 1
ATOM 4367 N N . ALA A 1 523 ? -3.990 -26.847 -16.119 1.00 80.25 523 ALA A N 1
ATOM 4368 C CA . ALA A 1 523 ? -3.933 -26.742 -14.664 1.00 80.25 523 ALA A CA 1
ATOM 4369 C C . ALA A 1 523 ? -5.342 -26.624 -14.068 1.00 80.25 523 ALA A C 1
ATOM 4371 O O . ALA A 1 523 ? -6.213 -25.960 -14.634 1.00 80.25 523 ALA A O 1
ATOM 4372 N N . ASN A 1 524 ? -5.547 -27.249 -12.908 1.00 82.94 524 ASN A N 1
ATOM 4373 C CA . ASN A 1 524 ? -6.771 -27.087 -12.137 1.00 82.94 524 ASN A CA 1
ATOM 4374 C C . ASN A 1 524 ? -6.748 -25.719 -11.444 1.00 82.94 524 ASN A C 1
ATOM 4376 O O . ASN A 1 524 ? -5.916 -25.492 -10.573 1.00 82.94 524 ASN A O 1
ATOM 4380 N N . LEU A 1 525 ? -7.668 -24.825 -11.815 1.00 82.44 525 LEU A N 1
ATOM 4381 C CA . LEU A 1 525 ? -7.725 -23.465 -11.262 1.00 82.44 525 LEU A CA 1
ATOM 4382 C C . LEU A 1 525 ? -8.035 -23.443 -9.756 1.00 82.44 525 LEU A C 1
ATOM 4384 O O . LEU A 1 525 ? -7.722 -22.458 -9.095 1.00 82.44 525 LEU A O 1
ATOM 4388 N N . ASN A 1 526 ? -8.612 -24.523 -9.218 1.00 77.81 526 ASN A N 1
ATOM 4389 C CA . ASN A 1 526 ? -8.914 -24.652 -7.790 1.00 77.81 526 ASN A CA 1
ATOM 4390 C C . ASN A 1 526 ? -7.696 -25.065 -6.950 1.00 77.81 526 ASN A C 1
ATOM 4392 O O . ASN A 1 526 ? -7.756 -25.002 -5.726 1.00 77.81 526 ASN A O 1
ATOM 4396 N N . GLN A 1 527 ? -6.609 -25.521 -7.577 1.00 83.50 527 GLN A N 1
ATOM 4397 C CA . GLN A 1 527 ? -5.369 -25.867 -6.884 1.00 83.50 527 GLN A CA 1
ATOM 4398 C C . GLN A 1 527 ? -4.407 -24.680 -6.943 1.00 83.50 527 GLN A C 1
ATOM 4400 O O . GLN A 1 527 ? -4.185 -24.132 -8.019 1.00 83.50 527 GLN A O 1
ATOM 4405 N N . ASP A 1 528 ? -3.842 -24.299 -5.792 1.00 89.50 528 ASP A N 1
ATOM 4406 C CA . ASP A 1 528 ? -2.920 -23.159 -5.658 1.00 89.50 528 ASP A CA 1
ATOM 4407 C C . ASP A 1 528 ? -3.442 -21.868 -6.321 1.00 89.50 528 ASP A C 1
ATOM 4409 O O . ASP A 1 528 ? -2.797 -21.239 -7.162 1.00 89.50 528 ASP A O 1
ATOM 4413 N N . HIS A 1 529 ? -4.670 -21.480 -5.977 1.00 91.31 529 HIS A N 1
ATOM 4414 C CA . HIS A 1 529 ? -5.309 -20.305 -6.567 1.00 91.31 529 HIS A CA 1
ATOM 4415 C C . HIS A 1 529 ? -4.535 -19.002 -6.303 1.00 91.31 529 HIS A C 1
ATOM 4417 O O . HIS A 1 529 ? -4.441 -18.179 -7.212 1.00 91.31 529 HIS A O 1
ATOM 4423 N N . VAL A 1 530 ? -3.899 -18.854 -5.133 1.00 91.12 530 VAL A N 1
ATOM 4424 C CA . VAL A 1 530 ? -3.041 -17.699 -4.814 1.00 91.12 530 VAL A CA 1
ATOM 4425 C C . VAL A 1 530 ? -1.854 -17.633 -5.779 1.00 91.12 530 VAL A C 1
ATOM 4427 O O . VAL A 1 530 ? -1.626 -16.591 -6.390 1.00 91.12 530 VAL A O 1
ATOM 4430 N N . GLY A 1 531 ? -1.117 -18.737 -5.966 1.00 91.44 531 GLY A N 1
ATOM 4431 C CA . GLY A 1 531 ? 0.003 -18.792 -6.910 1.00 91.44 531 GLY A CA 1
ATOM 4432 C C . GLY A 1 531 ? -0.436 -18.521 -8.350 1.00 91.44 531 GLY A C 1
ATOM 4433 O O . GLY A 1 531 ? 0.197 -17.740 -9.060 1.00 91.44 531 GLY A O 1
ATOM 4434 N N . ASN A 1 532 ? -1.581 -19.073 -8.763 1.00 94.44 532 ASN A N 1
ATOM 4435 C CA . ASN A 1 532 ? -2.155 -18.821 -10.086 1.00 94.44 532 ASN A CA 1
ATOM 4436 C C . ASN A 1 532 ? -2.546 -17.344 -10.291 1.00 94.44 532 ASN A C 1
ATOM 4438 O O . ASN A 1 532 ? -2.320 -16.804 -11.376 1.00 94.44 532 ASN A O 1
ATOM 4442 N N . LEU A 1 533 ? -3.114 -16.685 -9.274 1.00 94.62 533 LEU A N 1
ATOM 4443 C CA . LEU A 1 533 ? -3.437 -15.256 -9.318 1.00 94.62 533 LEU A CA 1
ATOM 4444 C C . LEU A 1 533 ? -2.173 -14.394 -9.373 1.00 94.62 533 LEU A C 1
ATOM 4446 O O . LEU A 1 533 ? -2.136 -13.456 -10.163 1.00 94.62 533 LEU A O 1
ATOM 4450 N N . ILE A 1 534 ? -1.124 -14.731 -8.611 1.00 93.50 534 ILE A N 1
ATOM 4451 C CA . ILE A 1 534 ? 0.183 -14.051 -8.678 1.00 93.50 534 ILE A CA 1
ATOM 4452 C C . ILE A 1 534 ? 0.767 -14.143 -10.089 1.00 93.50 534 ILE A C 1
ATOM 4454 O O . ILE A 1 534 ? 1.236 -13.144 -10.628 1.00 93.50 534 ILE A O 1
ATOM 4458 N N . VAL A 1 535 ? 0.718 -15.327 -10.703 1.00 94.44 535 VAL A N 1
ATOM 4459 C CA . VAL A 1 535 ? 1.193 -15.546 -12.075 1.00 94.44 535 VAL A CA 1
ATOM 4460 C C . VAL A 1 535 ? 0.421 -14.669 -13.057 1.00 94.44 535 VAL A C 1
ATOM 4462 O O . VAL A 1 535 ? 1.042 -13.941 -13.827 1.00 94.44 535 VAL A O 1
ATOM 4465 N N . ALA A 1 536 ? -0.915 -14.693 -13.006 1.00 96.12 536 ALA A N 1
ATOM 4466 C CA . ALA A 1 536 ? -1.767 -13.886 -13.879 1.00 96.12 536 ALA A CA 1
ATOM 4467 C C . ALA A 1 536 ? -1.548 -12.375 -13.683 1.00 96.12 536 ALA A C 1
ATOM 4469 O O . ALA A 1 536 ? -1.452 -11.634 -14.657 1.00 96.12 536 ALA A O 1
ATOM 4470 N N . TYR A 1 537 ? -1.392 -11.934 -12.434 1.00 95.06 537 TYR A N 1
ATOM 4471 C CA . TYR A 1 537 ? -1.071 -10.553 -12.085 1.00 95.06 537 TYR A CA 1
ATOM 4472 C C . TYR A 1 537 ? 0.276 -10.113 -12.676 1.00 95.06 537 TYR A C 1
ATOM 4474 O O . TYR A 1 537 ? 0.352 -9.093 -13.358 1.00 95.06 537 TYR A O 1
ATOM 4482 N N . ARG A 1 538 ? 1.336 -10.906 -12.476 1.00 93.69 538 ARG A N 1
ATOM 4483 C CA . ARG A 1 538 ? 2.695 -10.580 -12.937 1.00 93.69 538 ARG A CA 1
ATOM 4484 C C . ARG A 1 538 ? 2.820 -10.532 -14.456 1.00 93.69 538 ARG A C 1
ATOM 4486 O O . ARG A 1 538 ? 3.538 -9.686 -14.978 1.00 93.69 538 ARG A O 1
ATOM 4493 N N . VAL A 1 539 ? 2.103 -11.400 -15.170 1.00 95.31 539 VAL A N 1
ATOM 4494 C CA . VAL A 1 539 ? 2.057 -11.363 -16.642 1.00 95.31 539 VAL A CA 1
ATOM 4495 C C . VAL A 1 539 ? 1.039 -10.354 -17.194 1.00 95.31 539 VAL A C 1
ATOM 4497 O O . VAL A 1 539 ? 0.828 -10.318 -18.403 1.00 95.31 539 VAL A O 1
ATOM 4500 N N . LYS A 1 540 ? 0.415 -9.539 -16.327 1.00 94.88 540 LYS A N 1
ATOM 4501 C CA . LYS A 1 540 ? -0.579 -8.511 -16.675 1.00 94.88 540 LYS A CA 1
ATOM 4502 C C . LYS A 1 540 ? -1.813 -9.066 -17.423 1.00 94.88 540 LYS A C 1
ATOM 4504 O O . LYS A 1 540 ? -2.381 -8.389 -18.273 1.00 94.88 540 LYS A O 1
ATOM 4509 N N . ASP A 1 541 ? -2.255 -10.288 -17.102 1.00 96.19 541 ASP A N 1
ATOM 4510 C CA . ASP A 1 541 ? -3.412 -10.957 -17.728 1.00 96.19 541 ASP A CA 1
ATOM 4511 C C . ASP A 1 541 ? -4.671 -10.854 -16.840 1.00 96.19 541 ASP A C 1
ATOM 4513 O O . ASP A 1 541 ? -4.995 -11.751 -16.052 1.00 96.19 541 ASP A O 1
ATOM 4517 N N . GLY A 1 542 ? -5.387 -9.730 -16.960 1.00 96.00 542 GLY A N 1
ATOM 4518 C CA . GLY A 1 542 ? -6.587 -9.439 -16.166 1.00 96.00 542 GLY A CA 1
ATOM 4519 C C . GLY A 1 542 ? -7.768 -10.384 -16.433 1.00 96.00 542 GLY A C 1
ATOM 4520 O O . GLY A 1 542 ? -8.530 -10.714 -15.518 1.00 96.00 542 GLY A O 1
ATOM 4521 N N . GLU A 1 543 ? -7.910 -10.898 -17.659 1.00 96.12 543 GLU A N 1
ATOM 4522 C CA . GLU A 1 543 ? -8.942 -11.891 -17.986 1.00 96.12 543 GLU A CA 1
ATOM 4523 C C . GLU A 1 543 ? -8.698 -13.210 -17.247 1.00 96.12 543 GLU A C 1
ATOM 4525 O O . GLU A 1 543 ? -9.627 -13.802 -16.679 1.00 96.12 543 GLU A O 1
ATOM 4530 N N . LEU A 1 544 ? -7.443 -13.669 -17.217 1.00 96.12 544 LEU A N 1
ATOM 4531 C CA . LEU A 1 544 ? -7.056 -14.860 -16.476 1.00 96.12 544 LEU A CA 1
ATOM 4532 C C . LEU A 1 544 ? -7.274 -14.675 -14.971 1.00 96.12 544 LEU A C 1
ATOM 4534 O O . LEU A 1 544 ? -7.809 -15.595 -14.345 1.00 96.12 544 LEU A O 1
ATOM 4538 N N . MET A 1 545 ? -6.933 -13.508 -14.409 1.00 96.88 545 MET A N 1
ATOM 4539 C CA . MET A 1 545 ? -7.209 -13.182 -13.001 1.00 96.88 545 MET A CA 1
ATOM 4540 C C . MET A 1 545 ? -8.699 -13.340 -12.677 1.00 96.88 545 MET A C 1
ATOM 4542 O O . MET A 1 545 ? -9.063 -14.112 -11.789 1.00 96.88 545 MET A O 1
ATOM 4546 N N . ASN A 1 546 ? -9.572 -12.694 -13.457 1.00 95.94 546 ASN A N 1
ATOM 4547 C CA . ASN A 1 546 ? -11.025 -12.772 -13.278 1.00 95.94 546 ASN A CA 1
ATOM 4548 C C . ASN A 1 546 ? -11.551 -14.209 -13.394 1.00 95.94 546 ASN A C 1
ATOM 4550 O O . ASN A 1 546 ? -12.410 -14.634 -12.616 1.00 95.94 546 ASN A O 1
ATOM 4554 N N . ARG A 1 547 ? -11.021 -14.993 -14.340 1.00 94.81 547 ARG A N 1
ATOM 4555 C CA . ARG A 1 547 ? -11.404 -16.399 -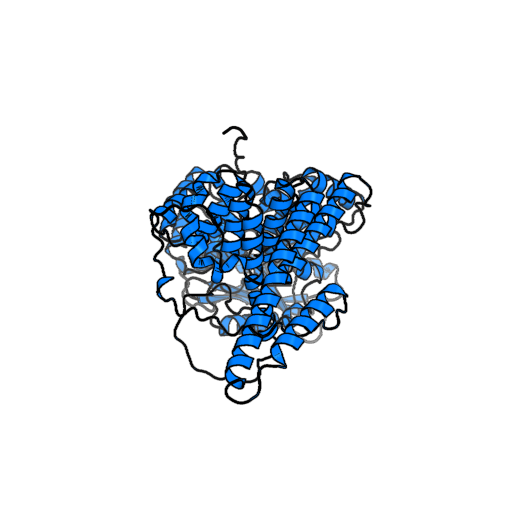14.526 1.00 94.81 547 ARG A CA 1
ATOM 4556 C C . ARG A 1 547 ? -10.999 -17.275 -13.341 1.00 94.81 547 ARG A C 1
ATOM 4558 O O . ARG A 1 547 ? -11.802 -18.104 -12.908 1.00 94.81 547 ARG A O 1
ATOM 4565 N N . ILE A 1 548 ? -9.778 -17.110 -12.827 1.00 95.38 548 ILE A N 1
ATOM 4566 C CA . ILE A 1 548 ? -9.308 -17.830 -11.635 1.00 95.38 548 ILE A CA 1
ATOM 4567 C C . ILE A 1 548 ? -10.197 -17.456 -10.451 1.00 95.38 548 ILE A C 1
ATOM 4569 O O . ILE A 1 548 ? -10.824 -18.339 -9.869 1.00 95.38 548 ILE A O 1
ATOM 4573 N N . PHE A 1 549 ? -10.346 -16.160 -10.167 1.00 95.31 549 PHE A N 1
ATOM 4574 C CA . PHE A 1 549 ? -11.102 -15.680 -9.012 1.00 95.31 549 PHE A CA 1
ATOM 4575 C C . PHE A 1 549 ? -12.566 -16.135 -9.030 1.00 95.31 549 PHE A C 1
ATOM 4577 O O . PHE A 1 549 ? -13.071 -16.622 -8.021 1.00 95.31 549 PHE A O 1
ATOM 4584 N N . LYS A 1 550 ? -13.231 -16.101 -10.192 1.00 94.25 550 LYS A N 1
ATOM 4585 C CA . LYS A 1 550 ? -14.595 -16.631 -10.353 1.00 94.25 550 LYS A CA 1
ATOM 4586 C C . LYS A 1 550 ? -14.696 -18.115 -9.980 1.00 94.25 550 LYS A C 1
ATOM 4588 O O . LYS A 1 550 ? -15.689 -18.530 -9.389 1.00 94.25 550 LYS A O 1
ATOM 4593 N N . THR A 1 551 ? -13.679 -18.913 -10.302 1.00 93.44 551 THR A N 1
ATOM 4594 C CA . THR A 1 551 ? -13.655 -20.349 -9.975 1.00 93.44 551 THR A CA 1
ATOM 4595 C C . THR A 1 551 ? -13.458 -20.575 -8.466 1.00 93.44 551 THR A C 1
ATOM 4597 O O . THR A 1 551 ? -14.166 -21.379 -7.853 1.00 93.44 551 THR A O 1
ATOM 4600 N N . VAL A 1 552 ? -12.566 -19.803 -7.836 1.00 92.69 552 VAL A N 1
ATOM 4601 C CA . VAL A 1 552 ? -12.337 -19.813 -6.374 1.00 92.69 552 VAL A CA 1
ATOM 4602 C C . VAL A 1 552 ? -13.593 -19.377 -5.615 1.00 92.69 552 VAL A C 1
ATOM 4604 O O . VAL A 1 552 ? -13.982 -19.966 -4.607 1.00 92.69 552 VAL A O 1
ATOM 4607 N N . GLN A 1 553 ? -14.293 -18.374 -6.135 1.00 92.38 553 GLN A N 1
ATOM 4608 C CA . GLN A 1 553 ? -15.544 -17.905 -5.559 1.00 92.38 553 GLN A CA 1
ATOM 4609 C C . GLN A 1 553 ? -16.644 -18.972 -5.640 1.00 92.38 553 GLN A C 1
ATOM 4611 O O . GLN A 1 553 ? -17.330 -19.227 -4.651 1.00 92.38 553 GLN A O 1
ATOM 4616 N N . GLN A 1 554 ? -16.790 -19.639 -6.790 1.00 92.69 554 GLN A N 1
ATOM 4617 C CA . GLN A 1 554 ? -17.756 -20.729 -6.972 1.00 92.69 554 GLN A CA 1
ATOM 4618 C C . GLN A 1 554 ? -17.497 -21.911 -6.030 1.00 92.69 554 GLN A C 1
ATOM 4620 O O . GLN A 1 554 ? -18.446 -22.554 -5.582 1.00 92.69 554 GLN A O 1
ATOM 4625 N N . SER A 1 555 ? -16.232 -22.173 -5.695 1.00 91.44 555 SER A N 1
ATOM 4626 C CA . SER A 1 555 ? -15.842 -23.199 -4.720 1.00 91.44 555 SER A CA 1
ATOM 4627 C C . SER A 1 555 ? -15.908 -22.728 -3.262 1.00 91.44 555 SER A C 1
ATOM 4629 O O . SER A 1 555 ? -15.788 -23.556 -2.362 1.00 91.44 555 SER A O 1
ATOM 4631 N N . ARG A 1 556 ? -16.180 -21.437 -3.014 1.00 91.31 556 ARG A N 1
ATOM 4632 C CA . ARG A 1 556 ? -16.237 -20.804 -1.683 1.00 91.31 556 ARG A CA 1
ATOM 4633 C C . ARG A 1 556 ? -14.924 -20.914 -0.894 1.00 91.31 556 ARG A C 1
ATOM 4635 O O . ARG A 1 556 ? -14.953 -20.962 0.332 1.00 91.31 556 ARG A O 1
ATOM 4642 N N . THR A 1 557 ? -13.783 -20.923 -1.583 1.00 91.62 557 THR A N 1
ATOM 4643 C CA . THR A 1 557 ? -12.446 -21.048 -0.969 1.00 91.62 557 THR A CA 1
ATOM 4644 C C . THR A 1 557 ? -11.615 -19.768 -1.074 1.00 91.62 557 THR A C 1
ATOM 4646 O O . THR A 1 557 ? -10.392 -19.829 -1.056 1.00 91.62 557 THR A O 1
ATOM 4649 N N . VAL A 1 558 ? -12.254 -18.600 -1.207 1.00 92.69 558 VAL A N 1
ATOM 4650 C CA . VAL A 1 558 ? -11.548 -17.311 -1.317 1.00 92.69 558 VAL A CA 1
ATOM 4651 C C . VAL A 1 558 ? -10.803 -17.006 -0.018 1.00 92.69 558 VAL A C 1
ATOM 4653 O O . VAL A 1 558 ? -11.424 -16.916 1.041 1.00 92.69 558 VAL A O 1
ATOM 4656 N N . THR A 1 559 ? -9.490 -16.825 -0.104 1.00 91.69 559 THR A N 1
ATOM 4657 C CA . THR A 1 559 ? -8.619 -16.410 1.007 1.00 91.69 559 THR A CA 1
ATOM 4658 C C . THR A 1 559 ? -8.394 -14.898 1.000 1.00 91.69 559 THR A C 1
ATOM 4660 O O . THR A 1 559 ? -8.681 -14.212 0.014 1.00 91.69 559 THR A O 1
ATOM 4663 N N . ILE A 1 560 ? -7.851 -14.352 2.094 1.00 89.12 560 ILE A N 1
ATOM 4664 C CA . ILE A 1 560 ? -7.451 -12.935 2.160 1.00 89.12 560 ILE A CA 1
ATOM 4665 C C . ILE A 1 560 ? -6.392 -12.636 1.089 1.00 89.12 560 ILE A C 1
ATOM 4667 O O . ILE A 1 560 ? -6.441 -11.584 0.455 1.00 89.12 560 ILE A O 1
ATOM 4671 N N . ALA A 1 561 ? -5.478 -13.578 0.833 1.00 89.31 561 ALA A N 1
ATOM 4672 C CA . ALA A 1 561 ? -4.442 -13.418 -0.180 1.00 89.31 561 ALA A CA 1
ATOM 4673 C C . ALA A 1 561 ? -5.014 -13.272 -1.596 1.00 89.31 561 ALA A C 1
ATOM 4675 O O . ALA A 1 561 ? -4.611 -12.362 -2.319 1.00 89.31 561 ALA A O 1
ATOM 4676 N N . ASP A 1 562 ? -5.993 -14.102 -1.969 1.00 92.19 562 ASP A N 1
ATOM 4677 C CA . ASP A 1 562 ? -6.688 -13.965 -3.257 1.00 92.19 562 ASP A CA 1
ATOM 4678 C C . ASP A 1 562 ? -7.316 -12.584 -3.396 1.00 92.19 562 ASP A C 1
ATOM 4680 O O . ASP A 1 562 ? -7.202 -11.931 -4.433 1.00 92.19 562 ASP A O 1
ATOM 4684 N N . PHE A 1 563 ? -7.959 -12.135 -2.319 1.00 91.88 563 PHE A N 1
ATOM 4685 C CA . PHE A 1 563 ? -8.660 -10.866 -2.282 1.00 91.88 563 PHE A CA 1
ATOM 4686 C C . PHE A 1 563 ? -7.713 -9.680 -2.483 1.00 91.88 563 PHE A C 1
ATOM 4688 O O . PHE A 1 563 ? -7.966 -8.825 -3.329 1.00 91.88 563 PHE A O 1
ATOM 4695 N N . VAL A 1 564 ? -6.593 -9.656 -1.757 1.00 91.25 564 VAL A N 1
ATOM 4696 C CA . VAL A 1 564 ? -5.563 -8.613 -1.872 1.00 91.25 564 VAL A CA 1
ATOM 4697 C C . VAL A 1 564 ? -4.963 -8.574 -3.275 1.00 91.25 564 VAL A C 1
ATOM 4699 O O . VAL A 1 564 ? -4.785 -7.489 -3.822 1.00 91.25 564 VAL A O 1
ATOM 4702 N N . ILE A 1 565 ? -4.694 -9.728 -3.896 1.00 93.06 565 ILE A N 1
ATOM 4703 C CA . ILE A 1 565 ? -4.162 -9.770 -5.268 1.00 93.06 565 ILE A CA 1
ATOM 4704 C C . ILE A 1 565 ? -5.165 -9.172 -6.260 1.00 93.06 565 ILE A C 1
ATOM 4706 O O . ILE A 1 565 ? -4.772 -8.415 -7.148 1.00 93.06 565 ILE A O 1
ATOM 4710 N N . MET A 1 566 ? -6.458 -9.465 -6.097 1.00 95.06 566 MET A N 1
ATOM 4711 C CA . MET A 1 566 ? -7.505 -8.874 -6.932 1.00 95.06 566 MET A CA 1
ATOM 4712 C C . MET A 1 566 ? -7.610 -7.362 -6.726 1.00 95.06 566 MET A C 1
ATOM 4714 O O . MET A 1 566 ? -7.602 -6.621 -7.705 1.00 95.06 566 MET A O 1
ATOM 4718 N N . LEU A 1 567 ? -7.642 -6.885 -5.477 1.00 93.25 567 LEU A N 1
ATOM 4719 C CA . LEU A 1 567 ? -7.642 -5.449 -5.183 1.00 93.25 567 LEU A CA 1
ATOM 4720 C C . LEU A 1 567 ? -6.423 -4.751 -5.784 1.00 93.25 567 LEU A C 1
ATOM 4722 O O . LEU A 1 567 ? -6.559 -3.704 -6.408 1.00 93.25 567 LEU A O 1
ATOM 4726 N N . LYS A 1 568 ? -5.244 -5.359 -5.662 1.00 91.81 568 LYS A N 1
ATOM 4727 C CA . LYS A 1 568 ? -4.023 -4.843 -6.268 1.00 91.81 568 LYS A CA 1
ATOM 4728 C C . LYS A 1 568 ? -4.126 -4.786 -7.788 1.00 91.81 568 LYS A C 1
ATOM 4730 O O . LYS A 1 568 ? -3.710 -3.794 -8.372 1.00 91.81 568 LYS A O 1
ATOM 4735 N N . GLY A 1 569 ? -4.726 -5.798 -8.420 1.00 93.38 569 GLY A N 1
ATOM 4736 C CA . GLY A 1 569 ? -5.062 -5.794 -9.846 1.00 93.38 569 GLY A CA 1
ATOM 4737 C C . GLY A 1 569 ? -5.926 -4.597 -10.257 1.00 93.38 569 GLY A C 1
ATOM 4738 O O . GLY A 1 569 ? -5.669 -4.007 -11.303 1.00 93.38 569 GLY A O 1
ATOM 4739 N N . VAL A 1 570 ? -6.894 -4.198 -9.423 1.00 92.25 570 VAL A N 1
ATOM 4740 C CA . VAL A 1 570 ? -7.695 -2.978 -9.639 1.00 92.25 570 VAL A CA 1
ATOM 4741 C C . VAL A 1 570 ? -6.837 -1.722 -9.482 1.00 92.25 570 VAL A C 1
ATOM 4743 O O . VAL A 1 570 ? -6.850 -0.860 -10.356 1.00 92.25 570 VAL A O 1
ATOM 4746 N N . VAL A 1 571 ? -6.036 -1.641 -8.414 1.00 90.12 571 VAL A N 1
ATOM 4747 C CA . VAL A 1 571 ? -5.160 -0.488 -8.135 1.00 90.12 571 VAL A CA 1
ATOM 4748 C C . VAL A 1 571 ? -4.150 -0.253 -9.254 1.00 90.12 571 VAL A C 1
ATOM 4750 O O . VAL A 1 571 ? -3.896 0.889 -9.601 1.00 90.12 571 VAL A O 1
ATOM 4753 N N . VAL A 1 572 ? -3.597 -1.294 -9.880 1.00 88.88 572 VAL A N 1
ATOM 4754 C CA . VAL A 1 572 ? -2.686 -1.113 -11.027 1.00 88.88 572 VAL A CA 1
ATOM 4755 C C . VAL A 1 572 ? -3.408 -0.948 -12.371 1.00 88.88 572 VAL A C 1
ATOM 4757 O O . VAL A 1 572 ? -2.747 -0.791 -13.395 1.00 88.88 572 VAL A O 1
ATOM 4760 N N . GLY A 1 573 ? -4.744 -0.996 -12.390 1.00 89.06 573 GLY A N 1
ATOM 4761 C CA . GLY A 1 573 ? -5.559 -0.836 -13.595 1.00 89.06 573 GLY A CA 1
ATOM 4762 C C . GLY A 1 573 ? -5.624 -2.064 -14.513 1.00 89.06 573 GLY A C 1
ATOM 4763 O O . GLY A 1 573 ? -5.980 -1.921 -15.678 1.00 89.06 573 GLY A O 1
ATOM 4764 N N . LEU A 1 574 ? -5.286 -3.265 -14.026 1.00 91.06 574 LEU A N 1
ATOM 4765 C CA . LEU A 1 574 ? -5.357 -4.512 -14.811 1.00 91.06 574 LEU A CA 1
ATOM 4766 C C . LEU A 1 574 ? -6.778 -5.074 -14.924 1.00 91.06 574 LEU A C 1
ATOM 4768 O O . LEU A 1 574 ? -7.098 -5.766 -15.889 1.00 91.06 574 LEU A O 1
ATOM 4772 N N . ILE A 1 575 ? -7.615 -4.825 -13.918 1.00 93.38 575 ILE A N 1
ATOM 4773 C CA . ILE A 1 575 ? -9.016 -5.251 -13.873 1.00 93.38 575 ILE A CA 1
ATOM 4774 C C . ILE A 1 575 ? -9.880 -4.125 -13.304 1.00 93.38 575 ILE A C 1
ATOM 4776 O O . ILE A 1 575 ? -9.393 -3.280 -12.563 1.00 93.38 575 ILE A O 1
ATOM 4780 N N . GLN A 1 576 ? -11.169 -4.131 -13.631 1.00 91.19 576 GLN A N 1
ATOM 4781 C CA . GLN A 1 576 ? -12.146 -3.217 -13.036 1.00 91.19 576 GLN A CA 1
ATOM 4782 C C . GLN A 1 576 ? -12.716 -3.804 -11.748 1.00 91.19 576 GLN A C 1
ATOM 4784 O O . GLN A 1 576 ? -12.800 -5.032 -11.597 1.00 91.19 576 GLN A O 1
ATOM 4789 N N . ILE A 1 577 ? -13.150 -2.942 -10.827 1.00 92.38 577 ILE A N 1
ATOM 4790 C CA . ILE A 1 577 ? -13.859 -3.415 -9.646 1.00 92.38 577 ILE A CA 1
ATOM 4791 C C . ILE A 1 577 ? -15.214 -3.995 -10.062 1.00 92.38 577 ILE A C 1
ATOM 4793 O O . ILE A 1 577 ? -15.925 -3.462 -10.911 1.00 92.38 577 ILE A O 1
ATOM 4797 N N . THR A 1 578 ? -15.593 -5.122 -9.467 1.00 91.69 578 THR A N 1
ATOM 4798 C CA . THR A 1 578 ? -16.895 -5.752 -9.718 1.00 91.69 578 THR A CA 1
ATOM 4799 C C . THR A 1 578 ? -17.691 -5.820 -8.424 1.00 91.69 578 THR A C 1
ATOM 4801 O O . THR A 1 578 ? -17.110 -5.983 -7.349 1.00 91.69 578 THR A O 1
ATOM 4804 N N . ASN A 1 579 ? -19.025 -5.769 -8.508 1.00 89.12 579 ASN A N 1
ATOM 4805 C CA . ASN A 1 579 ? -19.891 -5.996 -7.337 1.00 89.12 579 ASN A CA 1
ATOM 4806 C C . ASN A 1 579 ? -19.573 -7.341 -6.675 1.00 89.12 579 ASN A C 1
ATOM 4808 O O . ASN A 1 579 ? -19.502 -7.450 -5.459 1.00 89.12 579 ASN A O 1
ATOM 4812 N N . THR A 1 580 ? -19.261 -8.341 -7.497 1.00 87.19 580 THR A N 1
ATOM 4813 C CA . THR A 1 580 ? -18.793 -9.654 -7.064 1.00 87.19 580 THR A CA 1
ATOM 4814 C C . THR A 1 580 ? -17.569 -9.568 -6.149 1.00 87.19 580 THR A C 1
ATOM 4816 O O . THR A 1 580 ? -17.552 -10.215 -5.104 1.00 87.19 580 THR A O 1
ATOM 4819 N N . LEU A 1 581 ? -16.556 -8.774 -6.505 1.00 89.38 581 LEU A N 1
ATOM 4820 C CA . LEU A 1 581 ? -15.384 -8.554 -5.657 1.00 89.38 581 LEU A CA 1
ATOM 4821 C C . LEU A 1 581 ? -15.748 -7.763 -4.390 1.00 89.38 581 LEU A C 1
ATOM 4823 O O . LEU A 1 581 ? -15.274 -8.096 -3.312 1.00 89.38 581 LEU A O 1
ATOM 4827 N N . LEU A 1 582 ? -16.625 -6.763 -4.489 1.00 89.25 582 LEU A N 1
ATOM 4828 C CA . LEU A 1 582 ? -17.043 -5.947 -3.343 1.00 89.25 582 LEU A CA 1
ATOM 4829 C C . LEU A 1 582 ? -17.841 -6.728 -2.286 1.00 89.25 582 LEU A C 1
ATOM 4831 O O . LEU A 1 582 ? -17.697 -6.465 -1.093 1.00 89.25 582 LEU A O 1
ATOM 4835 N N . GLU A 1 583 ? -18.657 -7.688 -2.716 1.00 89.12 583 GLU A N 1
ATOM 4836 C CA . GLU A 1 583 ? -19.550 -8.476 -1.855 1.00 89.12 583 GLU A CA 1
ATOM 4837 C C . GLU A 1 583 ? -18.892 -9.756 -1.304 1.00 89.12 583 GLU A C 1
ATOM 4839 O O . GLU A 1 583 ? -19.394 -10.365 -0.358 1.00 89.12 583 GLU A O 1
ATOM 4844 N N . THR A 1 584 ? -17.766 -10.197 -1.878 1.00 89.50 584 THR A N 1
ATOM 4845 C CA . THR A 1 584 ? -17.111 -11.454 -1.483 1.00 89.50 584 THR A CA 1
ATOM 4846 C C . THR A 1 584 ? -16.218 -11.268 -0.262 1.00 89.50 584 THR A C 1
ATOM 4848 O O . THR A 1 584 ? -15.198 -10.585 -0.334 1.00 89.50 584 THR A O 1
ATOM 4851 N N . TYR A 1 585 ? -16.530 -11.961 0.836 1.00 90.12 585 TYR A N 1
ATOM 4852 C CA . TYR A 1 585 ? -15.641 -12.071 1.994 1.00 90.12 585 TYR A CA 1
ATOM 4853 C C . TYR A 1 585 ? -14.795 -13.350 1.959 1.00 90.12 585 TYR A C 1
ATOM 4855 O O . TYR A 1 585 ? -15.335 -14.426 1.683 1.00 90.12 585 TYR A O 1
ATOM 4863 N N . PRO A 1 586 ? -13.497 -13.262 2.301 1.00 90.50 586 PRO A N 1
ATOM 4864 C CA . PRO A 1 586 ? -12.664 -14.435 2.518 1.00 90.50 586 PRO A CA 1
ATOM 4865 C C . PRO A 1 586 ? -13.214 -15.345 3.619 1.00 90.50 586 PRO A C 1
ATOM 4867 O O . PRO A 1 586 ? -13.608 -14.860 4.685 1.00 90.50 586 PRO A O 1
ATOM 4870 N N . TYR A 1 587 ? -13.206 -16.663 3.402 1.00 87.50 587 TYR A N 1
ATOM 4871 C CA . TYR A 1 587 ? -13.781 -17.622 4.361 1.00 87.50 587 TYR A CA 1
ATOM 4872 C C . TYR A 1 587 ? -13.025 -17.660 5.696 1.00 87.50 587 TYR A C 1
ATOM 4874 O O . TYR A 1 587 ? -13.583 -18.058 6.715 1.00 87.50 587 TYR A O 1
ATOM 4882 N N . ASN A 1 588 ? -11.758 -17.251 5.687 1.00 82.81 588 ASN A N 1
ATOM 4883 C CA . ASN A 1 588 ? -10.852 -17.261 6.827 1.00 82.81 588 ASN A CA 1
ATOM 4884 C C . ASN A 1 588 ? -10.659 -15.879 7.471 1.00 82.81 588 ASN A C 1
ATOM 4886 O O . ASN A 1 588 ? -9.759 -15.717 8.289 1.00 82.81 588 ASN A O 1
ATOM 4890 N N . SER A 1 589 ? -11.498 -14.897 7.122 1.00 85.81 589 SER A N 1
ATOM 4891 C CA . SER A 1 589 ? -11.439 -13.566 7.729 1.00 85.81 589 SER A CA 1
ATOM 4892 C C . SER A 1 589 ? -12.159 -13.514 9.082 1.00 85.81 589 SER A C 1
ATOM 4894 O O . SER A 1 589 ? -13.349 -13.836 9.188 1.00 85.81 589 SER A O 1
ATOM 4896 N N . ASN A 1 590 ? -11.448 -13.076 10.122 1.00 81.25 590 ASN A N 1
ATOM 4897 C CA . ASN A 1 590 ? -12.039 -12.702 11.408 1.00 81.25 590 ASN A CA 1
ATOM 4898 C C . ASN A 1 590 ? -12.726 -11.321 11.318 1.00 81.25 590 ASN A C 1
ATOM 4900 O O . ASN A 1 590 ? -12.695 -10.666 10.277 1.00 81.25 590 ASN A O 1
ATOM 4904 N N . HIS A 1 591 ? -13.385 -10.874 12.391 1.00 78.56 591 HIS A N 1
ATOM 4905 C CA . HIS A 1 591 ? -14.113 -9.601 12.374 1.00 78.56 591 HIS A CA 1
ATOM 4906 C C . HIS A 1 591 ? -13.197 -8.395 12.103 1.00 78.56 591 HIS A C 1
ATOM 4908 O O . HIS A 1 591 ? -13.502 -7.591 11.227 1.00 78.56 591 HIS A O 1
ATOM 4914 N N . ALA A 1 592 ? -12.056 -8.294 12.793 1.00 73.69 592 ALA A N 1
ATOM 4915 C CA . ALA A 1 592 ? -11.097 -7.208 12.593 1.00 73.69 592 ALA A CA 1
ATOM 4916 C C . ALA A 1 592 ? -10.606 -7.141 11.134 1.00 73.69 592 ALA A C 1
ATOM 4918 O O . ALA A 1 592 ? -10.630 -6.085 10.502 1.00 73.69 592 ALA A O 1
ATOM 4919 N N . GLN A 1 593 ? -10.264 -8.290 10.547 1.00 81.75 593 GLN A N 1
ATOM 4920 C CA . GLN A 1 593 ? -9.875 -8.399 9.142 1.00 81.75 593 GLN A CA 1
ATOM 4921 C C . GLN A 1 593 ? -11.002 -7.968 8.201 1.00 81.75 593 GLN A C 1
ATOM 4923 O O . GLN A 1 593 ? -10.725 -7.308 7.205 1.00 81.75 593 GLN A O 1
ATOM 4928 N N . LYS A 1 594 ? -12.269 -8.290 8.498 1.00 84.44 594 LYS A N 1
ATOM 4929 C CA . LYS A 1 594 ? -13.415 -7.825 7.696 1.00 84.44 594 LYS A CA 1
ATOM 4930 C C . LYS A 1 594 ? -13.538 -6.307 7.711 1.00 84.44 594 LYS A C 1
ATOM 4932 O O . LYS A 1 594 ? -13.679 -5.726 6.641 1.00 84.44 594 LYS A O 1
ATOM 4937 N N . THR A 1 595 ? -13.385 -5.670 8.870 1.00 79.25 595 THR A N 1
ATOM 4938 C CA . THR A 1 595 ? -13.385 -4.204 8.982 1.00 79.25 595 THR A CA 1
ATOM 4939 C C . THR A 1 595 ? -12.301 -3.576 8.101 1.00 79.25 595 THR A C 1
ATOM 4941 O O . THR A 1 595 ? -12.565 -2.645 7.337 1.00 79.25 595 THR A O 1
ATOM 4944 N N . VAL A 1 596 ? -11.082 -4.122 8.144 1.00 81.69 596 VAL A N 1
ATOM 4945 C CA . VAL A 1 596 ? -9.957 -3.652 7.320 1.00 81.69 596 VAL A CA 1
ATOM 4946 C C . VAL A 1 596 ? -10.199 -3.910 5.833 1.00 81.69 596 VAL A C 1
ATOM 4948 O O . VAL A 1 596 ? -9.894 -3.057 4.997 1.00 81.69 596 VAL A O 1
ATOM 4951 N N . LEU A 1 597 ? -10.761 -5.068 5.477 1.00 86.88 597 LEU A N 1
ATOM 4952 C CA . LEU A 1 597 ? -11.124 -5.400 4.100 1.00 86.88 597 LEU A CA 1
ATOM 4953 C C . LEU A 1 597 ? -12.181 -4.441 3.559 1.00 86.88 597 LEU A C 1
ATOM 4955 O O . LEU A 1 597 ? -12.040 -3.973 2.433 1.00 86.88 597 LEU A O 1
ATOM 4959 N N . ASP A 1 598 ? -13.198 -4.109 4.347 1.00 86.19 598 ASP A N 1
ATOM 4960 C CA . ASP A 1 598 ? -14.264 -3.195 3.941 1.00 86.19 598 ASP A CA 1
ATOM 4961 C C . ASP A 1 598 ? -13.735 -1.777 3.737 1.00 86.19 598 ASP A C 1
ATOM 4963 O O . ASP A 1 598 ? -14.053 -1.133 2.732 1.00 86.19 598 ASP A O 1
ATOM 4967 N N . TYR A 1 599 ? -12.838 -1.328 4.617 1.00 83.06 599 TYR A N 1
ATOM 4968 C CA . TYR A 1 599 ? -12.102 -0.085 4.415 1.00 83.06 599 TYR A CA 1
ATOM 4969 C C . TYR A 1 599 ? -11.270 -0.118 3.124 1.00 83.06 599 TYR A C 1
ATOM 4971 O O . TYR A 1 599 ? -11.382 0.780 2.288 1.00 83.06 599 TYR A O 1
ATOM 4979 N N . THR A 1 600 ? -10.493 -1.183 2.908 1.00 86.81 600 THR A N 1
ATOM 4980 C CA . THR A 1 600 ? -9.644 -1.326 1.715 1.00 86.81 600 THR A CA 1
ATOM 4981 C C . THR A 1 600 ? -10.488 -1.358 0.436 1.00 86.81 600 THR A C 1
ATOM 4983 O O . THR A 1 600 ? -10.156 -0.681 -0.533 1.00 86.81 600 THR A O 1
ATOM 4986 N N . ARG A 1 601 ? -11.625 -2.069 0.425 1.00 89.75 601 ARG A N 1
ATOM 4987 C CA . ARG A 1 601 ? -12.575 -2.103 -0.703 1.00 89.75 601 ARG A CA 1
ATOM 4988 C C . ARG A 1 601 ? -13.129 -0.729 -1.018 1.00 89.75 601 ARG A C 1
ATOM 4990 O O . ARG A 1 601 ? -13.193 -0.361 -2.186 1.00 89.75 601 ARG A O 1
ATOM 4997 N N . LYS A 1 602 ? -13.546 0.014 0.008 1.00 86.44 602 LYS A N 1
ATOM 4998 C CA . LYS A 1 602 ? -14.060 1.371 -0.165 1.00 86.44 602 LYS A CA 1
ATOM 4999 C C . LYS A 1 602 ? -13.013 2.265 -0.819 1.00 86.44 602 LYS A C 1
ATOM 5001 O O . LYS A 1 602 ? -13.340 2.974 -1.764 1.00 86.44 602 LYS A O 1
ATOM 5006 N N . LEU A 1 603 ? -11.769 2.171 -0.357 1.00 85.56 603 LEU A N 1
ATOM 5007 C CA . LEU A 1 603 ? -10.654 2.942 -0.890 1.00 85.56 603 LEU A CA 1
ATOM 5008 C C . LEU A 1 603 ? -10.368 2.577 -2.354 1.00 85.56 603 LEU A C 1
ATOM 5010 O O . LEU A 1 603 ? -10.333 3.451 -3.213 1.00 85.56 603 LEU A O 1
ATOM 5014 N N . VAL A 1 604 ? -10.246 1.283 -2.664 1.00 90.69 604 VAL A N 1
ATOM 5015 C CA . VAL A 1 604 ? -10.030 0.806 -4.042 1.00 90.69 604 VAL A CA 1
ATOM 5016 C C . VAL A 1 604 ? -11.192 1.189 -4.957 1.00 90.69 604 VAL A C 1
ATOM 5018 O O . VAL A 1 604 ? -10.959 1.579 -6.094 1.00 90.69 604 VAL A O 1
ATOM 5021 N N . LYS A 1 605 ? -12.436 1.140 -4.467 1.00 91.25 605 LYS A N 1
ATOM 5022 C CA . LYS A 1 605 ? -13.617 1.578 -5.218 1.00 91.25 605 LYS A CA 1
ATOM 5023 C C . LYS A 1 605 ? -13.545 3.064 -5.570 1.00 91.25 605 LYS A C 1
ATOM 5025 O O . LYS A 1 605 ? -13.778 3.411 -6.717 1.00 91.25 605 LYS A O 1
ATOM 5030 N N . GLN A 1 606 ? -13.193 3.920 -4.611 1.00 88.62 606 GLN A N 1
ATOM 5031 C CA . GLN A 1 606 ? -13.033 5.356 -4.859 1.00 88.62 606 GLN A CA 1
ATOM 5032 C C . GLN A 1 606 ? -11.948 5.632 -5.906 1.00 88.62 606 GLN A C 1
ATOM 5034 O O . GLN A 1 606 ? -12.146 6.466 -6.783 1.00 88.62 606 GLN A O 1
ATOM 5039 N N . LEU A 1 607 ? -10.833 4.895 -5.856 1.00 88.06 607 LEU A N 1
ATOM 5040 C CA . LEU A 1 607 ? -9.779 4.989 -6.869 1.00 88.06 607 LEU A CA 1
ATOM 5041 C C . LEU A 1 607 ? -10.234 4.469 -8.242 1.00 88.06 607 LEU A C 1
ATOM 5043 O O . LEU A 1 607 ? -9.847 5.027 -9.267 1.00 88.06 607 LEU A O 1
ATOM 5047 N N . ASP A 1 608 ? -11.059 3.419 -8.283 1.00 89.62 608 ASP A N 1
ATOM 5048 C CA . ASP A 1 608 ? -11.604 2.873 -9.532 1.00 89.62 608 ASP A CA 1
ATOM 5049 C C . ASP A 1 608 ? -12.664 3.786 -10.174 1.00 89.62 608 ASP A C 1
ATOM 5051 O O . ASP A 1 608 ? -12.863 3.745 -11.387 1.00 89.62 608 ASP A O 1
ATOM 5055 N N . GLU A 1 609 ? -13.306 4.649 -9.385 1.00 89.75 609 GLU A N 1
ATOM 5056 C CA . GLU A 1 609 ? -14.275 5.658 -9.839 1.00 89.75 609 GLU A CA 1
ATOM 5057 C C . GLU A 1 609 ? -13.614 6.940 -10.376 1.00 89.75 609 GLU A C 1
ATOM 5059 O O . GLU A 1 609 ? -14.296 7.782 -10.966 1.00 89.75 609 GLU A O 1
ATOM 5064 N N . LEU A 1 610 ? -12.295 7.097 -10.217 1.00 87.25 610 LEU A N 1
ATOM 5065 C CA . LEU A 1 610 ? -11.563 8.227 -10.788 1.00 87.25 610 LEU A CA 1
ATOM 5066 C C . LEU A 1 610 ? -11.656 8.230 -12.326 1.00 87.25 610 LEU A C 1
ATOM 5068 O O . LEU A 1 610 ? -11.634 7.152 -12.936 1.00 87.25 610 LEU A O 1
ATOM 5072 N N . PRO A 1 611 ? -11.682 9.414 -12.972 1.00 86.12 611 PRO A N 1
ATOM 5073 C CA . PRO A 1 611 ? -11.712 9.523 -14.428 1.00 86.12 611 PRO A CA 1
ATOM 5074 C C . PRO A 1 611 ? -10.615 8.683 -15.093 1.00 86.12 611 PRO A C 1
ATOM 5076 O O . PRO A 1 611 ? -9.434 8.772 -14.735 1.00 86.12 611 PRO A O 1
ATOM 5079 N N . GLN A 1 612 ? -11.021 7.829 -16.033 1.00 86.25 612 GLN A N 1
ATOM 5080 C CA . GLN A 1 612 ? -10.101 7.003 -16.809 1.00 86.25 612 GLN A CA 1
ATOM 5081 C C . GLN A 1 612 ? -9.378 7.866 -17.833 1.00 86.25 612 GLN A C 1
ATOM 5083 O O . GLN A 1 612 ? -9.984 8.739 -18.448 1.00 86.25 612 GLN A O 1
ATOM 5088 N N . LEU A 1 613 ? -8.089 7.595 -18.030 1.00 82.62 613 LEU A N 1
ATOM 5089 C CA . LEU A 1 613 ? -7.371 8.144 -19.166 1.00 82.62 613 LEU A CA 1
ATOM 5090 C C . LEU A 1 613 ? -8.074 7.643 -20.436 1.00 82.62 613 LEU A C 1
ATOM 5092 O O . LEU A 1 613 ? -8.224 6.435 -20.606 1.00 82.62 613 LEU A O 1
ATOM 5096 N N . ASN A 1 614 ? -8.548 8.543 -21.299 1.00 77.25 614 ASN A N 1
ATOM 5097 C CA . ASN A 1 614 ? -9.119 8.115 -22.573 1.00 77.25 614 ASN A CA 1
ATOM 5098 C C . ASN A 1 614 ? -8.046 7.339 -23.351 1.00 77.25 614 ASN A C 1
ATOM 5100 O O . ASN A 1 614 ? -6.951 7.858 -23.550 1.00 77.25 614 ASN A O 1
ATOM 5104 N N . ASP A 1 615 ? -8.374 6.140 -23.842 1.00 55.88 615 ASP A N 1
ATOM 5105 C CA . ASP A 1 615 ? -7.478 5.280 -24.642 1.00 55.88 615 ASP A CA 1
ATOM 5106 C C . ASP A 1 615 ? -7.074 5.888 -26.010 1.00 55.88 615 ASP A C 1
ATOM 5108 O O . ASP A 1 615 ? -6.513 5.204 -26.865 1.00 55.88 615 ASP A O 1
ATOM 5112 N N . ASN A 1 616 ? -7.350 7.174 -26.239 1.00 34.88 616 ASN A N 1
ATOM 5113 C CA . ASN A 1 616 ? -6.967 7.910 -27.436 1.00 34.88 616 ASN A CA 1
ATOM 5114 C C . ASN A 1 616 ? -5.910 8.966 -27.074 1.00 34.88 616 ASN A C 1
ATOM 5116 O O . ASN A 1 616 ? -6.296 10.034 -26.585 1.00 34.88 616 ASN A O 1
ATOM 5120 N N . PRO A 1 617 ? -4.611 8.692 -27.302 1.00 37.25 617 PRO A N 1
ATOM 5121 C CA . PRO A 1 617 ? -3.616 9.752 -27.430 1.00 37.25 617 PRO A CA 1
ATOM 5122 C C . PRO A 1 617 ? -3.929 10.697 -28.599 1.00 37.25 617 PRO A C 1
ATOM 5124 O O . PRO A 1 617 ? -4.463 10.224 -29.634 1.00 37.25 617 PRO A O 1
#

Organism: NCBI:txid1144522